Protein AF-0000000077534112 (afdb_homodimer)

Organism: Fusarium solani (NCBI:txid169388)

pLDDT: mean 95.99, std 5.52, range [38.19, 98.94]

Foldseek 3Di:
DPPFDKKKFKFQADQDQFFAAADDDRHRIDIDIDTDDDDDAQKFKWFFFKFFLDLVLLVLRDDDDDQVRDPDHHGDNGGFAKAKTWTATCGDNRPVDDGGWIKIAGIGFGLIRMGMDRNVRIHGQDQAAPRDDSCCCSFCLHQLVLLLQCLQCPVQVDAQAFEEEEEQCQERNNLNNLLCNCQVRNHPAYEYEHADPVSQCCSCPVSPHVGYAHCPDPCRLVVVCVRCVVFGQEYEYAAAAPVVQSNLVRHAQQHEYEYEHHSNPSRPPDDGDHPNVCSCVVRVYHYDYDGSVVVVVCSVVSSVVSSVCCSVVSGPPPFEAEAEDESVCVVVQSSCVSVVPGGHTYMYGYDD/DPPFDKKKFKFQADQDQFFAAADDDRHRIDIDIDTDDDADAQKFKWFFFKFFLDLVLLVLRDDDDDQVPDPDHHGDNGGFAKAKTWTATCGDNRPVDDGGWIKIAGIGFGLIRMGMDRNVRIHGQDQAAPRDDSCCCSFCLHQLVLLLQCLQCPVQVDAQAFEEEEEQCQERNNLNNLLCNCQVRNHPAYEYEHADPVSQCCSCPVSPHVGYAHCPDPCRLVVVCVRCVVFGQEYEYAAAAPVVQSNLVRHAQQHEYEYEHHSNPSRPPDDGDHPNVCSCVVRVYHYDYDGSVVVVVCSVVSSVVSSVCCSVVSGPPPFEAEAEDESVCVVVQSSCVSVVPGGHTYMYGYDD

Radius of gyration: 29.55 Å; Cα contacts (8 Å, |Δi|>4): 1770; chains: 2; bounding box: 49×94×71 Å

Sequence (704 aa):
MAETRTTKQWVLAAKPVGTPTITGPNPTFTIRTVELPPLEEDQILVKVLYFSNDAGIRTFIGCTVDEDRMYLPPVSIGAPMRSGIIGEVLESKSKKFTVGDLIMDFHLASWSEKAILNDALAQPVAPLPAGLSITHYLGAFGGSGLAGYVGLLHVAEAKPEHTVVVSAAAGATGSMVVQVAVKLLGAKRVVGIAGSDEKCAWVRDHLGAHACVNYKSPTFVEDLKAAAPDEVDVFFDNVGGAVFDGALTRMKKHGVIAICGAVSIYNSEEPTTIRNWFEIVSQRLTIKGFFMFDYVDKVPKAMEEIIGAAAEGRIKVDIEDVVEATIEEVPNVWINVYKGANKGKSVTKLIAMAETRTTKQWVLAAKPVGTPTITGPNPTFTIRTVELPPLEEDQILVKVLYFSNDAGIRTFIGCTVDEDRMYLPPVSIGAPMRSGIIGEVLESKSKKFTVGDLIMDFHLASWSEKAILNDALAQPVAPLPAGLSITHYLGAFGGSGLAGYVGLLHVAEAKPEHTVVVSAAAGATGSMVVQVAVKLLGAKRVVGIAGSDEKCAWVRDHLGAHACVNYKSPTFVEDLKAAAPDEVDVFFDNVGGAVFDGALTRMKKHGVIAICGAVSIYNSEEPTTIRNWFEIVSQRLTIKGFFMFDYVDKVPKAMEEIIGAAAEGRIKVDIEDVVEATIEEVPNVWINVYKGANKGKSVTKLIA

Secondary structure (DSSP, 8-state):
----EEEEEEEE-S--SSS--SSSSS-SEEEEEEEEPPPPTTEEEEEEEEEE--GGGGGGG--SS-GGG-SSPPPPTTSBPEEEEEEEEEEE--SS--TT-EEEEEEEEESBSEEEEEGGG-EE-PPPGGG--GGGGGTTTSHHHHHHHHIIIIIS---TT-EEEETTTTBHHHHHHHHIIIIII--SEEEEEESSHHHHHHHHHTT--SEEEETTSTTHHHHHHHH-TT-EEEEEESS-HHHHHHHHTTEEEEEEEEE---HHHHT--SPEEES-TTHHHHTT-EEEE--GGGGGGGHHHHHHHHHHHHHTTSS--TT-EEEEE-GGGHHHHHHGGGGT--SB-EEEEE--/----EEEEEEEE-S--SSS--SSSSS-SEEEEEEEEPPPPTTEEEEEEEEEE--GGGGGGG--SS-GGG-SSPPPPTTSBPEEEEEEEEEEE--SS--TT-EEEEEEEEESBSEEEEEGGG-EE-PPPGGG--GGGGGTTTSHHHHHHHHIIIIIS---TT-EEEETTTTBHHHHHHHHIIIIII--SEEEEEESSHHHHHHHHHTT--SEEEETTSTTHHHHHHHH-TT-EEEEEESS-HHHHHHHHTTEEEEEEEEE---HHHHT--SPEEES-TTHHHHTT-EEEE--GGGGGGGHHHHHHHHHHHHHTTSS--TT-EEEEE-GGGHHHHHHGGGGT--SB-EEEEE--

Solvent-accessible surface area (backbone atoms only — not comparable to full-atom values): 35761 Å² total; per-residue (Å²): 121,82,76,81,45,68,30,52,32,34,22,28,60,36,72,50,78,41,68,71,39,73,58,78,95,75,24,18,35,46,77,46,77,42,76,55,75,81,80,49,86,40,17,30,35,25,39,47,42,31,39,35,45,58,77,70,57,52,54,30,47,47,64,80,65,55,72,91,61,44,74,56,81,58,54,50,75,74,34,59,37,54,28,16,33,36,26,34,28,70,39,59,51,30,95,87,51,53,64,69,38,41,33,34,31,78,50,76,40,49,50,32,52,48,39,78,40,54,50,88,65,46,39,81,55,66,88,46,66,85,76,44,65,68,68,34,56,57,22,66,64,16,67,31,15,48,32,18,49,43,40,42,53,68,68,41,53,63,50,38,83,28,28,38,36,29,31,46,18,41,28,40,32,23,38,37,32,46,26,42,38,48,64,70,58,42,28,64,36,36,30,31,27,22,81,34,70,67,44,16,48,42,34,24,74,71,50,55,27,75,31,44,35,34,67,73,44,96,54,28,61,60,47,46,44,70,66,34,75,88,31,26,41,30,38,42,33,36,30,40,42,66,60,45,32,47,47,43,80,38,46,29,75,60,13,26,32,23,32,66,46,43,61,65,45,60,47,42,86,61,57,39,53,30,69,42,60,64,38,34,31,48,26,29,22,36,37,34,20,43,54,59,78,81,44,58,88,50,43,66,61,48,43,51,51,51,53,51,33,37,57,72,58,69,34,85,73,91,39,60,34,75,41,78,33,37,81,89,42,47,65,59,62,42,57,40,56,80,68,60,73,52,51,25,28,41,30,37,36,54,47,130,122,84,76,81,46,66,30,51,31,34,23,27,60,36,72,49,79,42,68,70,38,71,57,76,96,76,24,17,37,45,77,45,76,42,76,56,76,81,81,50,86,38,16,30,34,25,40,45,42,32,38,36,44,58,77,71,57,52,56,31,48,49,64,79,64,54,72,93,61,45,76,55,81,57,53,52,75,73,34,57,36,54,26,16,35,36,24,32,26,70,39,58,51,30,95,86,51,50,63,68,39,42,32,32,31,78,51,76,39,50,49,33,52,48,41,79,40,54,50,89,64,46,39,82,57,68,90,47,66,84,75,44,64,70,67,34,56,57,23,66,65,16,67,32,15,47,34,20,50,44,39,42,52,66,67,42,52,63,50,39,84,29,29,37,37,29,32,48,19,40,29,39,31,22,38,36,31,45,26,43,39,47,65,70,56,43,29,66,37,36,30,31,27,21,80,35,70,66,44,16,48,44,35,23,73,70,52,54,26,75,32,44,36,36,67,76,43,97,53,29,60,60,48,47,44,68,66,34,75,87,33,25,40,31,38,41,33,36,30,40,40,67,61,45,31,47,47,44,80,37,48,28,74,61,14,27,34,24,30,66,47,43,60,65,45,62,46,42,87,60,57,39,53,30,69,42,61,62,38,34,31,49,26,29,22,37,38,34,21,44,54,59,79,81,42,58,88,51,42,65,62,50,42,51,51,52,52,50,32,37,58,71,58,68,36,83,72,92,38,60,35,75,40,78,33,38,79,89,42,46,65,58,60,43,56,39,57,80,70,62,73,51,50,25,26,40,31,37,36,53,47,130

Structure (mmCIF, N/CA/C/O backbone):
data_AF-0000000077534112-model_v1
#
loop_
_entity.id
_entity.type
_entity.pdbx_description
1 polymer 'Dehydrogenase FUB6'
#
loop_
_atom_site.group_PDB
_atom_site.id
_atom_site.type_symbol
_atom_site.label_atom_id
_atom_site.label_alt_id
_atom_site.label_comp_id
_atom_site.label_asym_id
_atom_site.label_entity_id
_atom_site.label_seq_id
_atom_site.pdbx_PDB_ins_code
_atom_site.Cartn_x
_atom_site.Cartn_y
_atom_site.Cartn_z
_atom_site.occupancy
_atom_site.B_iso_or_equiv
_atom_site.auth_seq_id
_atom_site.auth_comp_id
_atom_site.auth_asym_id
_atom_site.auth_atom_id
_atom_site.pdbx_PDB_model_num
ATOM 1 N N . MET A 1 1 ? 22.453 -48.531 -28.188 1 38.56 1 MET A N 1
ATOM 2 C CA . MET A 1 1 ? 22.484 -47.094 -28.391 1 38.56 1 MET A CA 1
ATOM 3 C C . MET A 1 1 ? 21.469 -46.406 -27.516 1 38.56 1 MET A C 1
ATOM 5 O O . MET A 1 1 ? 20.344 -46.875 -27.359 1 38.56 1 MET A O 1
ATOM 9 N N . ALA A 1 2 ? 21.922 -45.812 -26.453 1 51.16 2 ALA A N 1
ATOM 10 C CA . ALA A 1 2 ? 20.938 -45.312 -25.484 1 51.16 2 ALA A CA 1
ATOM 11 C C . ALA A 1 2 ? 19.781 -44.625 -26.203 1 51.16 2 ALA A C 1
ATOM 13 O O . ALA A 1 2 ? 20 -43.812 -27.109 1 51.16 2 ALA A O 1
ATOM 14 N N . GLU A 1 3 ? 18.656 -45.25 -26.516 1 53.22 3 GLU A N 1
ATOM 15 C CA . GLU A 1 3 ? 17.5 -44.688 -27.203 1 53.22 3 GLU A CA 1
ATOM 16 C C . GLU A 1 3 ? 17.328 -43.219 -26.875 1 53.22 3 GLU A C 1
ATOM 18 O O . GLU A 1 3 ? 17.297 -42.844 -25.703 1 53.22 3 GLU A O 1
ATOM 23 N N . THR A 1 4 ? 17.75 -42.375 -27.859 1 69.31 4 THR A N 1
ATOM 24 C CA . THR A 1 4 ? 17.625 -40.906 -27.75 1 69.31 4 THR A CA 1
ATOM 25 C C . THR A 1 4 ? 16.203 -40.531 -27.344 1 69.31 4 THR A C 1
ATOM 27 O O . THR A 1 4 ? 15.234 -40.938 -28 1 69.31 4 THR A O 1
ATOM 30 N N . ARG A 1 5 ? 16 -40.031 -26.094 1 88.88 5 ARG A N 1
ATOM 31 C CA . ARG A 1 5 ? 14.695 -39.594 -25.625 1 88.88 5 ARG A CA 1
ATOM 32 C C . ARG A 1 5 ? 14.383 -38.188 -26.109 1 88.88 5 ARG A C 1
ATOM 34 O O . ARG A 1 5 ? 15.25 -37.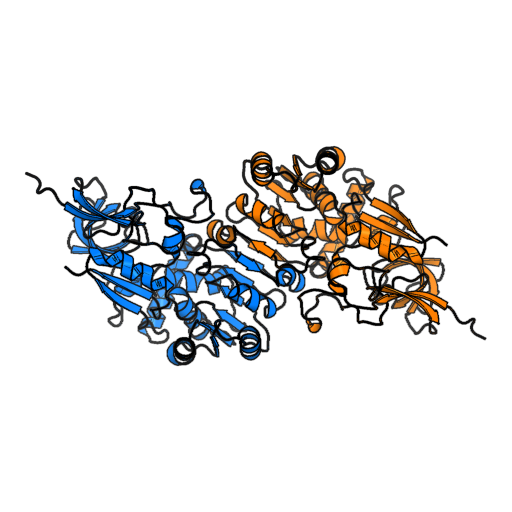312 -26.109 1 88.88 5 ARG A O 1
ATOM 41 N N . THR A 1 6 ? 13.312 -38.094 -26.875 1 95.31 6 THR A N 1
ATOM 42 C CA . THR A 1 6 ? 12.859 -36.781 -27.328 1 95.31 6 THR A CA 1
ATOM 43 C C . THR A 1 6 ? 11.57 -36.406 -26.609 1 95.31 6 THR A C 1
ATOM 45 O O . THR A 1 6 ? 10.922 -37.219 -25.984 1 95.31 6 THR A O 1
ATOM 48 N N . THR A 1 7 ? 11.352 -35.125 -26.562 1 97.25 7 THR A N 1
ATOM 49 C CA . THR A 1 7 ? 10.094 -34.594 -26.047 1 97.25 7 THR A CA 1
ATOM 50 C C . THR A 1 7 ? 9.656 -33.375 -26.812 1 97.25 7 THR A C 1
ATOM 52 O O . THR A 1 7 ? 10.5 -32.625 -27.328 1 97.25 7 THR A O 1
ATOM 55 N N . LYS A 1 8 ? 8.352 -33.219 -27 1 97.88 8 LYS A N 1
ATOM 56 C CA . LYS A 1 8 ? 7.812 -31.938 -27.469 1 97.88 8 LYS A CA 1
ATOM 57 C C . LYS A 1 8 ? 7.754 -30.938 -26.312 1 97.88 8 LYS A C 1
ATOM 59 O O . LYS A 1 8 ? 7.363 -31.281 -25.203 1 97.88 8 LYS A O 1
ATOM 64 N N . GLN A 1 9 ? 8.211 -29.719 -26.672 1 97.69 9 GLN A N 1
ATOM 65 C CA . GLN A 1 9 ? 8.344 -28.719 -25.625 1 97.69 9 GLN A CA 1
ATOM 66 C C . GLN A 1 9 ? 8.008 -27.328 -26.141 1 97.69 9 GLN A C 1
ATOM 68 O O . GLN A 1 9 ? 8.344 -26.984 -27.281 1 97.69 9 GLN A O 1
ATOM 73 N N . TRP A 1 10 ? 7.281 -26.531 -25.359 1 98.5 10 TRP A N 1
ATOM 74 C CA . TRP A 1 10 ? 7.043 -25.125 -25.672 1 98.5 10 TRP A CA 1
ATOM 75 C C . TRP A 1 10 ? 8.18 -24.25 -25.156 1 98.5 10 TRP A C 1
ATOM 77 O O . TRP A 1 10 ? 8.586 -24.359 -24 1 98.5 10 TRP A O 1
ATOM 87 N N . VAL A 1 11 ? 8.672 -23.422 -26 1 98.12 11 VAL A N 1
ATOM 88 C CA . VAL A 1 11 ? 9.766 -22.5 -25.688 1 98.12 11 VAL A CA 1
ATOM 89 C C . VAL A 1 11 ? 9.289 -21.062 -25.797 1 98.12 11 VAL A C 1
ATOM 91 O O . VAL A 1 11 ? 8.453 -20.734 -26.641 1 98.12 11 VAL A O 1
ATOM 94 N N . LEU A 1 12 ? 9.773 -20.219 -24.828 1 98.38 12 LEU A N 1
ATOM 95 C CA . LEU A 1 12 ? 9.508 -18.781 -24.969 1 98.38 12 LEU A CA 1
ATOM 96 C C . LEU A 1 12 ? 10.227 -18.203 -26.172 1 98.38 12 LEU A C 1
ATOM 98 O O . LEU A 1 12 ? 11.453 -18.172 -26.219 1 98.38 12 LEU A O 1
ATOM 102 N N . ALA A 1 13 ? 9.453 -17.75 -27.094 1 98.06 13 ALA A N 1
ATOM 103 C CA . ALA A 1 13 ? 10.023 -17.25 -28.344 1 98.06 13 ALA A CA 1
ATOM 104 C C . ALA A 1 13 ? 10.18 -15.742 -28.312 1 98.06 13 ALA A C 1
ATOM 106 O O . ALA A 1 13 ? 11.125 -15.195 -28.891 1 98.06 13 ALA A O 1
ATOM 107 N N . ALA A 1 14 ? 9.266 -15.086 -27.719 1 97.12 14 ALA A N 1
ATOM 108 C CA . ALA A 1 14 ? 9.273 -13.625 -27.609 1 97.12 14 ALA A CA 1
ATOM 109 C C . ALA A 1 14 ? 8.531 -13.164 -26.359 1 97.12 14 ALA A C 1
ATOM 111 O O . ALA A 1 14 ? 7.57 -13.805 -25.922 1 97.12 14 ALA A O 1
ATOM 112 N N . LYS A 1 15 ? 9.016 -12.086 -25.828 1 94.31 15 LYS A N 1
ATOM 113 C CA . LYS A 1 15 ? 8.266 -11.492 -24.734 1 94.31 15 LYS A CA 1
ATOM 114 C C . LYS A 1 15 ? 6.898 -10.992 -25.203 1 94.31 15 LYS A C 1
ATOM 116 O O . LYS A 1 15 ? 6.789 -10.367 -26.25 1 94.31 15 LYS A O 1
ATOM 121 N N . PRO A 1 16 ? 5.977 -11.32 -24.453 1 93.44 16 PRO A N 1
ATOM 122 C CA . PRO A 1 16 ? 4.641 -10.906 -24.891 1 93.44 16 PRO A CA 1
ATOM 123 C C . PRO A 1 16 ? 4.375 -9.422 -24.656 1 93.44 16 PRO A C 1
ATOM 125 O O . PRO A 1 16 ? 4.883 -8.844 -23.703 1 93.44 16 PRO A O 1
ATOM 128 N N . VAL A 1 17 ? 3.629 -8.797 -25.562 1 89.25 17 VAL A N 1
ATOM 129 C CA . VAL A 1 17 ? 2.973 -7.508 -25.391 1 89.25 17 VAL A CA 1
ATOM 130 C C . VAL A 1 17 ? 1.467 -7.711 -25.234 1 89.25 17 VAL A C 1
ATOM 132 O O . VAL A 1 17 ? 0.774 -8.055 -26.203 1 89.25 17 VAL A O 1
ATOM 135 N N . GLY A 1 18 ? 0.991 -7.492 -24.047 1 92.12 18 GLY A N 1
ATOM 136 C CA . GLY A 1 18 ? -0.385 -7.875 -23.766 1 92.12 18 GLY A CA 1
ATOM 137 C C . GLY A 1 18 ? -0.556 -9.367 -23.547 1 92.12 18 GLY A C 1
ATOM 138 O O . GLY A 1 18 ? 0.249 -9.992 -22.844 1 92.12 18 GLY A O 1
ATOM 139 N N . THR A 1 19 ? -1.593 -9.93 -24.062 1 94.31 19 THR A N 1
ATOM 140 C CA . THR A 1 19 ? -1.907 -11.336 -23.875 1 94.31 19 THR A CA 1
ATOM 141 C C . THR A 1 19 ? -0.984 -12.211 -24.719 1 94.31 19 THR A C 1
ATOM 143 O O . THR A 1 19 ? -0.834 -11.984 -25.922 1 94.31 19 THR A O 1
ATOM 146 N N . PRO A 1 20 ? -0.365 -13.203 -24.156 1 96.88 20 PRO A N 1
ATOM 147 C CA . PRO A 1 20 ? 0.51 -14.109 -24.906 1 96.88 20 PRO A CA 1
ATOM 148 C C . PRO A 1 20 ? -0.207 -14.797 -26.062 1 96.88 20 PRO A C 1
ATOM 150 O O . PRO A 1 20 ? -1.428 -14.969 -26.016 1 96.88 20 PRO A O 1
ATOM 153 N N . THR A 1 21 ? 0.57 -15.148 -27.078 1 95.56 21 THR A N 1
ATOM 154 C CA . THR A 1 21 ? 0.01 -15.812 -28.25 1 95.56 21 THR A CA 1
ATOM 155 C C . THR A 1 21 ? 0.91 -16.953 -28.703 1 95.56 21 THR A C 1
ATOM 157 O O . THR A 1 21 ? 2.1 -16.984 -28.391 1 95.56 21 THR A O 1
ATOM 160 N N . ILE A 1 22 ? 0.276 -17.906 -29.438 1 96.31 22 ILE A N 1
ATOM 161 C CA . ILE A 1 22 ? 1.046 -18.984 -30.047 1 96.31 22 ILE A CA 1
ATOM 162 C C . ILE A 1 22 ? 0.958 -18.875 -31.562 1 96.31 22 ILE A C 1
ATOM 164 O O . ILE A 1 22 ? 1.431 -19.766 -32.281 1 96.31 22 ILE A O 1
ATOM 168 N N . THR A 1 23 ? 0.295 -17.891 -32.031 1 94.69 23 THR A N 1
ATOM 169 C CA . THR A 1 23 ? 0.123 -17.656 -33.438 1 94.69 23 THR A CA 1
ATOM 170 C C . THR A 1 23 ? 0.56 -16.234 -33.812 1 94.69 23 THR A C 1
ATOM 172 O O . THR A 1 23 ? 0.878 -15.43 -32.938 1 94.69 23 THR A O 1
ATOM 175 N N . GLY A 1 24 ? 0.639 -15.961 -35.156 1 92.75 24 GLY A N 1
ATOM 176 C CA . GLY A 1 24 ? 0.992 -14.625 -35.625 1 92.75 24 GLY A CA 1
ATOM 177 C C . GLY A 1 24 ? 2.469 -14.469 -35.906 1 92.75 24 GLY A C 1
ATOM 178 O O . GLY A 1 24 ? 3.227 -15.445 -35.875 1 92.75 24 GLY A O 1
ATOM 179 N N . PRO A 1 25 ? 2.92 -13.32 -36.312 1 93.5 25 PRO A N 1
ATOM 180 C CA . PRO A 1 25 ? 4.289 -13.078 -36.781 1 93.5 25 PRO A CA 1
ATOM 181 C C . PRO A 1 25 ? 5.312 -13.148 -35.656 1 93.5 25 PRO A C 1
ATOM 183 O O . PRO A 1 25 ? 6.477 -13.484 -35.875 1 93.5 25 PRO A O 1
ATOM 186 N N . ASN A 1 26 ? 4.969 -12.781 -34.5 1 94.94 26 ASN A N 1
ATOM 187 C CA . ASN A 1 26 ? 5.836 -12.797 -33.312 1 94.94 26 ASN A CA 1
ATOM 188 C C . ASN A 1 26 ? 5.172 -13.508 -32.156 1 94.94 26 ASN A C 1
ATOM 190 O O . ASN A 1 26 ? 4.883 -12.883 -31.125 1 94.94 26 ASN A O 1
ATOM 194 N N . PRO A 1 27 ? 4.969 -14.82 -32.312 1 97.62 27 PRO A N 1
ATOM 195 C CA . PRO A 1 27 ? 4.281 -15.539 -31.234 1 97.62 27 PRO A CA 1
ATOM 196 C C . PRO A 1 27 ? 5.098 -15.586 -29.938 1 97.62 27 PRO A C 1
ATOM 198 O O . PRO A 1 27 ? 6.328 -15.656 -29.984 1 97.62 27 PRO A O 1
ATOM 201 N N . THR A 1 28 ? 4.461 -15.578 -28.797 1 98.5 28 THR A N 1
ATOM 202 C CA . THR A 1 28 ? 5.109 -15.656 -27.5 1 98.5 28 THR A CA 1
ATOM 203 C C . THR A 1 28 ? 5.793 -17.016 -27.312 1 98.5 28 THR A C 1
ATOM 205 O O . THR A 1 28 ? 6.906 -17.078 -26.797 1 98.5 28 THR A O 1
ATOM 208 N N . PHE A 1 29 ? 5.117 -18.062 -27.75 1 98.5 29 PHE A N 1
ATOM 209 C CA . PHE A 1 29 ? 5.637 -19.422 -27.578 1 98.5 29 PHE A CA 1
ATOM 210 C C . PHE A 1 29 ? 5.727 -20.141 -28.906 1 98.5 29 PHE A C 1
ATOM 212 O O . PHE A 1 29 ? 4.879 -19.938 -29.781 1 98.5 29 PHE A O 1
ATOM 219 N N . THR A 1 30 ? 6.668 -20.953 -29.047 1 98.25 30 THR A N 1
ATOM 220 C CA . THR A 1 30 ? 6.785 -21.891 -30.156 1 98.25 30 THR A CA 1
ATOM 221 C C . THR A 1 30 ? 7.078 -23.312 -29.641 1 98.25 30 THR A C 1
ATOM 223 O O . THR A 1 30 ? 7.66 -23.469 -28.562 1 98.25 30 THR A O 1
ATOM 226 N N . ILE A 1 31 ? 6.586 -24.312 -30.391 1 98 31 ILE A N 1
ATOM 227 C CA . ILE A 1 31 ? 6.754 -25.703 -29.984 1 98 31 ILE A CA 1
ATOM 228 C C . ILE A 1 31 ? 7.879 -26.359 -30.797 1 98 31 ILE A C 1
ATOM 230 O O . ILE A 1 31 ? 8.008 -26.109 -31.984 1 98 31 ILE A O 1
ATOM 234 N N . ARG A 1 32 ? 8.672 -27.156 -30.125 1 97.06 32 ARG A N 1
ATOM 235 C CA . ARG A 1 32 ? 9.727 -27.891 -30.812 1 97.06 32 ARG A CA 1
ATOM 236 C C . ARG A 1 32 ? 9.93 -29.266 -30.172 1 97.06 32 ARG A C 1
ATOM 238 O O . ARG A 1 32 ? 9.539 -29.484 -29.016 1 97.06 32 ARG A O 1
ATOM 245 N N . THR A 1 33 ? 10.5 -30.172 -30.953 1 97.62 33 THR A N 1
ATOM 246 C CA . THR A 1 33 ? 10.961 -31.469 -30.438 1 97.62 33 THR A CA 1
ATOM 247 C C . THR A 1 33 ? 12.445 -31.406 -30.094 1 97.62 33 THR A C 1
ATOM 249 O O . THR A 1 33 ? 13.273 -31.047 -30.938 1 97.62 33 THR A O 1
ATOM 252 N N . VAL A 1 34 ? 12.711 -31.734 -28.875 1 96.44 34 VAL A N 1
ATOM 253 C CA . VAL A 1 34 ? 14.109 -31.656 -28.469 1 96.44 34 VAL A CA 1
ATOM 254 C C . VAL A 1 34 ? 14.578 -33 -27.938 1 96.44 34 VAL A C 1
ATOM 256 O O . VAL A 1 34 ? 13.766 -33.844 -27.516 1 96.44 34 VAL A O 1
ATOM 259 N N . GLU A 1 35 ? 15.883 -33.219 -28.062 1 96.19 35 GLU A N 1
ATOM 260 C CA . GLU A 1 35 ? 16.5 -34.375 -27.438 1 96.19 35 GLU A CA 1
ATOM 261 C C . GLU A 1 35 ? 16.781 -34.125 -25.969 1 96.19 35 GLU A C 1
ATOM 263 O O . GLU A 1 35 ? 17.266 -33.062 -25.594 1 96.19 35 GLU A O 1
ATOM 268 N N . LEU A 1 36 ? 16.438 -35.062 -25.172 1 95.94 36 LEU A N 1
ATOM 269 C CA . LEU A 1 36 ? 16.719 -34.969 -23.734 1 95.94 36 LEU A CA 1
ATOM 270 C C . LEU A 1 36 ? 18.094 -35.562 -23.422 1 95.94 36 LEU A C 1
ATOM 272 O O . LEU A 1 36 ? 18.438 -36.625 -23.875 1 95.94 36 LEU A O 1
ATOM 276 N N . PRO A 1 37 ? 18.844 -34.812 -22.672 1 94.81 37 PRO A N 1
ATOM 277 C CA . PRO A 1 37 ? 20.141 -35.344 -22.266 1 94.81 37 PRO A CA 1
ATOM 278 C C . PRO A 1 37 ? 20.016 -36.531 -21.312 1 94.81 37 PRO A C 1
ATOM 280 O O . PRO A 1 37 ? 18.938 -36.781 -20.766 1 94.81 37 PRO A O 1
ATOM 283 N N . PRO A 1 38 ? 21.156 -37.25 -21.234 1 95.19 38 PRO A N 1
ATOM 284 C CA . PRO A 1 38 ? 21.141 -38.281 -20.188 1 95.19 38 PRO A CA 1
ATOM 285 C C . PRO A 1 38 ? 20.953 -37.719 -18.797 1 95.19 38 PRO A C 1
ATOM 287 O O . PRO A 1 38 ? 21.359 -36.562 -18.531 1 95.19 38 PRO A O 1
ATOM 290 N N . LEU A 1 39 ? 20.359 -38.531 -17.984 1 96.75 39 LEU A N 1
ATOM 291 C CA . LEU A 1 39 ? 20.156 -38.094 -16.609 1 96.75 39 LEU A CA 1
ATOM 292 C C . LEU A 1 39 ? 21.484 -37.938 -15.875 1 96.75 39 LEU A C 1
ATOM 294 O O . LEU A 1 39 ? 22.391 -38.75 -16.031 1 96.75 39 LEU A O 1
ATOM 298 N N . GLU A 1 40 ? 21.594 -36.844 -15.117 1 97.06 40 GLU A N 1
ATOM 299 C CA . GLU A 1 40 ? 22.688 -36.688 -14.172 1 97.06 40 GLU A CA 1
ATOM 300 C C . GLU A 1 40 ? 22.328 -37.219 -12.797 1 97.06 40 GLU A C 1
ATOM 302 O O . GLU A 1 40 ? 21.188 -37.656 -12.57 1 97.06 40 GLU A O 1
ATOM 307 N N . GLU A 1 41 ? 23.359 -37.219 -11.953 1 97.38 41 GLU A N 1
ATOM 308 C CA . GLU A 1 41 ? 23.109 -37.625 -10.578 1 97.38 41 GLU A CA 1
ATOM 309 C C . GLU A 1 41 ? 22 -36.781 -9.945 1 97.38 41 GLU A C 1
ATOM 311 O O . GLU A 1 41 ? 21.953 -35.562 -10.156 1 97.38 41 GLU A O 1
ATOM 316 N N . ASP A 1 42 ? 21.062 -37.406 -9.172 1 98 42 ASP A N 1
ATOM 317 C CA . ASP A 1 42 ? 19.984 -36.781 -8.414 1 98 42 ASP A CA 1
ATOM 318 C C . ASP A 1 42 ? 18.906 -36.25 -9.336 1 98 42 ASP A C 1
ATOM 320 O O . ASP A 1 42 ? 18.078 -35.438 -8.93 1 98 42 ASP A O 1
ATOM 324 N N . GLN A 1 43 ? 18.906 -36.719 -10.57 1 98 43 GLN A N 1
ATOM 325 C CA . GLN A 1 43 ? 17.875 -36.281 -11.5 1 98 43 GLN A CA 1
ATOM 326 C C . GLN A 1 43 ? 16.891 -37.406 -11.789 1 98 43 GLN A C 1
ATOM 328 O O . GLN A 1 43 ? 17.219 -38.594 -11.609 1 98 43 GLN A O 1
ATOM 333 N N . ILE A 1 44 ? 15.719 -37.062 -12.18 1 97.75 44 ILE A N 1
ATOM 334 C CA . ILE A 1 44 ? 14.68 -38 -12.609 1 97.75 44 ILE A CA 1
ATOM 335 C C . ILE A 1 44 ? 14.086 -37.531 -13.945 1 97.75 44 ILE A C 1
ATOM 337 O O . ILE A 1 44 ? 13.984 -36.312 -14.195 1 97.75 44 ILE A O 1
ATOM 341 N N . LEU A 1 45 ? 13.766 -38.5 -14.812 1 97.5 45 LEU A N 1
ATOM 342 C CA . LEU A 1 45 ? 12.938 -38.25 -15.992 1 97.5 45 LEU A CA 1
ATOM 343 C C . LEU A 1 45 ? 11.461 -38.5 -15.68 1 97.5 45 LEU A C 1
ATOM 345 O O . LEU A 1 45 ? 11.094 -39.562 -15.188 1 97.5 45 LEU A O 1
ATOM 349 N N . VAL A 1 46 ? 10.703 -37.5 -15.969 1 97.56 46 VAL A N 1
ATOM 350 C CA . VAL A 1 46 ? 9.305 -37.562 -15.562 1 97.56 46 VAL A CA 1
ATOM 351 C C . VAL A 1 46 ? 8.398 -37.438 -16.797 1 97.56 46 VAL A C 1
ATOM 353 O O . VAL A 1 46 ? 8.633 -36.594 -17.656 1 97.56 46 VAL A O 1
ATOM 356 N N . LYS A 1 47 ? 7.414 -38.375 -16.891 1 98 47 LYS A N 1
ATOM 357 C CA . LYS A 1 47 ? 6.289 -38.156 -17.797 1 98 47 LYS A CA 1
ATOM 358 C C . LYS A 1 47 ? 5.254 -37.219 -17.188 1 98 47 LYS A C 1
ATOM 360 O O . LYS A 1 47 ? 4.648 -37.531 -16.156 1 98 47 LYS A O 1
ATOM 365 N N . VAL A 1 48 ? 5.031 -36.125 -17.828 1 98.38 48 VAL A N 1
ATOM 366 C CA . VAL A 1 48 ? 4.102 -35.156 -17.281 1 98.38 48 VAL A CA 1
ATOM 367 C C . VAL A 1 48 ? 2.666 -35.625 -17.484 1 98.38 48 VAL A C 1
ATOM 369 O O . VAL A 1 48 ? 2.287 -36.062 -18.562 1 98.38 48 VAL A O 1
ATOM 372 N N . LEU A 1 49 ? 1.901 -35.562 -16.391 1 98.62 49 LEU A N 1
ATOM 373 C CA . LEU A 1 49 ? 0.501 -35.969 -16.453 1 98.62 49 LEU A CA 1
ATOM 374 C C . LEU A 1 49 ? -0.42 -34.75 -16.406 1 98.62 49 LEU A C 1
ATOM 376 O O . LEU A 1 49 ? -1.442 -34.719 -17.094 1 98.62 49 LEU A O 1
ATOM 380 N N . TYR A 1 50 ? -0.096 -33.781 -15.562 1 98.62 50 TYR A N 1
ATOM 381 C CA . TYR A 1 50 ? -0.896 -32.562 -15.375 1 98.62 50 TYR A CA 1
ATOM 382 C C . TYR A 1 50 ? -0.012 -31.328 -15.32 1 98.62 50 TYR A C 1
ATOM 384 O O . TYR A 1 50 ? 1.107 -31.391 -14.805 1 98.62 50 TYR A O 1
ATOM 392 N N . PHE A 1 51 ? -0.472 -30.25 -15.875 1 98.44 51 PHE A N 1
ATOM 393 C CA . PHE A 1 51 ? 0.141 -28.938 -15.711 1 98.44 51 PHE A CA 1
ATOM 394 C C . PHE A 1 51 ? -0.723 -28.047 -14.828 1 98.44 51 PHE A C 1
ATOM 396 O O . PHE A 1 51 ? -1.951 -28.047 -14.945 1 98.44 51 PHE A O 1
ATOM 403 N N . SER A 1 52 ? -0.091 -27.344 -13.93 1 97.75 52 SER A N 1
ATOM 404 C CA . SER A 1 52 ? -0.765 -26.266 -13.195 1 97.75 52 SER A CA 1
ATOM 405 C C . SER A 1 52 ? -0.908 -25.016 -14.055 1 97.75 52 SER A C 1
ATOM 407 O O . SER A 1 52 ? 0.087 -24.469 -14.523 1 97.75 52 SER A O 1
ATOM 409 N N . ASN A 1 53 ? -2.109 -24.562 -14.266 1 97.12 53 ASN A N 1
ATOM 410 C CA . ASN A 1 53 ? -2.324 -23.328 -15.016 1 97.12 53 ASN A CA 1
ATOM 411 C C . ASN A 1 53 ? -2.467 -22.125 -14.094 1 97.12 53 ASN A C 1
ATOM 413 O O . ASN A 1 53 ? -3.576 -21.641 -13.859 1 97.12 53 ASN A O 1
ATOM 417 N N . ASP A 1 54 ? -1.341 -21.609 -13.656 1 95.81 54 ASP A N 1
ATOM 418 C CA . ASP A 1 54 ? -1.312 -20.484 -12.734 1 95.81 54 ASP A CA 1
ATOM 419 C C . ASP A 1 54 ? -1.211 -19.156 -13.492 1 95.81 54 ASP A C 1
ATOM 421 O O . ASP A 1 54 ? -0.321 -18.984 -14.328 1 95.81 54 ASP A O 1
ATOM 425 N N . ALA A 1 55 ? -2.053 -18.234 -13.117 1 94.38 55 ALA A N 1
ATOM 426 C CA . ALA A 1 55 ? -2.006 -16.922 -13.75 1 94.38 55 ALA A CA 1
ATOM 427 C C . ALA A 1 55 ? -0.664 -16.234 -13.5 1 94.38 55 ALA A C 1
ATOM 429 O O . ALA A 1 55 ? -0.153 -15.516 -14.359 1 94.38 55 ALA A O 1
ATOM 430 N N . GLY A 1 56 ? -0.07 -16.516 -12.352 1 93.88 56 GLY A N 1
ATOM 431 C CA . GLY A 1 56 ? 1.125 -15.82 -11.898 1 93.88 56 GLY A CA 1
ATOM 432 C C . GLY A 1 56 ? 2.348 -16.125 -12.742 1 93.88 56 GLY A C 1
ATOM 433 O O . GLY A 1 56 ? 3.328 -15.383 -12.719 1 93.88 56 GLY A O 1
ATOM 434 N N . ILE A 1 57 ? 2.352 -17.234 -13.516 1 94.81 57 ILE A N 1
ATOM 435 C CA . ILE A 1 57 ? 3.545 -17.578 -14.289 1 94.81 57 ILE A CA 1
ATOM 436 C C . ILE A 1 57 ? 3.709 -16.594 -15.438 1 94.81 57 ILE A C 1
ATOM 438 O O . ILE A 1 57 ? 4.762 -16.547 -16.078 1 94.81 57 ILE A O 1
ATOM 442 N N . ARG A 1 58 ? 2.627 -15.781 -15.664 1 96.12 58 ARG A N 1
ATOM 443 C CA . ARG A 1 58 ? 2.73 -14.695 -16.641 1 96.12 58 ARG A CA 1
ATOM 444 C C . ARG A 1 58 ? 3.896 -13.773 -16.297 1 96.12 58 ARG A C 1
ATOM 446 O O . ARG A 1 58 ? 4.551 -13.242 -17.203 1 96.12 58 ARG A O 1
ATOM 453 N N . THR A 1 59 ? 4.145 -13.555 -15.062 1 94.81 59 THR A N 1
ATOM 454 C CA . THR A 1 59 ? 5.152 -12.594 -14.633 1 94.81 59 THR A CA 1
ATOM 455 C C . THR A 1 59 ? 6.559 -13.125 -14.898 1 94.81 59 THR A C 1
ATOM 457 O O . THR A 1 59 ? 7.527 -12.367 -14.906 1 94.81 59 THR A O 1
ATOM 460 N N . PHE A 1 60 ? 6.656 -14.414 -15.219 1 95.25 60 PHE A N 1
ATOM 461 C CA . PHE A 1 60 ? 7.961 -15.016 -15.484 1 95.25 60 PHE A CA 1
ATOM 462 C C . PHE A 1 60 ? 8.453 -14.641 -16.875 1 95.25 60 PHE A C 1
ATOM 464 O O . PHE A 1 60 ? 9.641 -14.797 -17.188 1 95.25 60 PHE A O 1
ATOM 471 N N . ILE A 1 61 ? 7.551 -14.234 -17.656 1 96.06 61 ILE A N 1
ATOM 472 C CA . ILE A 1 61 ? 7.941 -14.016 -19.047 1 96.06 61 ILE A CA 1
ATOM 473 C C . ILE A 1 61 ? 7.746 -12.547 -19.406 1 96.06 61 ILE A C 1
ATOM 475 O O . ILE A 1 61 ? 7.793 -12.18 -20.594 1 96.06 61 ILE A O 1
ATOM 479 N N . GLY A 1 62 ? 7.461 -11.766 -18.438 1 92.25 62 GLY A N 1
ATOM 480 C CA . GLY A 1 62 ? 7.328 -10.344 -18.703 1 92.25 62 GLY A CA 1
ATOM 481 C C . GLY A 1 62 ? 6.562 -9.602 -17.625 1 92.25 62 GLY A C 1
ATOM 482 O O . GLY A 1 62 ? 5.387 -9.875 -17.391 1 92.25 62 GLY A O 1
ATOM 483 N N . CYS A 1 63 ? 7.168 -8.719 -16.891 1 92.31 63 CYS A N 1
ATOM 484 C CA . CYS A 1 63 ? 6.59 -7.746 -15.969 1 92.31 63 CYS A CA 1
ATOM 485 C C . CYS A 1 63 ? 7.539 -6.578 -15.742 1 92.31 63 CYS A C 1
ATOM 487 O O . CYS A 1 63 ? 8.562 -6.461 -16.422 1 92.31 63 CYS A O 1
ATOM 489 N N . THR A 1 64 ? 7.168 -5.68 -14.859 1 92.31 64 THR A N 1
ATOM 490 C CA . THR A 1 64 ? 7.938 -4.453 -14.703 1 92.31 64 THR A CA 1
ATOM 491 C C . THR A 1 64 ? 9.117 -4.672 -13.758 1 92.31 64 THR A C 1
ATOM 493 O O . THR A 1 64 ? 10.023 -3.84 -13.688 1 92.31 64 THR A O 1
ATOM 496 N N . VAL A 1 65 ? 9.141 -5.77 -13.047 1 95.44 65 VAL A N 1
ATOM 497 C CA . VAL A 1 65 ? 10.188 -6.035 -12.07 1 95.44 65 VAL A CA 1
ATOM 498 C C . VAL A 1 65 ? 11.477 -6.449 -12.781 1 95.44 65 VAL A C 1
ATOM 500 O O . VAL A 1 65 ? 11.453 -7.285 -13.688 1 95.44 65 VAL A O 1
ATOM 503 N N . ASP A 1 66 ? 12.57 -5.816 -12.375 1 94.62 66 ASP A N 1
ATOM 504 C CA . ASP A 1 66 ? 13.875 -6.211 -12.898 1 94.62 66 ASP A CA 1
ATOM 505 C C . ASP A 1 66 ? 14.102 -7.711 -12.734 1 94.62 66 ASP A C 1
ATOM 507 O O . ASP A 1 66 ? 13.789 -8.281 -11.68 1 94.62 66 ASP A O 1
ATOM 511 N N . GLU A 1 67 ? 14.688 -8.344 -13.719 1 93.44 67 GLU A N 1
ATOM 512 C CA . GLU A 1 67 ? 14.875 -9.789 -13.734 1 93.44 67 GLU A CA 1
ATOM 513 C C . GLU A 1 67 ? 15.688 -10.25 -12.531 1 93.44 67 GLU A C 1
ATOM 515 O O . GLU A 1 67 ? 15.43 -11.32 -11.969 1 93.44 67 GLU A O 1
ATOM 520 N N . ASP A 1 68 ? 16.609 -9.398 -12.117 1 92.31 68 ASP A N 1
ATOM 521 C CA . ASP A 1 68 ? 17.5 -9.758 -11.016 1 92.31 68 ASP A CA 1
ATOM 522 C C . ASP A 1 68 ? 16.766 -9.656 -9.68 1 92.31 68 ASP A C 1
ATOM 524 O O . ASP A 1 68 ? 17.25 -10.164 -8.664 1 92.31 68 ASP A O 1
ATOM 528 N N . ARG A 1 69 ? 15.578 -9.062 -9.727 1 93.62 69 ARG A N 1
ATOM 529 C CA . ARG A 1 69 ? 14.844 -8.812 -8.484 1 93.62 69 ARG A CA 1
ATOM 530 C C . ARG A 1 69 ? 13.602 -9.688 -8.398 1 93.62 69 ARG A C 1
ATOM 532 O O . ARG A 1 69 ? 12.867 -9.641 -7.41 1 93.62 69 ARG A O 1
ATOM 539 N N . MET A 1 70 ? 13.445 -10.539 -9.406 1 93.81 70 MET A N 1
ATOM 540 C CA . MET A 1 70 ? 12.25 -11.383 -9.445 1 93.81 70 MET A CA 1
ATOM 541 C C . MET A 1 70 ? 12.25 -12.375 -8.289 1 93.81 70 MET A C 1
ATOM 543 O O . MET A 1 70 ? 13.305 -12.859 -7.879 1 93.81 70 MET A O 1
ATOM 547 N N . TYR A 1 71 ? 11.07 -12.68 -7.781 1 88.19 71 TYR A N 1
ATOM 548 C CA . TYR A 1 71 ? 10.906 -13.586 -6.652 1 88.19 71 TYR A CA 1
ATOM 549 C C . TYR A 1 71 ? 11.125 -15.031 -7.074 1 88.19 71 TYR A C 1
ATOM 551 O O . TYR A 1 71 ? 11.406 -15.891 -6.238 1 88.19 71 TYR A O 1
ATOM 559 N N . LEU A 1 72 ? 10.961 -15.344 -8.281 1 88.5 72 LEU A N 1
ATOM 560 C CA . LEU A 1 72 ? 11.328 -16.594 -8.938 1 88.5 72 LEU A CA 1
ATOM 561 C C . LEU A 1 72 ? 12.094 -16.328 -10.234 1 88.5 72 LEU A C 1
ATOM 563 O O . LEU A 1 72 ? 11.922 -15.273 -10.852 1 88.5 72 LEU A O 1
ATOM 567 N N . PRO A 1 73 ? 12.828 -17.25 -10.625 1 89.75 73 PRO A N 1
ATOM 568 C CA . PRO A 1 73 ? 13.602 -17 -11.844 1 89.75 73 PRO A CA 1
ATOM 569 C C . PRO A 1 73 ? 12.719 -16.766 -13.07 1 89.75 73 PRO A C 1
ATOM 571 O O . PRO A 1 73 ? 11.773 -17.516 -13.305 1 89.75 73 PRO A O 1
ATOM 574 N N . PRO A 1 74 ? 13.07 -15.727 -13.812 1 94.81 74 PRO A N 1
ATOM 575 C CA . PRO A 1 74 ? 12.336 -15.531 -15.07 1 94.81 74 PRO A CA 1
ATOM 576 C C . PRO A 1 74 ? 12.656 -16.594 -16.109 1 94.81 74 PRO A C 1
ATOM 578 O O . PRO A 1 74 ? 13.602 -17.359 -15.945 1 94.81 74 PRO A O 1
ATOM 581 N N . VAL A 1 75 ? 11.781 -16.719 -17.078 1 96.94 75 VAL A N 1
ATOM 582 C CA . VAL A 1 75 ? 12.031 -17.578 -18.234 1 96.94 75 VAL A CA 1
ATOM 583 C C . VAL A 1 75 ? 12.68 -16.766 -19.359 1 96.94 75 VAL A C 1
ATOM 585 O O . VAL A 1 75 ? 12.125 -15.758 -19.797 1 96.94 75 VAL A O 1
ATOM 588 N N . SER A 1 76 ? 13.859 -17.172 -19.797 1 96.56 76 SER A N 1
ATOM 589 C CA . SER A 1 76 ? 14.57 -16.453 -20.844 1 96.56 76 SER A CA 1
ATOM 590 C C . SER A 1 76 ? 14.062 -16.844 -22.234 1 96.56 76 SER A C 1
ATOM 592 O O . SER A 1 76 ? 13.609 -17.984 -22.438 1 96.56 76 SER A O 1
ATOM 594 N N . ILE A 1 77 ? 14.188 -15.852 -23.141 1 97.31 77 ILE A N 1
ATOM 595 C CA . ILE A 1 77 ? 13.875 -16.172 -24.531 1 97.31 77 ILE A CA 1
ATOM 596 C C . ILE A 1 77 ? 14.711 -17.359 -24.984 1 97.31 77 ILE A C 1
ATOM 598 O O . ILE A 1 77 ? 15.922 -17.406 -24.75 1 97.31 77 ILE A O 1
ATOM 602 N N . GLY A 1 78 ? 14.055 -18.281 -25.547 1 97.44 78 GLY A N 1
ATOM 603 C CA . GLY A 1 78 ? 14.734 -19.484 -26.016 1 97.44 78 GLY A CA 1
ATOM 604 C C . GLY A 1 78 ? 14.68 -20.625 -25.031 1 97.44 78 GLY A C 1
ATOM 605 O O . GLY A 1 78 ? 14.977 -21.781 -25.391 1 97.44 78 GLY A O 1
ATOM 606 N N . ALA A 1 79 ? 14.273 -20.391 -23.859 1 97.06 79 ALA A N 1
ATOM 607 C CA . ALA A 1 79 ? 14.164 -21.422 -22.828 1 97.06 79 ALA A CA 1
ATOM 608 C C . ALA A 1 79 ? 12.75 -21.984 -22.766 1 97.06 79 ALA A C 1
ATOM 610 O O . ALA A 1 79 ? 11.797 -21.328 -23.188 1 97.06 79 ALA A O 1
ATOM 611 N N . PRO A 1 80 ? 12.609 -23.219 -22.281 1 97.38 80 PRO A N 1
ATOM 612 C CA . PRO A 1 80 ? 11.266 -23.781 -22.141 1 97.38 80 PRO A CA 1
ATOM 613 C C . PRO A 1 80 ? 10.422 -23.047 -21.094 1 97.38 80 PRO A C 1
ATOM 615 O O . PRO A 1 80 ? 10.945 -22.609 -20.062 1 97.38 80 PRO A O 1
ATOM 618 N N . MET A 1 81 ? 9.156 -22.859 -21.469 1 97.69 81 MET A N 1
ATOM 619 C CA . MET A 1 81 ? 8.219 -22.344 -20.469 1 97.69 81 MET A CA 1
ATOM 620 C C . MET A 1 81 ? 8.07 -23.328 -19.312 1 97.69 81 MET A C 1
ATOM 622 O O . MET A 1 81 ? 8.266 -24.531 -19.484 1 97.69 81 MET A O 1
ATOM 626 N N . ARG A 1 82 ? 7.77 -22.719 -18.125 1 96 82 ARG A N 1
ATOM 627 C CA . ARG A 1 82 ? 7.734 -23.562 -16.938 1 96 82 ARG A CA 1
ATOM 628 C C . ARG A 1 82 ? 6.406 -23.422 -16.203 1 96 82 ARG A C 1
ATOM 630 O O . ARG A 1 82 ? 5.773 -22.359 -16.25 1 96 82 ARG A O 1
ATOM 637 N N . SER A 1 83 ? 5.984 -24.391 -15.523 1 96.69 83 SER A N 1
ATOM 638 C CA . SER A 1 83 ? 4.848 -24.406 -14.602 1 96.69 83 SER A CA 1
ATOM 639 C C . SER A 1 83 ? 4.973 -25.547 -13.594 1 96.69 83 SER A C 1
ATOM 641 O O . SER A 1 83 ? 5.973 -26.266 -13.578 1 96.69 83 SER A O 1
ATOM 643 N N . GLY A 1 84 ? 4.02 -25.641 -12.68 1 96.62 84 GLY A N 1
ATOM 644 C CA . GLY A 1 84 ? 3.895 -26.812 -11.836 1 96.62 84 GLY A CA 1
ATOM 645 C C . GLY A 1 84 ? 3.361 -28.016 -12.57 1 96.62 84 GLY A C 1
ATOM 646 O O . GLY A 1 84 ? 2.59 -27.891 -13.523 1 96.62 84 GLY A O 1
ATOM 647 N N . ILE A 1 85 ? 3.801 -29.188 -12.086 1 98.06 85 ILE A N 1
ATOM 648 C CA . ILE A 1 85 ? 3.316 -30.406 -12.75 1 98.06 85 ILE A CA 1
ATOM 649 C C . ILE A 1 85 ? 3.088 -31.5 -11.719 1 98.06 85 ILE A C 1
ATOM 651 O O . ILE A 1 85 ? 3.582 -31.406 -10.586 1 98.06 85 ILE A O 1
ATOM 655 N N . ILE A 1 86 ? 2.242 -32.375 -12.062 1 98.31 86 ILE A N 1
ATOM 656 C CA . ILE A 1 86 ? 2.27 -33.75 -11.539 1 98.31 86 ILE A CA 1
ATOM 657 C C . ILE A 1 86 ? 2.717 -34.719 -12.641 1 98.31 86 ILE A C 1
ATOM 659 O O . ILE A 1 86 ? 2.258 -34.625 -13.781 1 98.31 86 ILE A O 1
ATOM 663 N N . GLY A 1 87 ? 3.648 -35.531 -12.305 1 98.12 87 GLY A N 1
ATOM 664 C CA . GLY A 1 87 ? 4.156 -36.469 -13.297 1 98.12 87 GLY A CA 1
ATOM 665 C C . GLY A 1 87 ? 4.547 -37.812 -12.695 1 98.12 87 GLY A C 1
ATOM 666 O O . GLY A 1 87 ? 4.477 -38 -11.477 1 98.12 87 GLY A O 1
ATOM 667 N N . GLU A 1 88 ? 4.836 -38.719 -13.586 1 98.44 88 GLU A N 1
ATOM 668 C CA . GLU A 1 88 ? 5.293 -40.062 -13.227 1 98.44 88 GLU A CA 1
ATOM 669 C C . GLU A 1 88 ? 6.762 -40.25 -13.586 1 98.44 88 GLU A C 1
ATOM 671 O O . GLU A 1 88 ? 7.176 -39.969 -14.711 1 98.44 88 GLU A O 1
ATOM 676 N N . VAL A 1 89 ? 7.48 -40.812 -12.625 1 98.31 89 VAL A N 1
ATOM 677 C CA . VAL A 1 89 ? 8.898 -41.031 -12.859 1 98.31 89 VAL A CA 1
ATOM 678 C C . VAL A 1 89 ? 9.078 -42.188 -13.859 1 98.31 89 VAL A C 1
ATOM 680 O O . VAL A 1 89 ? 8.594 -43.281 -13.633 1 98.31 89 VAL A O 1
ATOM 683 N N . LEU A 1 90 ? 9.773 -41.906 -14.93 1 97.62 90 LEU A N 1
ATOM 684 C CA . LEU A 1 90 ? 10.047 -42.875 -15.977 1 97.62 90 LEU A CA 1
ATOM 685 C C . LEU A 1 90 ? 11.43 -43.5 -15.789 1 97.62 90 LEU A C 1
ATOM 687 O O . LEU A 1 90 ? 11.648 -44.656 -16.141 1 97.62 90 LEU A O 1
ATOM 691 N N . GLU A 1 91 ? 12.359 -42.688 -15.438 1 97.62 91 GLU A N 1
ATOM 692 C CA . GLU A 1 91 ? 13.75 -43.031 -15.133 1 97.62 91 GLU A CA 1
ATOM 693 C C . GLU A 1 91 ? 14.266 -42.25 -13.922 1 97.62 91 GLU A C 1
ATOM 695 O O . GLU A 1 91 ? 13.82 -41.125 -13.656 1 97.62 91 GLU A O 1
ATOM 700 N N . SER A 1 92 ? 15.242 -42.906 -13.172 1 98 92 SER A N 1
ATOM 701 C CA . SER A 1 92 ? 15.68 -42.25 -11.953 1 98 92 SER A CA 1
ATOM 702 C C . SER A 1 92 ? 17.156 -42.5 -11.695 1 98 92 SER A C 1
ATOM 704 O O . SER A 1 92 ? 17.641 -43.625 -11.844 1 98 92 SER A O 1
ATOM 706 N N . LYS A 1 93 ? 17.828 -41.469 -11.461 1 98.06 93 LYS A N 1
ATOM 707 C CA . LYS A 1 93 ? 19.156 -41.531 -10.844 1 98.06 93 LYS A CA 1
ATOM 708 C C . LYS A 1 93 ? 19.141 -40.906 -9.453 1 98.06 93 LYS A C 1
ATOM 710 O O . LYS A 1 93 ? 20.172 -40.438 -8.969 1 98.06 93 LYS A O 1
ATOM 715 N N . SER A 1 94 ? 18.016 -40.812 -8.898 1 97.75 94 SER A N 1
ATOM 716 C CA . SER A 1 94 ? 17.781 -40.25 -7.574 1 97.75 94 SER A CA 1
ATOM 717 C C . SER A 1 94 ? 17.672 -41.344 -6.52 1 97.75 94 SER A C 1
ATOM 719 O O . SER A 1 94 ? 17.203 -42.438 -6.809 1 97.75 94 SER A O 1
ATOM 721 N N . LYS A 1 95 ? 18.078 -41.062 -5.328 1 96.94 95 LYS A N 1
ATOM 722 C CA . LYS A 1 95 ? 17.859 -41.969 -4.195 1 96.94 95 LYS A CA 1
ATOM 723 C C . LYS A 1 95 ? 16.484 -41.75 -3.572 1 96.94 95 LYS A C 1
ATOM 725 O O . LYS A 1 95 ? 16.016 -42.594 -2.791 1 96.94 95 LYS A O 1
ATOM 730 N N . LYS A 1 96 ? 15.836 -40.688 -3.967 1 97.25 96 LYS A N 1
ATOM 731 C CA . LYS A 1 96 ? 14.578 -40.281 -3.352 1 97.25 96 LYS A CA 1
ATOM 732 C C . LYS A 1 96 ? 13.383 -40.875 -4.102 1 97.25 96 LYS A C 1
ATOM 734 O O . LYS A 1 96 ? 12.328 -41.125 -3.51 1 97.25 96 LYS A O 1
ATOM 739 N N . PHE A 1 97 ? 13.539 -41.062 -5.375 1 98.25 97 PHE A N 1
ATOM 740 C CA . PHE A 1 97 ? 12.414 -41.469 -6.207 1 98.25 97 PHE A CA 1
ATOM 741 C C . PHE A 1 97 ? 12.781 -42.688 -7.062 1 98.25 97 PHE A C 1
ATOM 743 O O . PHE A 1 97 ? 13.922 -42.812 -7.512 1 98.25 97 PHE A O 1
ATOM 750 N N . THR A 1 98 ? 11.82 -43.531 -7.32 1 97.94 98 THR A N 1
ATOM 751 C CA . THR A 1 98 ? 11.984 -44.688 -8.203 1 97.94 98 THR A CA 1
ATOM 752 C C . THR A 1 98 ? 10.969 -44.625 -9.344 1 97.94 98 THR A C 1
ATOM 754 O O . THR A 1 98 ? 10.008 -43.875 -9.289 1 97.94 98 THR A O 1
ATOM 757 N N . VAL A 1 99 ? 11.25 -45.406 -10.328 1 98.06 99 VAL A N 1
ATOM 758 C CA . VAL A 1 99 ? 10.383 -45.5 -11.492 1 98.06 99 VAL A CA 1
ATOM 759 C C . VAL A 1 99 ? 8.953 -45.844 -11.055 1 98.06 99 VAL A C 1
ATOM 761 O O . VAL A 1 99 ? 8.75 -46.719 -10.227 1 98.06 99 VAL A O 1
ATOM 764 N N . GLY A 1 100 ? 8.016 -45.125 -11.539 1 98.19 100 GLY A N 1
ATOM 765 C CA . GLY A 1 100 ? 6.617 -45.344 -11.203 1 98.19 100 GLY A CA 1
ATOM 766 C C . GLY A 1 100 ? 6.094 -44.406 -10.148 1 98.19 100 GLY A C 1
ATOM 767 O O . GLY A 1 100 ? 4.879 -44.219 -10.008 1 98.19 100 GLY A O 1
ATOM 768 N N . ASP A 1 101 ? 6.996 -43.781 -9.43 1 98.25 101 ASP A N 1
ATOM 769 C CA . ASP A 1 101 ? 6.578 -42.812 -8.422 1 98.25 101 ASP A CA 1
ATOM 770 C C . ASP A 1 101 ? 5.879 -41.625 -9.062 1 98.25 101 ASP A C 1
ATOM 772 O O . ASP A 1 101 ? 6.277 -41.156 -10.141 1 98.25 101 ASP A O 1
ATOM 776 N N . LEU A 1 102 ? 4.797 -41.125 -8.375 1 98.38 102 LEU A N 1
ATOM 777 C CA . LEU A 1 102 ? 4.211 -39.844 -8.742 1 98.38 102 LEU A CA 1
ATOM 778 C C . LEU A 1 102 ? 4.891 -38.719 -7.996 1 98.38 102 LEU A C 1
ATOM 780 O O . LEU A 1 102 ? 5.188 -38.844 -6.805 1 98.38 102 LEU A O 1
ATOM 784 N N . ILE A 1 103 ? 5.223 -37.656 -8.703 1 98 103 ILE A N 1
ATOM 785 C CA . ILE A 1 103 ? 5.883 -36.5 -8.102 1 98 103 ILE A CA 1
ATOM 786 C C . ILE A 1 103 ? 5.16 -35.219 -8.5 1 98 103 ILE A C 1
ATOM 788 O O . ILE A 1 103 ? 4.391 -35.219 -9.469 1 98 103 ILE A O 1
ATOM 792 N N . MET A 1 104 ? 5.348 -34.25 -7.727 1 96.94 104 MET A N 1
ATOM 793 C CA . MET A 1 104 ? 4.879 -32.906 -8.055 1 96.94 104 MET A CA 1
ATOM 794 C C . MET A 1 104 ? 6.023 -31.891 -7.984 1 96.94 104 MET A C 1
ATOM 796 O O . MET A 1 104 ? 6.934 -32.031 -7.164 1 96.94 104 MET A O 1
ATOM 800 N N . ASP A 1 105 ? 6.051 -30.953 -8.844 1 94.56 105 ASP A N 1
ATOM 801 C CA . ASP A 1 105 ? 6.902 -29.766 -8.852 1 94.56 105 ASP A CA 1
ATOM 802 C C . ASP A 1 105 ? 6.062 -28.5 -8.922 1 94.56 105 ASP A C 1
ATOM 804 O O . ASP A 1 105 ? 5.082 -28.438 -9.672 1 94.56 105 ASP A O 1
ATOM 808 N N . PHE A 1 106 ? 6.441 -27.453 -8.203 1 88.31 106 PHE A N 1
ATOM 809 C CA . PHE A 1 106 ? 5.59 -26.281 -8.047 1 88.31 106 PHE A CA 1
ATOM 810 C C . PHE A 1 106 ? 5.664 -25.391 -9.281 1 88.31 106 PHE A C 1
ATOM 812 O O . PHE A 1 106 ? 4.664 -24.781 -9.68 1 88.31 106 PHE A O 1
ATOM 819 N N . HIS A 1 107 ? 6.852 -25.234 -9.812 1 86.75 107 HIS A N 1
ATOM 820 C CA . HIS A 1 107 ? 6.848 -24.203 -10.836 1 86.75 107 HIS A CA 1
ATOM 821 C C . HIS A 1 107 ? 8.031 -24.359 -11.781 1 86.75 107 HIS A C 1
ATOM 823 O O . HIS A 1 107 ? 8.242 -23.516 -12.664 1 86.75 107 HIS A O 1
ATOM 829 N N . LEU A 1 108 ? 8.789 -25.375 -11.742 1 89.19 108 LEU A N 1
ATOM 830 C CA . LEU A 1 108 ? 10.07 -25.359 -12.453 1 89.19 108 LEU A CA 1
ATOM 831 C C . LEU A 1 108 ? 10.039 -26.344 -13.617 1 89.19 108 LEU A C 1
ATOM 833 O O . LEU A 1 108 ? 10.977 -26.391 -14.414 1 89.19 108 LEU A O 1
ATOM 837 N N . ALA A 1 109 ? 8.984 -27.047 -13.727 1 93.06 109 ALA A N 1
ATOM 838 C CA . ALA A 1 109 ? 8.945 -28.031 -14.805 1 93.06 109 ALA A CA 1
ATOM 839 C C . ALA A 1 109 ? 8.531 -27.375 -16.125 1 93.06 109 ALA A C 1
ATOM 841 O O . ALA A 1 109 ? 7.676 -26.484 -16.141 1 93.06 109 ALA A O 1
ATOM 842 N N . SER A 1 110 ? 9.102 -27.875 -17.172 1 95.94 110 SER A N 1
ATOM 843 C CA . SER A 1 110 ? 8.852 -27.312 -18.5 1 95.94 110 SER A CA 1
ATOM 844 C C . SER A 1 110 ? 7.484 -27.734 -19.031 1 95.94 110 SER A C 1
ATOM 846 O O . SER A 1 110 ? 6.977 -28.812 -18.656 1 95.94 110 SER A O 1
ATOM 848 N N . TRP A 1 111 ? 6.91 -26.875 -19.875 1 98.12 111 TRP A N 1
ATOM 849 C CA . TRP A 1 111 ? 5.785 -27.266 -20.719 1 98.12 111 TRP A CA 1
ATOM 850 C C . TRP A 1 111 ? 6.215 -28.297 -21.75 1 98.12 111 TRP A C 1
ATOM 852 O O . TRP A 1 111 ? 6.344 -27.969 -22.938 1 98.12 111 TRP A O 1
ATOM 862 N N . SER A 1 112 ? 6.336 -29.516 -21.328 1 98.06 112 SER A N 1
ATOM 863 C CA . SER A 1 112 ? 6.801 -30.609 -22.172 1 98.06 112 SER A CA 1
ATOM 864 C C . SER A 1 112 ? 6.105 -31.922 -21.797 1 98.06 112 SER A C 1
ATOM 866 O O . SER A 1 112 ? 5.512 -32.031 -20.734 1 98.06 112 SER A O 1
ATOM 868 N N . GLU A 1 113 ? 6.156 -32.875 -22.703 1 98.19 113 GLU A N 1
ATOM 869 C CA . GLU A 1 113 ? 5.605 -34.188 -22.422 1 98.19 113 GLU A CA 1
ATOM 870 C C . GLU A 1 113 ? 6.418 -34.906 -21.344 1 98.19 113 GLU A C 1
ATOM 872 O O . GLU A 1 113 ? 5.852 -35.594 -20.5 1 98.19 113 GLU A O 1
ATOM 877 N N . LYS A 1 114 ? 7.703 -34.781 -21.484 1 97.56 114 LYS A N 1
ATOM 878 C CA . LYS A 1 114 ? 8.672 -35.281 -20.531 1 97.56 114 LYS A CA 1
ATOM 879 C C . LYS A 1 114 ? 9.586 -34.188 -20.016 1 97.56 114 LYS A C 1
ATOM 881 O O . LYS A 1 114 ? 9.945 -33.25 -20.766 1 97.56 114 LYS A O 1
ATOM 886 N N . ALA A 1 115 ? 9.961 -34.312 -18.781 1 95.88 115 ALA A N 1
ATOM 887 C CA . ALA A 1 115 ? 10.852 -33.312 -18.188 1 95.88 115 ALA A CA 1
ATOM 888 C C . ALA A 1 115 ? 11.898 -33.969 -17.297 1 95.88 115 ALA A C 1
ATOM 890 O O . ALA A 1 115 ? 11.617 -34.969 -16.625 1 95.88 115 ALA A O 1
ATOM 891 N N . ILE A 1 116 ? 13.094 -33.469 -17.297 1 96.75 116 ILE A N 1
ATOM 892 C CA . ILE A 1 116 ? 14.133 -33.844 -16.344 1 96.75 116 ILE A CA 1
ATOM 893 C C . ILE A 1 116 ? 14.133 -32.875 -15.156 1 96.75 116 ILE A C 1
ATOM 895 O O . ILE A 1 116 ? 14.172 -31.672 -15.344 1 96.75 116 ILE A O 1
ATOM 899 N N . LEU A 1 117 ? 14.008 -33.438 -13.969 1 97.06 117 LEU A N 1
ATOM 900 C CA . LEU A 1 117 ? 13.969 -32.625 -12.758 1 97.06 117 LEU A CA 1
ATOM 901 C C . LEU A 1 117 ? 15.055 -33.062 -11.773 1 97.06 117 LEU A C 1
ATOM 903 O O . LEU A 1 117 ? 15.406 -34.25 -11.711 1 97.06 117 LEU A O 1
ATOM 907 N N . ASN A 1 118 ? 15.641 -32.031 -11.102 1 96.56 118 ASN A N 1
ATOM 908 C CA . ASN A 1 118 ? 16.391 -32.375 -9.906 1 96.56 118 ASN A CA 1
ATOM 909 C C . ASN A 1 118 ? 15.484 -32.875 -8.789 1 96.56 118 ASN A C 1
ATOM 911 O O . ASN A 1 118 ? 14.453 -32.281 -8.508 1 96.56 118 ASN A O 1
ATOM 915 N N . ASP A 1 119 ? 15.859 -33.969 -8.156 1 95.75 119 ASP A N 1
ATOM 916 C CA . ASP A 1 119 ? 14.984 -34.594 -7.172 1 95.75 119 ASP A CA 1
ATOM 917 C C . ASP A 1 119 ? 14.75 -33.688 -5.973 1 95.75 119 ASP A C 1
ATOM 919 O O . ASP A 1 119 ? 13.766 -33.844 -5.25 1 95.75 119 ASP A O 1
ATOM 923 N N . ALA A 1 120 ? 15.648 -32.656 -5.793 1 93.94 120 ALA A N 1
ATOM 924 C CA . ALA A 1 120 ? 15.516 -31.734 -4.68 1 93.94 120 ALA A CA 1
ATOM 925 C C . ALA A 1 120 ? 14.305 -30.828 -4.875 1 93.94 120 ALA A C 1
ATOM 927 O O . ALA A 1 120 ? 13.758 -30.297 -3.902 1 93.94 120 ALA A O 1
ATOM 928 N N . LEU A 1 121 ? 13.844 -30.703 -6.055 1 90.25 121 LEU A N 1
ATOM 929 C CA . LEU A 1 121 ? 12.773 -29.75 -6.371 1 90.25 121 LEU A CA 1
ATOM 930 C C . LEU A 1 121 ? 11.445 -30.484 -6.543 1 90.25 121 LEU A C 1
ATOM 932 O O . LEU A 1 121 ? 10.406 -29.844 -6.746 1 90.25 121 LEU A O 1
ATOM 936 N N . ALA A 1 122 ? 11.484 -31.781 -6.461 1 95.12 122 ALA A N 1
ATOM 937 C CA . ALA A 1 122 ? 10.281 -32.594 -6.605 1 95.12 122 ALA A CA 1
ATOM 938 C C . ALA A 1 122 ? 9.781 -33.094 -5.25 1 95.12 122 ALA A C 1
ATOM 940 O O . ALA A 1 122 ? 10.578 -33.344 -4.352 1 95.12 122 ALA A O 1
ATOM 941 N N . GLN A 1 123 ? 8.508 -33.125 -5.152 1 94.38 123 GLN A N 1
ATOM 942 C CA . GLN A 1 123 ? 7.863 -33.688 -3.969 1 94.38 123 GLN A CA 1
ATOM 943 C C . GLN A 1 123 ? 7.062 -34.938 -4.32 1 94.38 123 GLN A C 1
ATOM 945 O O . GLN A 1 123 ? 6.469 -35.031 -5.398 1 94.38 123 GLN A O 1
ATOM 950 N N . PRO A 1 124 ? 7.062 -35.906 -3.367 1 95.69 124 PRO A N 1
ATOM 951 C CA . PRO A 1 124 ? 6.238 -37.094 -3.631 1 95.69 124 PRO A CA 1
ATOM 952 C C . PRO A 1 124 ? 4.742 -36.781 -3.6 1 95.69 124 PRO A C 1
ATOM 954 O O . PRO A 1 124 ? 4.293 -35.969 -2.791 1 95.69 124 PRO A O 1
ATOM 957 N N . VAL A 1 125 ? 4.004 -37.375 -4.414 1 96 125 VAL A N 1
ATOM 958 C CA . VAL A 1 125 ? 2.545 -37.312 -4.449 1 96 125 VAL A CA 1
ATOM 959 C C . VAL A 1 125 ? 1.945 -38.594 -3.902 1 96 125 VAL A C 1
ATOM 961 O O . VAL A 1 125 ? 2.145 -39.656 -4.473 1 96 125 VAL A O 1
ATOM 964 N N . ALA A 1 126 ? 1.325 -38.5 -2.775 1 94 126 ALA A N 1
ATOM 965 C CA . ALA A 1 126 ? 0.644 -39.656 -2.164 1 94 126 ALA A CA 1
ATOM 966 C C . ALA A 1 126 ? -0.862 -39.562 -2.4 1 94 126 ALA A C 1
ATOM 968 O O . ALA A 1 126 ? -1.398 -38.5 -2.705 1 94 126 ALA A O 1
ATOM 969 N N . PRO A 1 127 ? -1.484 -40.781 -2.352 1 95.25 127 PRO A N 1
ATOM 970 C CA . PRO A 1 127 ? -2.947 -40.75 -2.428 1 95.25 127 PRO A CA 1
ATOM 971 C C . PRO A 1 127 ? -3.561 -39.812 -1.382 1 95.25 127 PRO A C 1
ATOM 973 O O . PRO A 1 127 ? -3.059 -39.719 -0.259 1 95.25 127 PRO A O 1
ATOM 976 N N . LEU A 1 128 ? -4.605 -39.156 -1.765 1 95.62 128 LEU A N 1
ATOM 977 C CA . LEU A 1 128 ? -5.312 -38.25 -0.871 1 95.62 128 LEU A CA 1
ATOM 978 C C . LEU A 1 128 ? -6.48 -38.969 -0.192 1 95.62 128 LEU A C 1
ATOM 980 O O . LEU A 1 128 ? -7.016 -39.938 -0.723 1 95.62 128 LEU A O 1
ATOM 984 N N . PRO A 1 129 ? -6.801 -38.5 0.973 1 95.31 129 PRO A N 1
ATOM 985 C CA . PRO A 1 129 ? -7.938 -39.125 1.656 1 95.31 129 PRO A CA 1
ATOM 986 C C . PRO A 1 129 ? -9.266 -38.906 0.934 1 95.31 129 PRO A C 1
ATOM 988 O O . PRO A 1 129 ? -9.352 -38.031 0.067 1 95.31 129 PRO A O 1
ATOM 991 N N . ALA A 1 130 ? -10.25 -39.781 1.249 1 94.5 130 ALA A N 1
ATOM 992 C CA . ALA A 1 130 ? -11.641 -39.656 0.806 1 94.5 130 ALA A CA 1
ATOM 993 C C . ALA A 1 130 ? -11.734 -39.719 -0.715 1 94.5 130 ALA A C 1
ATOM 995 O O . ALA A 1 130 ? -12.648 -39.125 -1.311 1 94.5 130 ALA A O 1
ATOM 996 N N . GLY A 1 131 ? -10.719 -40.281 -1.335 1 93.75 131 GLY A N 1
ATOM 997 C CA . GLY A 1 131 ? -10.742 -40.438 -2.779 1 93.75 131 GLY A CA 1
ATOM 998 C C . GLY A 1 131 ? -10.531 -39.156 -3.541 1 93.75 131 GLY A C 1
ATOM 999 O O . GLY A 1 131 ? -10.867 -39.062 -4.723 1 93.75 131 GLY A O 1
ATOM 1000 N N . LEU A 1 132 ? -10.047 -38.125 -2.924 1 95.75 132 LEU A N 1
ATOM 1001 C CA . LEU A 1 132 ? -9.797 -36.844 -3.572 1 95.75 132 LEU A CA 1
ATOM 1002 C C . LEU A 1 132 ? -8.75 -36.969 -4.68 1 95.75 132 LEU A C 1
ATOM 1004 O O . LEU A 1 132 ? -7.812 -37.75 -4.551 1 95.75 132 LEU A O 1
ATOM 1008 N N . SER A 1 133 ? -8.969 -36.25 -5.68 1 96.12 133 SER A N 1
ATOM 1009 C CA . SER A 1 133 ? -8.062 -36.281 -6.824 1 96.12 133 SER A CA 1
ATOM 1010 C C . SER A 1 133 ? -6.684 -35.75 -6.461 1 96.12 133 SER A C 1
ATOM 1012 O O . SER A 1 133 ? -6.562 -34.781 -5.727 1 96.12 133 SER A O 1
ATOM 1014 N N . ILE A 1 134 ? -5.613 -36.312 -7.047 1 96.44 134 ILE A N 1
ATOM 1015 C CA . ILE A 1 134 ? -4.242 -35.875 -6.785 1 96.44 134 ILE A CA 1
ATOM 1016 C C . ILE A 1 134 ? -3.998 -34.531 -7.441 1 96.44 134 ILE A C 1
ATOM 1018 O O . ILE A 1 134 ? -3 -33.844 -7.152 1 96.44 134 ILE A O 1
ATOM 1022 N N . THR A 1 135 ? -4.93 -34.094 -8.367 1 96.88 135 THR A N 1
ATOM 1023 C CA . THR A 1 135 ? -4.777 -32.812 -9.023 1 96.88 135 THR A CA 1
ATOM 1024 C C . THR A 1 135 ? -4.883 -31.672 -8.016 1 96.88 135 THR A C 1
ATOM 1026 O O . THR A 1 135 ? -4.434 -30.547 -8.281 1 96.88 135 THR A O 1
ATOM 1029 N N . HIS A 1 136 ? -5.434 -31.953 -6.84 1 96.75 136 HIS A N 1
ATOM 1030 C CA . HIS A 1 136 ? -5.57 -30.922 -5.812 1 96.75 136 HIS A CA 1
ATOM 1031 C C . HIS A 1 136 ? -4.203 -30.484 -5.285 1 96.75 136 HIS A C 1
ATOM 1033 O O . HIS A 1 136 ? -4.07 -29.406 -4.711 1 96.75 136 HIS A O 1
ATOM 1039 N N . TYR A 1 137 ? -3.129 -31.312 -5.52 1 96 137 TYR A N 1
ATOM 1040 C CA . TYR A 1 137 ? -1.768 -30.922 -5.18 1 96 137 TYR A CA 1
ATOM 1041 C C . TYR A 1 137 ? -1.323 -29.719 -6.016 1 96 137 TYR A C 1
ATOM 1043 O O . TYR A 1 137 ? -0.366 -29.031 -5.66 1 96 137 TYR A O 1
ATOM 1051 N N . LEU A 1 138 ? -2.047 -29.453 -7.141 1 96.31 138 LEU A N 1
ATOM 1052 C CA . LEU A 1 138 ? -1.723 -28.312 -7.996 1 96.31 138 LEU A CA 1
ATOM 1053 C C . LEU A 1 138 ? -2.646 -27.141 -7.707 1 96.31 138 LEU A C 1
ATOM 1055 O O . LEU A 1 138 ? -2.453 -26.047 -8.242 1 96.31 138 LEU A O 1
ATOM 1059 N N . GLY A 1 139 ? -3.654 -27.391 -6.891 1 95 139 GLY A N 1
ATOM 1060 C CA . GLY A 1 139 ? -4.668 -26.375 -6.645 1 95 139 GLY A CA 1
ATOM 1061 C C . GLY A 1 139 ? -4.934 -26.141 -5.172 1 95 139 GLY A C 1
ATOM 1062 O O . GLY A 1 139 ? -4.113 -25.531 -4.477 1 95 139 GLY A O 1
ATOM 1063 N N . ALA A 1 140 ? -5.988 -26.75 -4.645 1 96.25 140 ALA A N 1
ATOM 1064 C CA . ALA A 1 140 ? -6.508 -26.5 -3.299 1 96.25 140 ALA A CA 1
ATOM 1065 C C . ALA A 1 140 ? -5.469 -26.875 -2.238 1 96.25 140 ALA A C 1
ATOM 1067 O O . ALA A 1 140 ? -5.402 -26.234 -1.185 1 96.25 140 ALA A O 1
ATOM 1068 N N . PHE A 1 141 ? -4.645 -27.906 -2.547 1 95.62 141 PHE A N 1
ATOM 1069 C CA . PHE A 1 141 ? -3.652 -28.344 -1.569 1 95.62 141 PHE A CA 1
ATOM 1070 C C . PHE A 1 141 ? -2.252 -27.922 -1.989 1 95.62 141 PHE A C 1
ATOM 1072 O O . PHE A 1 141 ? -1.266 -28.297 -1.354 1 95.62 141 PHE A O 1
ATOM 1079 N N . GLY A 1 142 ? -2.162 -27.219 -3.062 1 93.94 142 GLY A N 1
ATOM 1080 C CA . GLY A 1 142 ? -0.899 -26.719 -3.594 1 93.94 142 GLY A CA 1
ATOM 1081 C C . GLY A 1 142 ? -0.733 -25.219 -3.447 1 93.94 142 GLY A C 1
ATOM 1082 O O . GLY A 1 142 ? -1.155 -24.641 -2.447 1 93.94 142 GLY A O 1
ATOM 1083 N N . GLY A 1 143 ? -0.023 -24.641 -4.355 1 93.75 143 GLY A N 1
ATOM 1084 C CA . GLY A 1 143 ? 0.362 -23.25 -4.281 1 93.75 143 GLY A CA 1
ATOM 1085 C C . GLY A 1 143 ? -0.814 -22.312 -4.062 1 93.75 143 GLY A C 1
ATOM 1086 O O . GLY A 1 143 ? -0.761 -21.422 -3.207 1 93.75 143 GLY A O 1
ATOM 1087 N N . SER A 1 144 ? -1.943 -22.469 -4.785 1 94.88 144 SER A N 1
ATOM 1088 C CA . SER A 1 144 ? -3.096 -21.578 -4.715 1 94.88 144 SER A CA 1
ATOM 1089 C C . SER A 1 144 ? -3.773 -21.656 -3.35 1 94.88 144 SER A C 1
ATOM 1091 O O . SER A 1 144 ? -4.051 -20.625 -2.729 1 94.88 144 SER A O 1
ATOM 1093 N N . GLY A 1 145 ? -4.031 -22.922 -2.914 1 96.75 145 GLY A N 1
ATOM 1094 C CA . GLY A 1 145 ? -4.676 -23.094 -1.624 1 96.75 145 GLY A CA 1
ATOM 1095 C C . GLY A 1 145 ? -3.822 -22.625 -0.461 1 96.75 145 GLY A C 1
ATOM 1096 O O . GLY A 1 145 ? -4.32 -21.969 0.459 1 96.75 145 GLY A O 1
ATOM 1097 N N . LEU A 1 146 ? -2.557 -22.906 -0.534 1 97.06 146 LEU A N 1
ATOM 1098 C CA . LEU A 1 146 ? -1.632 -22.531 0.532 1 97.06 146 LEU A CA 1
ATOM 1099 C C . LEU A 1 146 ? -1.438 -21.031 0.583 1 97.06 146 LEU A C 1
ATOM 1101 O O . LEU A 1 146 ? -1.371 -20.438 1.667 1 97.06 146 LEU A O 1
ATOM 1105 N N . ALA A 1 147 ? -1.369 -20.422 -0.561 1 97.5 147 ALA A N 1
ATOM 1106 C CA . ALA A 1 147 ? -1.305 -18.969 -0.612 1 97.5 147 ALA A CA 1
ATOM 1107 C C . ALA A 1 147 ? -2.541 -18.344 0.024 1 97.5 147 ALA A C 1
ATOM 1109 O O . ALA A 1 147 ? -2.436 -17.375 0.779 1 97.5 147 ALA A O 1
ATOM 1110 N N . GLY A 1 148 ? -3.682 -18.891 -0.291 1 98.5 148 GLY A N 1
ATOM 1111 C CA . GLY A 1 148 ? -4.91 -18.391 0.308 1 98.5 148 GLY A CA 1
ATOM 1112 C C . GLY A 1 148 ? -4.934 -18.516 1.818 1 98.5 148 GLY A C 1
ATOM 1113 O O . GLY A 1 148 ? -5.285 -17.578 2.523 1 98.5 148 GLY A O 1
ATOM 1114 N N . TYR A 1 149 ? -4.539 -19.688 2.291 1 98.69 149 TYR A N 1
ATOM 1115 C CA . TYR A 1 149 ? -4.551 -19.984 3.719 1 98.69 149 TYR A CA 1
ATOM 1116 C C . TYR A 1 149 ? -3.566 -19.094 4.469 1 98.69 149 TYR A C 1
ATOM 1118 O O . TYR A 1 149 ? -3.945 -18.391 5.414 1 98.69 149 TYR A O 1
ATOM 1126 N N . VAL A 1 150 ? -2.365 -19.078 4.02 1 98.31 150 VAL A N 1
ATOM 1127 C CA . VAL A 1 150 ? -1.314 -18.359 4.719 1 98.31 150 VAL A CA 1
ATOM 1128 C C . VAL A 1 150 ? -1.553 -16.859 4.586 1 98.31 150 VAL A C 1
ATOM 1130 O O . VAL A 1 150 ? -1.346 -16.094 5.539 1 98.31 150 VAL A O 1
ATOM 1133 N N . GLY A 1 151 ? -1.934 -16.406 3.389 1 98.69 151 GLY A N 1
ATOM 1134 C CA . GLY A 1 151 ? -2.209 -15 3.172 1 98.69 151 GLY A CA 1
ATOM 1135 C C . GLY A 1 151 ? -3.291 -14.453 4.086 1 98.69 151 GLY A C 1
ATOM 1136 O O . GLY A 1 151 ? -3.162 -13.352 4.625 1 98.69 151 GLY A O 1
ATOM 1137 N N . LEU A 1 152 ? -4.336 -15.234 4.277 1 98.88 152 LEU A N 1
ATOM 1138 C CA . LEU A 1 152 ? -5.469 -14.789 5.082 1 98.88 152 LEU A CA 1
ATOM 1139 C C . LEU A 1 152 ? -5.117 -14.805 6.566 1 98.88 152 LEU A C 1
ATOM 1141 O O . LEU A 1 152 ? -5.367 -13.828 7.277 1 98.88 152 LEU A O 1
ATOM 1145 N N . LEU A 1 153 ? -4.477 -15.859 7.016 1 98.75 153 LEU A N 1
ATOM 1146 C CA . LEU A 1 153 ? -4.383 -16.094 8.453 1 98.75 153 LEU A CA 1
ATOM 1147 C C . LEU A 1 153 ? -3.061 -15.562 9 1 98.75 153 LEU A C 1
ATOM 1149 O O . LEU A 1 153 ? -2.977 -15.188 10.172 1 98.75 153 LEU A O 1
ATOM 1153 N N . HIS A 1 154 ? -2.031 -15.555 8.156 1 98.5 154 HIS A N 1
ATOM 1154 C CA . HIS A 1 154 ? -0.72 -15.211 8.695 1 98.5 154 HIS A CA 1
ATOM 1155 C C . HIS A 1 154 ? -0.232 -13.875 8.148 1 98.5 154 HIS A C 1
ATOM 1157 O O . HIS A 1 154 ? 0.514 -13.156 8.812 1 98.5 154 HIS A O 1
ATOM 1163 N N . VAL A 1 155 ? -0.635 -13.477 6.965 1 98.69 155 VAL A N 1
ATOM 1164 C CA . VAL A 1 155 ? -0.255 -12.188 6.402 1 98.69 155 VAL A CA 1
ATOM 1165 C C . VAL A 1 155 ? -1.262 -11.117 6.828 1 98.69 155 VAL A C 1
ATOM 1167 O O . VAL A 1 155 ? -0.902 -10.156 7.504 1 98.69 155 VAL A O 1
ATOM 1170 N N . ALA A 1 156 ? -2.533 -11.359 6.531 1 98.75 156 ALA A N 1
ATOM 1171 C CA . ALA A 1 156 ? -3.584 -10.398 6.871 1 98.75 156 ALA A CA 1
ATOM 1172 C C . ALA A 1 156 ? -4 -10.547 8.336 1 98.75 156 ALA A C 1
ATOM 1174 O O . ALA A 1 156 ? -4.637 -9.648 8.891 1 98.75 156 ALA A O 1
ATOM 1175 N N . GLU A 1 157 ? -3.756 -11.742 8.945 1 98.75 157 GLU A N 1
ATOM 1176 C CA . GLU A 1 157 ? -4.078 -12.031 10.344 1 98.75 157 GLU A CA 1
ATOM 1177 C C . GLU A 1 157 ? -5.562 -11.836 10.617 1 98.75 157 GLU A C 1
ATOM 1179 O O . GLU A 1 157 ? -5.938 -11.156 11.578 1 98.75 157 GLU A O 1
ATOM 1184 N N . ALA A 1 158 ? -6.359 -12.352 9.734 1 98.88 158 ALA A N 1
ATOM 1185 C CA . ALA A 1 158 ? -7.812 -12.258 9.859 1 98.88 158 ALA A CA 1
ATOM 1186 C C . ALA A 1 158 ? -8.289 -12.953 11.133 1 98.88 158 ALA A C 1
ATOM 1188 O O . ALA A 1 158 ? -7.695 -13.945 11.57 1 98.88 158 ALA A O 1
ATOM 1189 N N . LYS A 1 159 ? -9.367 -12.453 11.719 1 98.88 159 LYS A N 1
ATOM 1190 C CA . LYS A 1 159 ? -9.977 -12.969 12.938 1 98.88 159 LYS A CA 1
ATOM 1191 C C . LYS A 1 159 ? -11.469 -13.242 12.734 1 98.88 159 LYS A C 1
ATOM 1193 O O . LYS A 1 159 ? -12.062 -12.758 11.773 1 98.88 159 LYS A O 1
ATOM 1198 N N . PRO A 1 160 ? -12.023 -14.07 13.602 1 98.88 160 PRO A N 1
ATOM 1199 C CA . PRO A 1 160 ? -13.43 -14.438 13.453 1 98.88 160 PRO A CA 1
ATOM 1200 C C . PRO A 1 160 ? -14.359 -13.227 13.445 1 98.88 160 PRO A C 1
ATOM 1202 O O . PRO A 1 160 ? -15.406 -13.242 12.789 1 98.88 160 PRO A O 1
ATOM 1205 N N . GLU A 1 161 ? -14 -12.133 14.07 1 98.75 161 GLU A N 1
ATOM 1206 C CA . GLU A 1 161 ? -14.867 -10.969 14.18 1 98.75 161 GLU A CA 1
ATOM 1207 C C . GLU A 1 161 ? -14.758 -10.078 12.945 1 98.75 161 GLU A C 1
ATOM 1209 O O .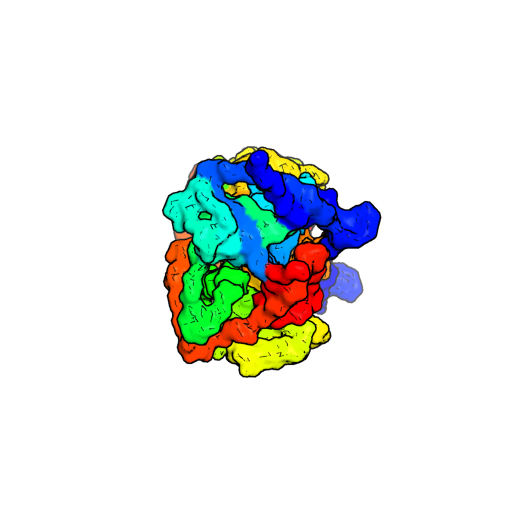 GLU A 1 161 ? -15.477 -9.086 12.828 1 98.75 161 GLU A O 1
ATOM 1214 N N . HIS A 1 162 ? -13.898 -10.414 12.031 1 98.88 162 HIS A N 1
ATOM 1215 C CA . HIS A 1 162 ? -13.578 -9.539 10.914 1 98.88 162 HIS A CA 1
ATOM 1216 C C . HIS A 1 162 ? -14.578 -9.703 9.773 1 98.88 162 HIS A C 1
ATOM 1218 O O . HIS A 1 162 ? -15.125 -10.789 9.578 1 98.88 162 HIS A O 1
ATOM 1224 N N . THR A 1 163 ? -14.82 -8.578 9.094 1 98.94 163 THR A N 1
ATOM 1225 C CA . THR A 1 163 ? -15.336 -8.602 7.73 1 98.94 163 THR A CA 1
ATOM 1226 C C . THR A 1 163 ? -14.195 -8.75 6.723 1 98.94 163 THR A C 1
ATOM 1228 O O . THR A 1 163 ? -13.281 -7.926 6.688 1 98.94 163 THR A O 1
ATOM 1231 N N . VAL A 1 164 ? -14.266 -9.836 5.906 1 98.94 164 VAL A N 1
ATOM 1232 C CA . VAL A 1 164 ? -13.227 -10.156 4.934 1 98.94 164 VAL A CA 1
ATOM 1233 C C . VAL A 1 164 ? -13.781 -10.016 3.518 1 98.94 164 VAL A C 1
ATOM 1235 O O . VAL A 1 164 ? -14.852 -10.547 3.203 1 98.94 164 VAL A O 1
ATOM 1238 N N . VAL A 1 165 ? -13.078 -9.234 2.658 1 98.94 165 VAL A N 1
ATOM 1239 C CA . VAL A 1 165 ? -13.398 -9.141 1.238 1 98.94 165 VAL A CA 1
ATOM 1240 C C . VAL A 1 165 ? -12.305 -9.805 0.414 1 98.94 165 VAL A C 1
ATOM 1242 O O . VAL A 1 165 ? -11.109 -9.648 0.706 1 98.94 165 VAL A O 1
ATOM 1245 N N . VAL A 1 166 ? -12.695 -10.594 -0.579 1 98.94 166 VAL A N 1
ATOM 1246 C CA . VAL A 1 166 ? -11.758 -11.359 -1.391 1 98.94 166 VAL A CA 1
ATOM 1247 C C . VAL A 1 166 ? -11.977 -11.047 -2.869 1 98.94 166 VAL A C 1
ATOM 1249 O O . VAL A 1 166 ? -13.062 -11.258 -3.404 1 98.94 166 VAL A O 1
ATOM 1252 N N . SER A 1 167 ? -10.953 -10.5 -3.527 1 98.81 167 SER A N 1
ATOM 1253 C CA . SER A 1 167 ? -11.055 -10.305 -4.969 1 98.81 167 SER A CA 1
ATOM 1254 C C . SER A 1 167 ? -10.719 -11.586 -5.73 1 98.81 167 SER A C 1
ATOM 1256 O O . SER A 1 167 ? -10.055 -12.477 -5.191 1 98.81 167 SER A O 1
ATOM 1258 N N . ALA A 1 168 ? -11.211 -11.648 -7.012 1 98.12 168 ALA A N 1
ATOM 1259 C CA . ALA A 1 168 ? -11.102 -12.883 -7.789 1 98.12 168 ALA A CA 1
ATOM 1260 C C . ALA A 1 168 ? -11.547 -14.094 -6.965 1 98.12 168 ALA A C 1
ATOM 1262 O O . ALA A 1 168 ? -10.844 -15.102 -6.914 1 98.12 168 ALA A O 1
ATOM 1263 N N . ALA A 1 169 ? -12.703 -13.953 -6.367 1 98.38 169 ALA A N 1
ATOM 1264 C CA . ALA A 1 169 ? -13.18 -14.922 -5.379 1 98.38 169 ALA A CA 1
ATOM 1265 C C . ALA A 1 169 ? -13.508 -16.266 -6.035 1 98.38 169 ALA A C 1
ATOM 1267 O O . ALA A 1 169 ? -13.578 -17.297 -5.359 1 98.38 169 ALA A O 1
ATOM 1268 N N . ALA A 1 170 ? -13.727 -16.234 -7.32 1 97.38 170 ALA A N 1
ATOM 1269 C CA . ALA A 1 170 ? -14.078 -17.469 -8.023 1 97.38 170 ALA A CA 1
ATOM 1270 C C . ALA A 1 170 ? -12.836 -18.156 -8.578 1 97.38 170 ALA A C 1
ATOM 1272 O O . ALA A 1 170 ? -12.938 -19.219 -9.211 1 97.38 170 ALA A O 1
ATOM 1273 N N . GLY A 1 171 ? -11.703 -17.578 -8.375 1 96.56 171 GLY A N 1
ATOM 1274 C CA . GLY A 1 171 ? -10.469 -18.141 -8.914 1 96.56 171 GLY A CA 1
ATOM 1275 C C . GLY A 1 171 ? -9.852 -19.188 -8.016 1 96.56 171 GLY A C 1
ATOM 1276 O O . GLY A 1 171 ? -10.445 -19.594 -7.016 1 96.56 171 GLY A O 1
ATOM 1277 N N . ALA A 1 172 ? -8.664 -19.641 -8.406 1 96.5 172 ALA A N 1
ATOM 1278 C CA . ALA A 1 172 ? -7.973 -20.734 -7.711 1 96.5 172 ALA A CA 1
ATOM 1279 C C . ALA A 1 172 ? -7.668 -20.344 -6.266 1 96.5 172 ALA A C 1
ATOM 1281 O O . ALA A 1 172 ? -8.078 -21.031 -5.332 1 96.5 172 ALA A O 1
ATOM 1282 N N . THR A 1 173 ? -7.008 -19.234 -6.062 1 97.69 173 THR A N 1
ATOM 1283 C CA . THR A 1 173 ? -6.641 -18.781 -4.723 1 97.69 173 THR A CA 1
ATOM 1284 C C . THR A 1 173 ? -7.848 -18.188 -4.004 1 97.69 173 THR A C 1
ATOM 1286 O O . THR A 1 173 ? -8.117 -18.516 -2.85 1 97.69 173 THR A O 1
ATOM 1289 N N . GLY A 1 174 ? -8.625 -17.391 -4.715 1 98.31 174 GLY A N 1
ATOM 1290 C CA . GLY A 1 174 ? -9.766 -16.703 -4.121 1 98.31 174 GLY A CA 1
ATOM 1291 C C . GLY A 1 174 ? -10.805 -17.656 -3.555 1 98.31 174 GLY A C 1
ATOM 1292 O O . GLY A 1 174 ? -11.352 -17.422 -2.475 1 98.31 174 GLY A O 1
ATOM 1293 N N . SER A 1 175 ? -11.094 -18.719 -4.254 1 98.31 175 SER A N 1
ATOM 1294 C CA . SER A 1 175 ? -12.094 -19.672 -3.789 1 98.31 175 SER A CA 1
ATOM 1295 C C . SER A 1 175 ? -11.656 -20.344 -2.486 1 98.31 175 SER A C 1
ATOM 1297 O O . SER A 1 175 ? -12.492 -20.625 -1.619 1 98.31 175 SER A O 1
ATOM 1299 N N . MET A 1 176 ? -10.359 -20.547 -2.361 1 98.12 176 MET A N 1
ATOM 1300 C CA . MET A 1 176 ? -9.836 -21.125 -1.128 1 98.12 176 MET A CA 1
ATOM 1301 C C . MET A 1 176 ? -9.867 -20.094 0.006 1 98.12 176 MET A C 1
ATOM 1303 O O . MET A 1 176 ? -10.188 -20.438 1.146 1 98.12 176 MET A O 1
ATOM 1307 N N . VAL A 1 177 ? -9.539 -18.844 -0.263 1 98.88 177 VAL A N 1
ATOM 1308 C CA . VAL A 1 177 ? -9.586 -17.797 0.751 1 98.88 177 VAL A CA 1
ATOM 1309 C C . VAL A 1 177 ? -11 -17.688 1.314 1 98.88 177 VAL A C 1
ATOM 1311 O O . VAL A 1 177 ? -11.188 -17.625 2.531 1 98.88 177 VAL A O 1
ATOM 1314 N N . VAL A 1 178 ? -12.008 -17.672 0.421 1 98.88 178 VAL A N 1
ATOM 1315 C CA . VAL A 1 178 ? -13.398 -17.578 0.84 1 98.88 178 VAL A CA 1
ATOM 1316 C C . VAL A 1 178 ? -13.727 -18.719 1.8 1 98.88 178 VAL A C 1
ATOM 1318 O O . VAL A 1 178 ? -14.258 -18.484 2.893 1 98.88 178 VAL A O 1
ATOM 1321 N N . GLN A 1 179 ? -13.359 -19.891 1.447 1 98.75 179 GLN A N 1
ATOM 1322 C CA . GLN A 1 179 ? -13.734 -21.047 2.25 1 98.75 179 GLN A CA 1
ATOM 1323 C C . GLN A 1 179 ? -12.961 -21.078 3.562 1 98.75 179 GLN A C 1
ATOM 1325 O O . GLN A 1 179 ? -13.516 -21.422 4.609 1 98.75 179 GLN A O 1
ATOM 1330 N N . VAL A 1 180 ? -11.664 -20.781 3.512 1 98.81 180 VAL A N 1
ATOM 1331 C CA . VAL A 1 180 ? -10.883 -20.719 4.746 1 98.81 180 VAL A CA 1
ATOM 1332 C C . VAL A 1 180 ? -11.492 -19.672 5.68 1 98.81 180 VAL A C 1
ATOM 1334 O O . VAL A 1 180 ? -11.617 -19.906 6.887 1 98.81 180 VAL A O 1
ATOM 1337 N N . ALA A 1 181 ? -11.883 -18.531 5.164 1 98.94 181 ALA A N 1
ATOM 1338 C CA . ALA A 1 181 ? -12.453 -17.453 5.957 1 98.94 181 ALA A CA 1
ATOM 1339 C C . ALA A 1 181 ? -13.773 -17.875 6.598 1 98.94 181 ALA A C 1
ATOM 1341 O O . ALA A 1 181 ? -13.992 -17.641 7.789 1 98.94 181 ALA A O 1
ATOM 1342 N N . VAL A 1 182 ? -14.641 -18.516 5.785 1 98.69 182 VAL A N 1
ATOM 1343 C CA . VAL A 1 182 ? -15.984 -18.828 6.27 1 98.69 182 VAL A CA 1
ATOM 1344 C C . VAL A 1 182 ? -15.945 -20.094 7.102 1 98.69 182 VAL A C 1
ATOM 1346 O O . VAL A 1 182 ? -16.5 -20.141 8.203 1 98.69 182 VAL A O 1
ATOM 1349 N N . LYS A 1 183 ? -15.227 -21.141 6.637 1 98.31 183 LYS A N 1
ATOM 1350 C CA . LYS A 1 183 ? -15.422 -22.484 7.184 1 98.31 183 LYS A CA 1
ATOM 1351 C C . LYS A 1 183 ? -14.367 -22.797 8.234 1 98.31 183 LYS A C 1
ATOM 1353 O O . LYS A 1 183 ? -14.609 -23.594 9.148 1 98.31 183 LYS A O 1
ATOM 1358 N N . LEU A 1 184 ? -13.195 -22.328 8.062 1 98.25 184 LEU A N 1
ATOM 1359 C CA . LEU A 1 184 ? -12.125 -22.656 9 1 98.25 184 LEU A CA 1
ATOM 1360 C C . LEU A 1 184 ? -11.969 -21.562 10.055 1 98.25 184 LEU A C 1
ATOM 1362 O O . LEU A 1 184 ? -11.898 -21.859 11.25 1 98.25 184 LEU A O 1
ATOM 1366 N N . LEU A 1 185 ? -11.953 -20.312 9.625 1 98.5 185 LEU A N 1
ATOM 1367 C CA . LEU A 1 185 ? -11.781 -19.188 10.539 1 98.5 185 LEU A CA 1
ATOM 1368 C C . LEU A 1 185 ? -13.102 -18.828 11.211 1 98.5 185 LEU A C 1
ATOM 1370 O O . LEU A 1 185 ? -13.125 -18.5 12.398 1 98.5 185 LEU A O 1
ATOM 1374 N N . GLY A 1 186 ? -14.156 -18.938 10.438 1 98.69 186 GLY A N 1
ATOM 1375 C CA . GLY A 1 186 ? -15.438 -18.484 10.953 1 98.69 186 GLY A CA 1
ATOM 1376 C C . GLY A 1 186 ? -15.562 -16.969 11.023 1 98.69 186 GLY A C 1
ATOM 1377 O O . GLY A 1 186 ? -16.109 -16.438 11.984 1 98.69 186 GLY A O 1
ATOM 1378 N N . ALA A 1 187 ? -15.07 -16.297 10.039 1 98.81 187 ALA A N 1
ATOM 1379 C CA . ALA A 1 187 ? -15.148 -14.844 10 1 98.81 187 ALA A CA 1
ATOM 1380 C C . ALA A 1 187 ? -16.594 -14.367 10.055 1 98.81 187 ALA A C 1
ATOM 1382 O O . ALA A 1 187 ? -17.484 -14.992 9.484 1 98.81 187 ALA A O 1
ATOM 1383 N N . LYS A 1 188 ? -16.781 -13.219 10.656 1 98.62 188 LYS A N 1
ATOM 1384 C CA . LYS A 1 188 ? -18.109 -12.641 10.859 1 98.62 188 LYS A CA 1
ATOM 1385 C C . LYS A 1 188 ? -18.828 -12.414 9.531 1 98.62 188 LYS A C 1
ATOM 1387 O O . LYS A 1 188 ? -20.031 -12.672 9.406 1 98.62 188 LYS A O 1
ATOM 1392 N N . ARG A 1 189 ? -18.125 -11.938 8.602 1 98.81 189 ARG A N 1
ATOM 1393 C CA . ARG A 1 189 ? -18.688 -11.664 7.277 1 98.81 189 ARG A CA 1
ATOM 1394 C C . ARG A 1 189 ? -17.625 -11.836 6.195 1 98.81 189 ARG A C 1
ATOM 1396 O O . ARG A 1 189 ? -16.5 -11.336 6.328 1 98.81 189 ARG A O 1
ATOM 1403 N N . VAL A 1 190 ? -17.938 -12.578 5.168 1 98.94 190 VAL A N 1
ATOM 1404 C CA . VAL A 1 190 ? -17.062 -12.805 4.027 1 98.94 190 VAL A CA 1
ATOM 1405 C C . VAL A 1 190 ? -17.766 -12.406 2.736 1 98.94 190 VAL A C 1
ATOM 1407 O O . VAL A 1 190 ? -18.875 -12.883 2.447 1 98.94 190 VAL A O 1
ATOM 1410 N N . VAL A 1 191 ? -17.172 -11.453 1.991 1 98.94 191 VAL A N 1
ATOM 1411 C CA . VAL A 1 191 ? -17.719 -10.953 0.734 1 98.94 191 VAL A CA 1
ATOM 1412 C C . VAL A 1 191 ? -16.75 -11.25 -0.405 1 98.94 191 VAL A C 1
ATOM 1414 O O . VAL A 1 191 ? -15.586 -10.852 -0.353 1 98.94 191 VAL A O 1
ATOM 1417 N N . GLY A 1 192 ? -17.203 -11.977 -1.438 1 98.94 192 GLY A N 1
ATOM 1418 C CA . GLY A 1 192 ? -16.422 -12.195 -2.635 1 98.94 192 GLY A CA 1
ATOM 1419 C C . GLY A 1 192 ? -16.625 -11.133 -3.697 1 98.94 192 GLY A C 1
ATOM 1420 O O . GLY A 1 192 ? -17.656 -10.461 -3.707 1 98.94 192 GLY A O 1
ATOM 1421 N N . ILE A 1 193 ? -15.664 -10.898 -4.5 1 98.81 193 ILE A N 1
ATOM 1422 C CA . ILE A 1 193 ? -15.758 -10.117 -5.727 1 98.81 193 ILE A CA 1
ATOM 1423 C C . ILE A 1 193 ? -15.445 -11.008 -6.93 1 98.81 193 ILE A C 1
ATOM 1425 O O . ILE A 1 193 ? -14.414 -11.68 -6.953 1 98.81 193 ILE A O 1
ATOM 1429 N N . ALA A 1 194 ? -16.312 -11.078 -7.879 1 98.06 194 ALA A N 1
ATOM 1430 C CA . ALA A 1 194 ? -16.125 -11.891 -9.078 1 98.06 194 ALA A CA 1
ATOM 1431 C C . ALA A 1 194 ? -16.594 -11.148 -10.32 1 98.06 194 ALA A C 1
ATOM 1433 O O . ALA A 1 194 ? -17.047 -10 -10.234 1 98.06 194 ALA A O 1
ATOM 1434 N N . GLY A 1 195 ? -16.438 -11.766 -11.5 1 96.38 195 GLY A N 1
ATOM 1435 C CA . GLY A 1 195 ? -16.578 -11.031 -12.742 1 96.38 195 GLY A CA 1
ATOM 1436 C C . GLY A 1 195 ? -17.891 -11.305 -13.453 1 96.38 195 GLY A C 1
ATOM 1437 O O . GLY A 1 195 ? -18.078 -10.875 -14.594 1 96.38 195 GLY A O 1
ATOM 1438 N N . SER A 1 196 ? -18.797 -12.086 -12.883 1 96.88 196 SER A N 1
ATOM 1439 C CA . SER A 1 196 ? -20.141 -12.336 -13.422 1 96.88 196 SER A CA 1
ATOM 1440 C C . SER A 1 196 ? -21.125 -12.672 -12.305 1 96.88 196 SER A C 1
ATOM 1442 O O . SER A 1 196 ? -20.719 -13.086 -11.219 1 96.88 196 SER A O 1
ATOM 1444 N N . ASP A 1 197 ? -22.391 -12.453 -12.633 1 97.5 197 ASP A N 1
ATOM 1445 C CA . ASP A 1 197 ? -23.422 -12.781 -11.656 1 97.5 197 ASP A CA 1
ATOM 1446 C C . ASP A 1 197 ? -23.438 -14.273 -11.359 1 97.5 197 ASP A C 1
ATOM 1448 O O . ASP A 1 197 ? -23.703 -14.688 -10.227 1 97.5 197 ASP A O 1
ATOM 1452 N N . GLU A 1 198 ? -23.172 -15.031 -12.352 1 97.06 198 GLU A N 1
ATOM 1453 C CA . GLU A 1 198 ? -23.125 -16.484 -12.18 1 97.06 198 GLU A CA 1
ATOM 1454 C C . GLU A 1 198 ? -22 -16.891 -11.227 1 97.06 198 GLU A C 1
ATOM 1456 O O . GLU A 1 198 ? -22.203 -17.719 -10.336 1 97.06 198 GLU A O 1
ATOM 1461 N N . LYS A 1 199 ? -20.891 -16.297 -11.383 1 97.06 199 LYS A N 1
ATOM 1462 C CA . LYS A 1 199 ? -19.766 -16.594 -10.5 1 97.06 199 LYS A CA 1
ATOM 1463 C C . LYS A 1 199 ? -20.031 -16.094 -9.086 1 97.06 199 LYS A C 1
ATOM 1465 O O . LYS A 1 199 ? -19.672 -16.75 -8.109 1 97.06 199 LYS A O 1
ATOM 1470 N N . CYS A 1 200 ? -20.656 -14.961 -9.008 1 98.44 200 CYS A N 1
ATOM 1471 C CA . CYS A 1 200 ? -21.016 -14.453 -7.688 1 98.44 200 CYS A CA 1
ATOM 1472 C C . CYS A 1 200 ? -21.969 -15.406 -6.977 1 98.44 200 CYS A C 1
ATOM 1474 O O . CYS A 1 200 ? -21.812 -15.672 -5.785 1 98.44 200 CYS A O 1
ATOM 1476 N N . ALA A 1 201 ? -22.938 -15.891 -7.703 1 98.38 201 ALA A N 1
ATOM 1477 C CA . ALA A 1 201 ? -23.859 -16.859 -7.125 1 98.38 201 ALA A CA 1
ATOM 1478 C C . ALA A 1 201 ? -23.125 -18.125 -6.672 1 98.38 201 ALA A C 1
ATOM 1480 O O . ALA A 1 201 ? -23.391 -18.656 -5.594 1 98.38 201 ALA A O 1
ATOM 1481 N N . TRP A 1 202 ? -22.203 -18.562 -7.488 1 97.5 202 TRP A N 1
ATOM 1482 C CA . TRP A 1 202 ? -21.406 -19.734 -7.164 1 97.5 202 TRP A CA 1
ATOM 1483 C C . TRP A 1 202 ? -20.578 -19.5 -5.906 1 97.5 202 TRP A C 1
ATOM 1485 O O . TRP A 1 202 ? -20.5 -20.375 -5.031 1 97.5 202 TRP A O 1
ATOM 1495 N N . VAL A 1 203 ? -19.984 -18.312 -5.75 1 98.5 203 VAL A N 1
ATOM 1496 C CA . VAL A 1 203 ? -19.156 -17.953 -4.602 1 98.5 203 VAL A CA 1
ATOM 1497 C C . VAL A 1 203 ? -20.016 -17.938 -3.338 1 98.5 203 VAL A C 1
ATOM 1499 O O . VAL A 1 203 ? -19.609 -18.422 -2.289 1 98.5 203 VAL A O 1
ATOM 1502 N N . ARG A 1 204 ? -21.188 -17.438 -3.449 1 98.56 204 ARG A N 1
ATOM 1503 C CA . ARG A 1 204 ? -22.094 -17.359 -2.309 1 98.56 204 ARG A CA 1
ATOM 1504 C C . ARG A 1 204 ? -22.656 -18.734 -1.959 1 98.56 204 ARG A C 1
ATOM 1506 O O . ARG A 1 204 ? -22.531 -19.188 -0.818 1 98.56 204 ARG A O 1
ATOM 1513 N N . ASP A 1 205 ? -23.203 -19.391 -2.947 1 98.19 205 ASP A N 1
ATOM 1514 C CA . ASP A 1 205 ? -24.062 -20.547 -2.705 1 98.19 205 ASP A CA 1
ATOM 1515 C C . ASP A 1 205 ? -23.25 -21.828 -2.578 1 98.19 205 ASP A C 1
ATOM 1517 O O . ASP A 1 205 ? -23.625 -22.75 -1.855 1 98.19 205 ASP A O 1
ATOM 1521 N N . HIS A 1 206 ? -22.141 -21.891 -3.305 1 97.56 206 HIS A N 1
ATOM 1522 C CA . HIS A 1 206 ? -21.344 -23.109 -3.303 1 97.56 206 HIS A CA 1
ATOM 1523 C C . HIS A 1 206 ? -20.156 -22.984 -2.357 1 97.56 206 HIS A C 1
ATOM 1525 O O . HIS A 1 206 ? -19.859 -23.906 -1.596 1 97.56 206 HIS A O 1
ATOM 1531 N N . LEU A 1 207 ? -19.484 -21.844 -2.352 1 98 207 LEU A N 1
ATOM 1532 C CA . LEU A 1 207 ? -18.297 -21.688 -1.53 1 98 207 LEU A CA 1
ATOM 1533 C C . LEU A 1 207 ? -18.656 -21.203 -0.128 1 98 207 LEU A C 1
ATOM 1535 O O . LEU A 1 207 ? -17.859 -21.344 0.803 1 98 207 LEU A O 1
ATOM 1539 N N . GLY A 1 208 ? -19.812 -20.531 0.022 1 98.38 208 GLY A N 1
ATOM 1540 C CA . GLY A 1 208 ? -20.312 -20.219 1.354 1 98.38 208 GLY A CA 1
ATOM 1541 C C . GLY A 1 208 ? -20.109 -18.766 1.735 1 98.38 208 GLY A C 1
ATOM 1542 O O . GLY A 1 208 ? -20.391 -18.375 2.869 1 98.38 208 GLY A O 1
ATOM 1543 N N . ALA A 1 209 ? -19.641 -17.922 0.857 1 98.88 209 ALA A N 1
ATOM 1544 C CA . ALA A 1 209 ? -19.531 -16.5 1.17 1 98.88 209 ALA A CA 1
ATOM 1545 C C . ALA A 1 209 ? -20.875 -15.922 1.589 1 98.88 209 ALA A C 1
ATOM 1547 O O . ALA A 1 209 ? -21.922 -16.375 1.126 1 98.88 209 ALA A O 1
ATOM 1548 N N . HIS A 1 210 ? -20.812 -14.922 2.43 1 98.88 210 HIS A N 1
ATOM 1549 C CA . HIS A 1 210 ? -22.047 -14.281 2.879 1 98.88 210 HIS A CA 1
ATOM 1550 C C . HIS A 1 210 ? -22.641 -13.406 1.784 1 98.88 210 HIS A C 1
ATOM 1552 O O . HIS A 1 210 ? -23.859 -13.203 1.74 1 98.88 210 HIS A O 1
ATOM 1558 N N . ALA A 1 211 ? -21.828 -12.844 0.943 1 98.88 211 ALA A N 1
ATOM 1559 C CA . ALA A 1 211 ? -22.203 -12.055 -0.229 1 98.88 211 ALA A CA 1
ATOM 1560 C C . ALA A 1 211 ? -21.125 -12.125 -1.308 1 98.88 211 ALA A C 1
ATOM 1562 O O . ALA A 1 211 ? -20 -12.562 -1.046 1 98.88 211 ALA A O 1
ATOM 1563 N N . CYS A 1 212 ? -21.469 -11.781 -2.48 1 98.88 212 CYS A N 1
ATOM 1564 C CA . CYS A 1 212 ? -20.531 -11.633 -3.584 1 98.88 212 CYS A CA 1
ATOM 1565 C C . CYS A 1 212 ? -21 -10.57 -4.566 1 98.88 212 CYS A C 1
ATOM 1567 O O . CYS A 1 212 ? -22.188 -10.5 -4.895 1 98.88 212 CYS A O 1
ATOM 1569 N N . VAL A 1 213 ? -20.078 -9.719 -4.961 1 98.81 213 VAL A N 1
ATOM 1570 C CA . VAL A 1 213 ? -20.469 -8.617 -5.84 1 98.81 213 VAL A CA 1
ATOM 1571 C C . VAL A 1 213 ? -19.703 -8.719 -7.156 1 98.81 213 VAL A C 1
ATOM 1573 O O . VAL A 1 213 ? -18.578 -9.219 -7.188 1 98.81 213 VAL A O 1
ATOM 1576 N N . ASN A 1 214 ? -20.328 -8.273 -8.25 1 98.62 214 ASN A N 1
ATOM 1577 C CA . ASN A 1 214 ? -19.781 -8.281 -9.602 1 98.62 214 ASN A CA 1
ATOM 1578 C C . ASN A 1 214 ? -19.016 -6.996 -9.906 1 98.62 214 ASN A C 1
ATOM 1580 O O . ASN A 1 214 ? -19.625 -5.934 -10.07 1 98.62 214 ASN A O 1
ATOM 1584 N N . TYR A 1 215 ? -17.703 -7.082 -10.07 1 97.56 215 TYR A N 1
ATOM 1585 C CA . TYR A 1 215 ? -16.891 -5.883 -10.219 1 97.56 215 TYR A CA 1
ATOM 1586 C C . TYR A 1 215 ? -17.141 -5.215 -11.562 1 97.56 215 TYR A C 1
ATOM 1588 O O . TYR A 1 215 ? -16.734 -4.07 -11.781 1 97.56 215 TYR A O 1
ATOM 1596 N N . LYS A 1 216 ? -17.75 -5.941 -12.5 1 96.88 216 LYS A N 1
ATOM 1597 C CA . LYS A 1 216 ? -18.047 -5.387 -13.82 1 96.88 216 LYS A CA 1
ATOM 1598 C C . LYS A 1 216 ? -19.344 -4.578 -13.797 1 96.88 216 LYS A C 1
ATOM 1600 O O . LYS A 1 216 ? -19.656 -3.875 -14.758 1 96.88 216 LYS A O 1
ATOM 1605 N N . SER A 1 217 ? -20.094 -4.719 -12.711 1 97.5 217 SER A N 1
ATOM 1606 C CA . SER A 1 217 ? -21.312 -3.939 -12.562 1 97.5 217 SER A CA 1
ATOM 1607 C C . SER A 1 217 ? -21.016 -2.445 -12.484 1 97.5 217 SER A C 1
ATOM 1609 O O . SER A 1 217 ? -20.047 -2.035 -11.828 1 97.5 217 SER A O 1
ATOM 1611 N N . PRO A 1 218 ? -21.859 -1.556 -13.148 1 96.75 218 PRO A N 1
ATOM 1612 C CA . PRO A 1 218 ? -21.688 -0.107 -13.023 1 96.75 218 PRO A CA 1
ATOM 1613 C C . PRO A 1 218 ? -21.891 0.39 -11.594 1 96.75 218 PRO A C 1
ATOM 1615 O O . PRO A 1 218 ? -21.484 1.509 -11.266 1 96.75 218 PRO A O 1
ATOM 1618 N N . THR A 1 219 ? -22.5 -0.41 -10.797 1 97.62 219 THR A N 1
ATOM 1619 C CA . THR A 1 219 ? -22.75 -0.02 -9.414 1 97.62 219 THR A CA 1
ATOM 1620 C C . THR A 1 219 ? -21.844 -0.794 -8.469 1 97.62 219 THR A C 1
ATOM 1622 O O . THR A 1 219 ? -22.188 -1.023 -7.309 1 97.62 219 THR A O 1
ATOM 1625 N N . PHE A 1 220 ? -20.734 -1.275 -8.914 1 97.94 220 PHE A N 1
ATOM 1626 C CA . PHE A 1 220 ? -19.812 -2.129 -8.172 1 97.94 220 PHE A CA 1
ATOM 1627 C C . PHE A 1 220 ? -19.516 -1.54 -6.801 1 97.94 220 PHE A C 1
ATOM 1629 O O . PHE A 1 220 ? -19.672 -2.215 -5.781 1 97.94 220 PHE A O 1
ATOM 1636 N N . VAL A 1 221 ? -19.125 -0.26 -6.707 1 96.94 221 VAL A N 1
ATOM 1637 C CA . VAL A 1 221 ? -18.703 0.366 -5.457 1 96.94 221 VAL A CA 1
ATOM 1638 C C . VAL A 1 221 ? -19.891 0.441 -4.496 1 96.94 221 VAL A C 1
ATOM 1640 O O . VAL A 1 221 ? -19.75 0.155 -3.307 1 96.94 221 VAL A O 1
ATOM 1643 N N . GLU A 1 222 ? -21.031 0.782 -4.996 1 97.81 222 GLU A N 1
ATOM 1644 C CA . GLU A 1 222 ? -22.25 0.808 -4.184 1 97.81 222 GLU A CA 1
ATOM 1645 C C . GLU A 1 222 ? -22.625 -0.592 -3.703 1 97.81 222 GLU A C 1
ATOM 1647 O O . GLU A 1 222 ? -23.047 -0.77 -2.561 1 97.81 222 GLU A O 1
ATOM 1652 N N . ASP A 1 223 ? -22.5 -1.562 -4.609 1 98.62 223 ASP A N 1
ATOM 1653 C CA . ASP A 1 223 ? -22.797 -2.947 -4.262 1 98.62 223 ASP A CA 1
ATOM 1654 C C . ASP A 1 223 ? -21.859 -3.451 -3.164 1 98.62 223 ASP A C 1
ATOM 1656 O O . ASP A 1 223 ? -22.281 -4.16 -2.254 1 98.62 223 ASP A O 1
ATOM 1660 N N . LEU A 1 224 ? -20.609 -3.088 -3.268 1 98.56 224 LEU A N 1
ATOM 1661 C CA . LEU A 1 224 ? -19.625 -3.486 -2.26 1 98.56 224 LEU A CA 1
ATOM 1662 C C . LEU A 1 224 ? -19.969 -2.869 -0.905 1 98.56 224 LEU A C 1
ATOM 1664 O O . LEU A 1 224 ? -19.875 -3.539 0.126 1 98.56 224 LEU A O 1
ATOM 1668 N N . LYS A 1 225 ? -20.328 -1.631 -0.901 1 97.94 225 LYS A N 1
ATOM 1669 C CA . LYS A 1 225 ? -20.734 -0.96 0.326 1 97.94 225 LYS A CA 1
ATOM 1670 C C . LYS A 1 225 ? -21.938 -1.663 0.955 1 97.94 225 LYS A C 1
ATOM 1672 O O . LYS A 1 225 ? -21.969 -1.879 2.168 1 97.94 225 LYS A O 1
ATOM 1677 N N . ALA A 1 226 ? -22.906 -2.053 0.125 1 98.5 226 ALA A N 1
ATOM 1678 C CA . ALA A 1 226 ? -24.094 -2.752 0.61 1 98.5 226 ALA A CA 1
ATOM 1679 C C . ALA A 1 226 ? -23.734 -4.129 1.164 1 98.5 226 ALA A C 1
ATOM 1681 O O . ALA A 1 226 ? -24.344 -4.594 2.131 1 98.5 226 ALA A O 1
ATOM 1682 N N . ALA A 1 227 ? -22.75 -4.746 0.576 1 98.62 227 ALA A N 1
ATOM 1683 C CA . ALA A 1 227 ? -22.344 -6.094 0.97 1 98.62 227 ALA A CA 1
ATOM 1684 C C . ALA A 1 227 ? -21.516 -6.066 2.244 1 98.62 227 ALA A C 1
ATOM 1686 O O . ALA A 1 227 ? -21.375 -7.082 2.93 1 98.62 227 ALA A O 1
ATOM 1687 N N . ALA A 1 228 ? -20.891 -4.941 2.521 1 97.69 228 ALA A N 1
ATOM 1688 C CA . ALA A 1 228 ? -20.062 -4.766 3.713 1 97.69 228 ALA A CA 1
ATOM 1689 C C . ALA A 1 228 ? -20.438 -3.496 4.465 1 97.69 228 ALA A C 1
ATOM 1691 O O . ALA A 1 228 ? -19.641 -2.57 4.59 1 97.69 228 ALA A O 1
ATOM 1692 N N . PRO A 1 229 ? -21.562 -3.479 5.051 1 95.81 229 PRO A N 1
ATOM 1693 C CA . PRO A 1 229 ? -22.078 -2.246 5.652 1 95.81 229 PRO A CA 1
ATOM 1694 C C . PRO A 1 229 ? -21.234 -1.763 6.828 1 95.81 229 PRO A C 1
ATOM 1696 O O . PRO A 1 229 ? -21.219 -0.566 7.129 1 95.81 229 PRO A O 1
ATOM 1699 N N . ASP A 1 230 ? -20.531 -2.695 7.523 1 95.5 230 ASP A N 1
ATOM 1700 C CA . ASP A 1 230 ? -19.703 -2.318 8.656 1 95.5 230 ASP A CA 1
ATOM 1701 C C . ASP A 1 230 ? -18.25 -2.064 8.211 1 95.5 230 ASP A C 1
ATOM 1703 O O . ASP A 1 230 ? -17.328 -2.102 9.031 1 95.5 230 ASP A O 1
ATOM 1707 N N . GLU A 1 231 ? -18 -1.867 6.977 1 97.75 231 GLU A N 1
ATOM 1708 C CA . GLU A 1 231 ? -16.688 -1.675 6.367 1 97.75 231 GLU A CA 1
ATOM 1709 C C . GLU A 1 231 ? -15.867 -2.953 6.43 1 97.75 231 GLU A C 1
ATOM 1711 O O . GLU A 1 231 ? -16.391 -4.031 6.699 1 97.75 231 GLU A O 1
ATOM 1716 N N . VAL A 1 232 ? -14.672 -2.887 5.988 1 98.81 232 VAL A N 1
ATOM 1717 C CA . VAL A 1 232 ? -13.883 -4.082 5.707 1 98.81 232 VAL A CA 1
ATOM 1718 C C . VAL A 1 232 ? -12.625 -4.086 6.582 1 98.81 232 VAL A C 1
ATOM 1720 O O . VAL A 1 232 ? -11.852 -3.131 6.57 1 98.81 232 VAL A O 1
ATOM 1723 N N . ASP A 1 233 ? -12.414 -5.152 7.387 1 98.94 233 ASP A N 1
ATOM 1724 C CA . ASP A 1 233 ? -11.219 -5.305 8.211 1 98.94 233 ASP A CA 1
ATOM 1725 C C . ASP A 1 233 ? -10.047 -5.824 7.391 1 98.94 233 ASP A C 1
ATOM 1727 O O . ASP A 1 233 ? -8.914 -5.371 7.559 1 98.94 233 ASP A O 1
ATOM 1731 N N . VAL A 1 234 ? -10.336 -6.797 6.543 1 98.94 234 VAL A N 1
ATOM 1732 C CA . VAL A 1 234 ? -9.312 -7.461 5.75 1 98.94 234 VAL A CA 1
ATOM 1733 C C . VAL A 1 234 ? -9.742 -7.52 4.285 1 98.94 234 VAL A C 1
ATOM 1735 O O . VAL A 1 234 ? -10.852 -7.953 3.977 1 98.94 234 VAL A O 1
ATOM 1738 N N . PHE A 1 235 ? -8.977 -7.023 3.428 1 98.94 235 PHE A N 1
ATOM 1739 C CA . PHE A 1 235 ? -9.141 -7.219 1.992 1 98.94 235 PHE A CA 1
ATOM 1740 C C . PHE A 1 235 ? -8.023 -8.094 1.432 1 98.94 235 PHE A C 1
ATOM 1742 O O . PHE A 1 235 ? -6.848 -7.738 1.524 1 98.94 235 PHE A O 1
ATOM 1749 N N . PHE A 1 236 ? -8.336 -9.281 0.963 1 98.94 236 PHE A N 1
ATOM 1750 C CA . PHE A 1 236 ? -7.422 -10.18 0.263 1 98.94 236 PHE A CA 1
ATOM 1751 C C . PHE A 1 236 ? -7.484 -9.945 -1.242 1 98.94 236 PHE A C 1
ATOM 1753 O O . PHE A 1 236 ? -8.453 -10.336 -1.895 1 98.94 236 PHE A O 1
ATOM 1760 N N . ASP A 1 237 ? -6.441 -9.391 -1.776 1 98.94 237 ASP A N 1
ATOM 1761 C CA . ASP A 1 237 ? -6.535 -8.875 -3.139 1 98.94 237 ASP A CA 1
ATOM 1762 C C . ASP A 1 237 ? -5.695 -9.711 -4.102 1 98.94 237 ASP A C 1
ATOM 1764 O O . ASP A 1 237 ? -4.48 -9.836 -3.932 1 98.94 237 ASP A O 1
ATOM 1768 N N . ASN A 1 238 ? -6.332 -10.242 -5.094 1 98.38 238 ASN A N 1
ATOM 1769 C CA . ASN A 1 238 ? -5.691 -10.992 -6.172 1 98.38 238 ASN A CA 1
ATOM 1770 C C . ASN A 1 238 ? -5.688 -10.203 -7.477 1 98.38 238 ASN A C 1
ATOM 1772 O O . ASN A 1 238 ? -5.129 -10.656 -8.477 1 98.38 238 ASN A O 1
ATOM 1776 N N . VAL A 1 239 ? -6.281 -9.016 -7.516 1 97.69 239 VAL A N 1
ATOM 1777 C CA . VAL A 1 239 ? -6.645 -8.414 -8.797 1 97.69 239 VAL A CA 1
ATOM 1778 C C . VAL A 1 239 ? -5.926 -7.074 -8.961 1 97.69 239 VAL A C 1
ATOM 1780 O O . VAL A 1 239 ? -5.207 -6.863 -9.938 1 97.69 239 VAL A O 1
ATOM 1783 N N . GLY A 1 240 ? -6.039 -6.195 -8.047 1 97.62 240 GLY A N 1
ATOM 1784 C CA . GLY A 1 240 ? -5.539 -4.836 -8.18 1 97.62 240 GLY A CA 1
ATOM 1785 C C . GLY A 1 240 ? -6.449 -3.939 -8.992 1 97.62 240 GLY A C 1
ATOM 1786 O O . GLY A 1 240 ? -7.664 -4.148 -9.031 1 97.62 240 GLY A O 1
ATOM 1787 N N . GLY A 1 241 ? -5.902 -2.797 -9.477 1 96.69 241 GLY A N 1
ATOM 1788 C CA . GLY A 1 241 ? -6.602 -1.896 -10.383 1 96.69 241 GLY A CA 1
ATOM 1789 C C . GLY A 1 241 ? -7.867 -1.312 -9.781 1 96.69 241 GLY A C 1
ATOM 1790 O O . GLY A 1 241 ? -7.875 -0.895 -8.625 1 96.69 241 GLY A O 1
ATOM 1791 N N . ALA A 1 242 ? -8.922 -1.332 -10.594 1 96.56 242 ALA A N 1
ATOM 1792 C CA . ALA A 1 242 ? -10.195 -0.715 -10.227 1 96.56 242 ALA A CA 1
ATOM 1793 C C . ALA A 1 242 ? -10.812 -1.42 -9.023 1 96.56 242 ALA A C 1
ATOM 1795 O O . ALA A 1 242 ? -11.461 -0.784 -8.188 1 96.56 242 ALA A O 1
ATOM 1796 N N . VAL A 1 243 ? -10.617 -2.711 -8.922 1 98.38 243 VAL A N 1
ATOM 1797 C CA . VAL A 1 243 ? -11.156 -3.484 -7.812 1 98.38 243 VAL A CA 1
ATOM 1798 C C . VAL A 1 243 ? -10.484 -3.059 -6.512 1 98.38 243 VAL A C 1
ATOM 1800 O O . VAL A 1 243 ? -11.164 -2.783 -5.516 1 98.38 243 VAL A O 1
ATOM 1803 N N . PHE A 1 244 ? -9.195 -2.969 -6.484 1 98.69 244 PHE A N 1
ATOM 1804 C CA . PHE A 1 244 ? -8.438 -2.465 -5.348 1 98.69 244 PHE A CA 1
ATOM 1805 C C . PHE A 1 244 ? -8.891 -1.058 -4.977 1 98.69 244 PHE A C 1
ATOM 1807 O O . PHE A 1 244 ? -9.125 -0.767 -3.803 1 98.69 244 PHE A O 1
ATOM 1814 N N . ASP A 1 245 ? -8.992 -0.228 -5.996 1 98.31 245 ASP A N 1
ATOM 1815 C CA . ASP A 1 245 ? -9.391 1.163 -5.801 1 98.31 245 ASP A CA 1
ATOM 1816 C C . ASP A 1 245 ? -10.75 1.254 -5.121 1 98.31 245 ASP A C 1
ATOM 1818 O O . ASP A 1 245 ? -10.93 2.021 -4.176 1 98.31 245 ASP A O 1
ATOM 1822 N N . GLY A 1 246 ? -11.703 0.482 -5.633 1 97.88 246 GLY A N 1
ATOM 1823 C CA . GLY A 1 246 ? -13.016 0.455 -5.012 1 97.88 246 GLY A CA 1
ATOM 1824 C C . GLY A 1 246 ? -13 -0.05 -3.584 1 97.88 246 GLY A C 1
ATOM 1825 O O . GLY A 1 246 ? -13.688 0.488 -2.719 1 97.88 246 GLY A O 1
ATOM 1826 N N . ALA A 1 247 ? -12.172 -1.07 -3.287 1 98.62 247 ALA A N 1
ATOM 1827 C CA . ALA A 1 247 ? -12.078 -1.651 -1.949 1 98.62 247 ALA A CA 1
ATOM 1828 C C . ALA A 1 247 ? -11.531 -0.638 -0.949 1 98.62 247 ALA A C 1
ATOM 1830 O O . ALA A 1 247 ? -11.922 -0.638 0.221 1 98.62 247 ALA A O 1
ATOM 1831 N N . LEU A 1 248 ? -10.617 0.222 -1.369 1 98.56 248 LEU A N 1
ATOM 1832 C CA . LEU A 1 248 ? -10.047 1.239 -0.496 1 98.56 248 LEU A CA 1
ATOM 1833 C C . LEU A 1 248 ? -11.141 2.08 0.153 1 98.56 248 LEU A C 1
ATOM 1835 O O . LEU A 1 248 ? -11.039 2.438 1.328 1 98.56 248 LEU A O 1
ATOM 1839 N N . THR A 1 249 ? -12.195 2.332 -0.578 1 97.75 249 THR A N 1
ATOM 1840 C CA . THR A 1 249 ? -13.25 3.213 -0.091 1 97.75 249 THR A CA 1
ATOM 1841 C C . THR A 1 249 ? -14.07 2.525 0.998 1 97.75 249 THR A C 1
ATOM 1843 O O . THR A 1 249 ? -14.891 3.162 1.657 1 97.75 249 THR A O 1
ATOM 1846 N N . ARG A 1 250 ? -13.766 1.235 1.244 1 98 250 ARG A N 1
ATOM 1847 C CA . ARG A 1 250 ? -14.57 0.475 2.193 1 98 250 ARG A CA 1
ATOM 1848 C C . ARG A 1 250 ? -13.727 -0.008 3.367 1 98 250 ARG A C 1
ATOM 1850 O O . ARG A 1 250 ? -14.25 -0.593 4.316 1 98 250 ARG A O 1
ATOM 1857 N N . MET A 1 251 ? -12.477 0.208 3.301 1 98.81 251 MET A N 1
ATOM 1858 C CA . MET A 1 251 ? -11.594 -0.323 4.336 1 98.81 251 MET A CA 1
ATOM 1859 C C . MET A 1 251 ? -11.836 0.378 5.668 1 98.81 251 MET A C 1
ATOM 1861 O O . MET A 1 251 ? -11.984 1.601 5.715 1 98.81 251 MET A O 1
ATOM 1865 N N . LYS A 1 252 ? -11.883 -0.381 6.664 1 98.12 252 LYS A N 1
ATOM 1866 C CA . LYS A 1 252 ? -11.984 0.139 8.023 1 98.12 252 LYS A CA 1
ATOM 1867 C C . LYS A 1 252 ? -10.664 0.746 8.484 1 98.12 252 LYS A C 1
ATOM 1869 O O . LYS A 1 252 ? -9.602 0.385 7.973 1 98.12 252 LYS A O 1
ATOM 1874 N N . LYS A 1 253 ? -10.828 1.724 9.438 1 97.62 253 LYS A N 1
ATOM 1875 C CA . LYS A 1 253 ? -9.617 2.24 10.07 1 97.62 253 LYS A CA 1
ATOM 1876 C C . LYS A 1 253 ? -8.719 1.103 10.547 1 97.62 253 LYS A C 1
ATOM 1878 O O . LYS A 1 253 ? -9.188 0.154 11.18 1 97.62 253 LYS A O 1
ATOM 1883 N N . HIS A 1 254 ? -7.441 1.143 10.148 1 98.19 254 HIS A N 1
ATOM 1884 C CA . HIS A 1 254 ? -6.414 0.172 10.5 1 98.19 254 HIS A CA 1
ATOM 1885 C C . HIS A 1 254 ? -6.648 -1.163 9.805 1 98.19 254 HIS A C 1
ATOM 1887 O O . HIS A 1 254 ? -6.156 -2.199 10.25 1 98.19 254 HIS A O 1
ATOM 1893 N N . GLY A 1 255 ? -7.512 -1.209 8.766 1 98.75 255 GLY A N 1
ATOM 1894 C CA . GLY A 1 255 ? -7.691 -2.412 7.969 1 98.75 255 GLY A CA 1
ATOM 1895 C C . GLY A 1 255 ? -6.406 -2.902 7.328 1 98.75 255 GLY A C 1
ATOM 1896 O O . GLY A 1 255 ? -5.441 -2.143 7.195 1 98.75 255 GLY A O 1
ATOM 1897 N N . VAL A 1 256 ? -6.418 -4.164 6.984 1 98.94 256 VAL A N 1
ATOM 1898 C CA . VAL A 1 256 ? -5.242 -4.789 6.395 1 98.94 256 VAL A CA 1
ATOM 1899 C C . VAL A 1 256 ? -5.582 -5.328 5.004 1 98.94 256 VAL A C 1
ATOM 1901 O O . VAL A 1 256 ? -6.637 -5.938 4.809 1 98.94 256 VAL A O 1
ATOM 1904 N N . ILE A 1 257 ? -4.73 -5.035 4.074 1 98.94 257 ILE A N 1
ATOM 1905 C CA . ILE A 1 257 ? -4.875 -5.551 2.717 1 98.94 257 ILE A CA 1
ATOM 1906 C C . ILE A 1 257 ? -3.705 -6.48 2.395 1 98.94 257 ILE A C 1
ATOM 1908 O O . ILE A 1 257 ? -2.545 -6.07 2.441 1 98.94 257 ILE A O 1
ATOM 1912 N N . ALA A 1 258 ? -3.953 -7.719 2.146 1 98.94 258 ALA A N 1
ATOM 1913 C CA . ALA A 1 258 ? -2.955 -8.672 1.672 1 98.94 258 ALA A CA 1
ATOM 1914 C C . ALA A 1 258 ? -2.961 -8.758 0.148 1 98.94 258 ALA A C 1
ATOM 1916 O O . ALA A 1 258 ? -3.959 -9.172 -0.452 1 98.94 258 ALA A O 1
ATOM 1917 N N . ILE A 1 259 ? -1.886 -8.359 -0.462 1 98.81 259 ILE A N 1
ATOM 1918 C CA . ILE A 1 259 ? -1.753 -8.406 -1.914 1 98.81 259 ILE A CA 1
ATOM 1919 C C . ILE A 1 259 ? -1.085 -9.711 -2.332 1 98.81 259 ILE A C 1
ATOM 1921 O O . ILE A 1 259 ? 0.125 -9.883 -2.16 1 98.81 259 ILE A O 1
ATOM 1925 N N . CYS A 1 260 ? -1.854 -10.531 -2.953 1 98.12 260 CYS A N 1
ATOM 1926 C CA . CYS A 1 260 ? -1.39 -11.852 -3.365 1 98.12 260 CYS A CA 1
ATOM 1927 C C . CYS A 1 260 ? -0.977 -11.844 -4.832 1 98.12 260 CYS A C 1
ATOM 1929 O O . CYS A 1 260 ? -0.081 -12.594 -5.23 1 98.12 260 CYS A O 1
ATOM 1931 N N . GLY A 1 261 ? -1.649 -11.078 -5.562 1 95.44 261 GLY A N 1
ATOM 1932 C CA . GLY A 1 261 ? -1.41 -10.945 -6.988 1 95.44 261 GLY A CA 1
ATOM 1933 C C . GLY A 1 261 ? -1.979 -9.664 -7.574 1 95.44 261 GLY A C 1
ATOM 1934 O O . GLY A 1 261 ? -2.432 -8.781 -6.832 1 95.44 261 GLY A O 1
ATOM 1935 N N . ALA A 1 262 ? -1.89 -9.547 -8.867 1 94.94 262 ALA A N 1
ATOM 1936 C CA . ALA A 1 262 ? -2.357 -8.391 -9.625 1 94.94 262 ALA A CA 1
ATOM 1937 C C . ALA A 1 262 ? -2.783 -8.789 -11.039 1 94.94 262 ALA A C 1
ATOM 1939 O O . ALA A 1 262 ? -2.316 -8.211 -12.016 1 94.94 262 ALA A O 1
ATOM 1940 N N . VAL A 1 263 ? -3.725 -9.648 -11.062 1 93.31 263 VAL A N 1
ATOM 1941 C CA . VAL A 1 263 ? -4.07 -10.273 -12.336 1 93.31 263 VAL A CA 1
ATOM 1942 C C . VAL A 1 263 ? -4.551 -9.211 -13.32 1 93.31 263 VAL A C 1
ATOM 1944 O O . VAL A 1 263 ? -4.43 -9.391 -14.539 1 93.31 263 VAL A O 1
ATOM 1947 N N . SER A 1 264 ? -5.012 -8.07 -12.844 1 91.06 264 SER A N 1
ATOM 1948 C CA . SER A 1 264 ? -5.527 -7.02 -13.719 1 91.06 264 SER A CA 1
ATOM 1949 C C . SER A 1 264 ? -4.426 -6.438 -14.594 1 91.06 264 SER A C 1
ATOM 1951 O O . SER A 1 264 ? -4.699 -5.879 -15.656 1 91.06 264 SER A O 1
ATOM 1953 N N . ILE A 1 265 ? -3.201 -6.574 -14.117 1 92.31 265 ILE A N 1
ATOM 1954 C CA . ILE A 1 265 ? -2.166 -5.871 -14.867 1 92.31 265 ILE A CA 1
ATOM 1955 C C . ILE A 1 265 ? -1.248 -6.883 -15.547 1 92.31 265 ILE A C 1
ATOM 1957 O O . ILE A 1 265 ? -0.32 -6.5 -16.266 1 92.31 265 ILE A O 1
ATOM 1961 N N . TYR A 1 266 ? -1.466 -8.18 -15.414 1 94.06 266 TYR A N 1
ATOM 1962 C CA . TYR A 1 266 ? -0.57 -9.18 -15.977 1 94.06 266 TYR A CA 1
ATOM 1963 C C . TYR A 1 266 ? -0.483 -9.047 -17.5 1 94.06 266 TYR A C 1
ATOM 1965 O O . TYR A 1 266 ? 0.605 -9.117 -18.062 1 94.06 266 TYR A O 1
ATOM 1973 N N . ASN A 1 267 ? -1.627 -8.867 -18.109 1 95.31 267 ASN A N 1
ATOM 1974 C CA . ASN A 1 267 ? -1.648 -8.797 -19.562 1 95.31 267 ASN A CA 1
ATOM 1975 C C . ASN A 1 267 ? -1.896 -7.367 -20.047 1 95.31 267 ASN A C 1
ATOM 1977 O O . ASN A 1 267 ? -2.311 -7.16 -21.188 1 95.31 267 ASN A O 1
ATOM 1981 N N . SER A 1 268 ? -1.735 -6.422 -19.172 1 92.56 268 SER A N 1
ATOM 1982 C CA . SER A 1 268 ? -1.96 -5.023 -19.531 1 92.56 268 SER A CA 1
ATOM 1983 C C . SER A 1 268 ? -0.643 -4.262 -19.625 1 92.56 268 SER A C 1
ATOM 1985 O O . SER A 1 268 ? 0.274 -4.492 -18.828 1 92.56 268 SER A O 1
ATOM 1987 N N . GLU A 1 269 ? -0.584 -3.371 -20.562 1 89.25 269 GLU A N 1
ATOM 1988 C CA . GLU A 1 269 ? 0.569 -2.48 -20.656 1 89.25 269 GLU A CA 1
ATOM 1989 C C . GLU A 1 269 ? 0.318 -1.174 -19.906 1 89.25 269 GLU A C 1
ATOM 1991 O O . GLU A 1 269 ? 1.22 -0.344 -19.766 1 89.25 269 GLU A O 1
ATOM 1996 N N . GLU A 1 270 ? -0.884 -1.041 -19.484 1 93 270 GLU A N 1
ATOM 1997 C CA . GLU A 1 270 ? -1.267 0.19 -18.797 1 93 270 GLU A CA 1
ATOM 1998 C C . GLU A 1 270 ? -0.923 0.125 -17.312 1 93 270 GLU A C 1
ATOM 2000 O O . GLU A 1 270 ? -1.063 -0.925 -16.688 1 93 270 GLU A O 1
ATOM 2005 N N . PRO A 1 271 ? -0.462 1.243 -16.75 1 94.75 271 PRO A N 1
ATOM 2006 C CA . PRO A 1 271 ? -0.196 1.263 -15.312 1 94.75 271 PRO A CA 1
ATOM 2007 C C . PRO A 1 271 ? -1.472 1.182 -14.477 1 94.75 271 PRO A C 1
ATOM 2009 O O . PRO A 1 271 ? -2.57 1.391 -15 1 94.75 271 PRO A O 1
ATOM 2012 N N . THR A 1 272 ? -1.281 0.789 -13.227 1 96.25 272 THR A N 1
ATOM 2013 C CA . THR A 1 272 ? -2.381 0.796 -12.266 1 96.25 272 THR A CA 1
ATOM 2014 C C . THR A 1 272 ? -2.803 2.227 -11.938 1 96.25 272 THR A C 1
ATOM 2016 O O . THR A 1 272 ? -1.957 3.086 -11.688 1 96.25 272 THR A O 1
ATOM 2019 N N . THR A 1 273 ? -4.078 2.469 -12.008 1 96.06 273 THR A N 1
ATOM 2020 C CA . THR A 1 273 ? -4.633 3.775 -11.672 1 96.06 273 THR A CA 1
ATOM 2021 C C . THR A 1 273 ? -5.449 3.701 -10.383 1 96.06 273 THR A C 1
ATOM 2023 O O . THR A 1 273 ? -6.344 2.865 -10.258 1 96.06 273 THR A O 1
ATOM 2026 N N . ILE A 1 274 ? -5.129 4.535 -9.414 1 97.56 274 ILE A N 1
ATOM 2027 C CA . ILE A 1 274 ? -5.793 4.547 -8.117 1 97.56 274 ILE A CA 1
ATOM 2028 C C . ILE A 1 274 ? -6.277 5.961 -7.797 1 97.56 274 ILE A C 1
ATOM 2030 O O . ILE A 1 274 ? -5.469 6.871 -7.598 1 97.56 274 ILE A O 1
ATOM 2034 N N . ARG A 1 275 ? -7.531 6.191 -7.699 1 96.69 275 ARG A N 1
ATOM 2035 C CA . ARG A 1 275 ? -8.141 7.477 -7.355 1 96.69 275 ARG A CA 1
ATOM 2036 C C . ARG A 1 275 ? -8.172 7.68 -5.844 1 96.69 275 ARG A C 1
ATOM 2038 O O . ARG A 1 275 ? -8.055 8.805 -5.363 1 96.69 275 ARG A O 1
ATOM 2045 N N . ASN A 1 276 ? -8.273 6.621 -5.113 1 97.44 276 ASN A N 1
ATOM 2046 C CA . ASN A 1 276 ? -8.562 6.699 -3.682 1 97.44 276 ASN A CA 1
ATOM 2047 C C . ASN A 1 276 ? -7.312 6.422 -2.848 1 97.44 276 ASN A C 1
ATOM 2049 O O . ASN A 1 276 ? -7.406 5.879 -1.745 1 97.44 276 ASN A O 1
ATOM 2053 N N . TRP A 1 277 ? -6.137 6.836 -3.375 1 97.56 277 TRP A N 1
ATOM 2054 C CA . TRP A 1 277 ? -4.848 6.586 -2.742 1 97.56 277 TRP A CA 1
ATOM 2055 C C . TRP A 1 277 ? -4.816 7.148 -1.324 1 97.56 277 TRP A C 1
ATOM 2057 O O . TRP A 1 277 ? -4.254 6.527 -0.417 1 97.56 277 TRP A O 1
ATOM 2067 N N . PHE A 1 278 ? -5.48 8.25 -1.089 1 97.12 278 PHE A N 1
ATOM 2068 C CA . PHE A 1 278 ? -5.379 8.953 0.184 1 97.12 278 PHE A CA 1
ATOM 2069 C C . PHE A 1 278 ? -6.074 8.172 1.291 1 97.12 278 PHE A C 1
ATOM 2071 O O . PHE A 1 278 ? -5.855 8.438 2.477 1 97.12 278 PHE A O 1
ATOM 2078 N N . GLU A 1 279 ? -6.934 7.141 0.952 1 98 279 GLU A N 1
ATOM 2079 C CA . GLU A 1 279 ? -7.551 6.258 1.938 1 98 279 GLU A CA 1
ATOM 2080 C C . GLU A 1 279 ? -6.496 5.57 2.799 1 98 279 GLU A C 1
ATOM 2082 O O . GLU A 1 279 ? -6.742 5.266 3.969 1 98 279 GLU A O 1
ATOM 2087 N N . ILE A 1 280 ? -5.312 5.359 2.238 1 98.44 280 ILE A N 1
ATOM 2088 C CA . ILE A 1 280 ? -4.25 4.645 2.938 1 98.44 280 ILE A CA 1
ATOM 2089 C C . ILE A 1 280 ? -3.814 5.438 4.168 1 98.44 280 ILE A C 1
ATOM 2091 O O . ILE A 1 280 ? -3.66 4.875 5.254 1 98.44 280 ILE A O 1
ATOM 2095 N N . VAL A 1 281 ? -3.674 6.73 4.012 1 97.25 281 VAL A N 1
ATOM 2096 C CA . VAL A 1 281 ? -3.312 7.59 5.133 1 97.25 281 VAL A CA 1
ATOM 2097 C C . VAL A 1 281 ? -4.531 7.816 6.027 1 97.25 281 VAL A C 1
ATOM 2099 O O . VAL A 1 281 ? -4.461 7.617 7.242 1 97.25 281 VAL A O 1
ATOM 2102 N N . SER A 1 282 ? -5.668 8.188 5.375 1 97 282 SER A N 1
ATOM 2103 C CA . SER A 1 282 ? -6.863 8.594 6.109 1 97 282 SER A CA 1
ATOM 2104 C C . SER A 1 282 ? -7.348 7.477 7.027 1 97 282 SER A C 1
ATOM 2106 O O . SER A 1 282 ? -7.762 7.734 8.156 1 97 282 SER A O 1
ATOM 2108 N N . GLN A 1 283 ? -7.238 6.242 6.551 1 98.06 283 GLN A N 1
ATOM 2109 C CA . GLN A 1 283 ? -7.746 5.121 7.336 1 98.06 283 GLN A CA 1
ATOM 2110 C C . GLN A 1 283 ? -6.605 4.344 7.984 1 98.06 283 GLN A C 1
ATOM 2112 O O . GLN A 1 283 ? -6.832 3.305 8.609 1 98.06 283 GLN A O 1
ATOM 2117 N N . ARG A 1 284 ? -5.363 4.828 7.891 1 98.25 284 ARG A N 1
ATOM 2118 C CA . ARG A 1 284 ? -4.207 4.188 8.5 1 98.25 284 ARG A CA 1
ATOM 2119 C C . ARG A 1 284 ? -4.121 2.715 8.109 1 98.25 284 ARG A C 1
ATOM 2121 O O . ARG A 1 284 ? -3.949 1.847 8.969 1 98.25 284 ARG A O 1
ATOM 2128 N N . LEU A 1 285 ? -4.188 2.451 6.793 1 98.81 285 LEU A N 1
ATOM 2129 C CA . LEU A 1 285 ? -4.215 1.08 6.297 1 98.81 285 LEU A CA 1
ATOM 2130 C C . LEU A 1 285 ? -2.814 0.473 6.301 1 98.81 285 LEU A C 1
ATOM 2132 O O . LEU A 1 285 ? -1.817 1.197 6.262 1 98.81 285 LEU A O 1
ATOM 2136 N N . THR A 1 286 ? -2.789 -0.841 6.41 1 98.94 286 THR A N 1
ATOM 2137 C CA . THR A 1 286 ? -1.576 -1.615 6.168 1 98.94 286 THR A CA 1
ATOM 2138 C C . THR A 1 286 ? -1.737 -2.506 4.941 1 98.94 286 THR A C 1
ATOM 2140 O O . THR A 1 286 ? -2.695 -3.277 4.848 1 98.94 286 THR A O 1
ATOM 2143 N N . ILE A 1 287 ? -0.883 -2.34 3.994 1 98.94 287 ILE A N 1
ATOM 2144 C CA . ILE A 1 287 ? -0.847 -3.16 2.787 1 98.94 287 ILE A CA 1
ATOM 2145 C C . ILE A 1 287 ? 0.391 -4.055 2.807 1 98.94 287 ILE A C 1
ATOM 2147 O O . ILE A 1 287 ? 1.508 -3.574 3.014 1 98.94 287 ILE A O 1
ATOM 2151 N N . LYS A 1 288 ? 0.197 -5.336 2.619 1 98.88 288 LYS A N 1
ATOM 2152 C CA . LYS A 1 288 ? 1.296 -6.297 2.633 1 98.88 288 LYS A CA 1
ATOM 2153 C C . LYS A 1 288 ? 1.296 -7.148 1.367 1 98.88 288 LYS A C 1
ATOM 2155 O O . LYS A 1 288 ? 0.331 -7.867 1.095 1 98.88 288 LYS A O 1
ATOM 2160 N N . GLY A 1 289 ? 2.361 -7.004 0.616 1 98.75 289 GLY A N 1
ATOM 2161 C CA . GLY A 1 289 ? 2.609 -8.031 -0.38 1 98.75 289 GLY A CA 1
ATOM 2162 C C . GLY A 1 289 ? 3.268 -9.273 0.196 1 98.75 289 GLY A C 1
ATOM 2163 O O . GLY A 1 289 ? 4.023 -9.188 1.165 1 98.75 289 GLY A O 1
ATOM 2164 N N . PHE A 1 290 ? 2.969 -10.438 -0.436 1 98.19 290 PHE A N 1
ATOM 2165 C CA . PHE A 1 290 ? 3.578 -11.633 0.122 1 98.19 290 PHE A CA 1
ATOM 2166 C C . PHE A 1 290 ? 3.744 -12.711 -0.949 1 98.19 290 PHE A C 1
ATOM 2168 O O . PHE A 1 290 ? 3.127 -12.633 -2.014 1 98.19 290 PHE A O 1
ATOM 2175 N N . PHE A 1 291 ? 4.598 -13.57 -0.668 1 94.75 291 PHE A N 1
ATOM 2176 C CA . PHE A 1 291 ? 4.828 -14.789 -1.435 1 94.75 291 PHE A CA 1
ATOM 2177 C C . PHE A 1 291 ? 4.777 -16.016 -0.531 1 94.75 291 PHE A C 1
ATOM 2179 O O . PHE A 1 291 ? 5.43 -16.047 0.514 1 94.75 291 PHE A O 1
ATOM 2186 N N . MET A 1 292 ? 4.008 -16.953 -0.961 1 93.06 292 MET A N 1
ATOM 2187 C CA . MET A 1 292 ? 3.688 -18.094 -0.112 1 93.06 292 MET A CA 1
ATOM 2188 C C . MET A 1 292 ? 4.953 -18.812 0.353 1 93.06 292 MET A C 1
ATOM 2190 O O . MET A 1 292 ? 5.02 -19.297 1.481 1 93.06 292 MET A O 1
ATOM 2194 N N . PHE A 1 293 ? 6.012 -18.766 -0.417 1 90.81 293 PHE A N 1
ATOM 2195 C CA . PHE A 1 293 ? 7.215 -19.516 -0.104 1 90.81 293 PHE A CA 1
ATOM 2196 C C . PHE A 1 293 ? 7.984 -18.875 1.043 1 90.81 293 PHE A C 1
ATOM 2198 O O . PHE A 1 293 ? 8.891 -19.484 1.613 1 90.81 293 PHE A O 1
ATOM 2205 N N . ASP A 1 294 ? 7.613 -17.688 1.4 1 94.44 294 ASP A N 1
ATOM 2206 C CA . ASP A 1 294 ? 8.203 -17.062 2.58 1 94.44 294 ASP A CA 1
ATOM 2207 C C . ASP A 1 294 ? 7.594 -17.625 3.861 1 94.44 294 ASP A C 1
ATOM 2209 O O . ASP A 1 294 ? 8.055 -17.312 4.961 1 94.44 294 ASP A O 1
ATOM 2213 N N . TYR A 1 295 ? 6.605 -18.469 3.707 1 96.06 295 TYR A N 1
ATOM 2214 C CA . TYR A 1 295 ? 5.887 -19.016 4.852 1 96.06 295 TYR A CA 1
ATOM 2215 C C . TYR A 1 295 ? 5.93 -20.547 4.844 1 96.06 295 TYR A C 1
ATOM 2217 O O . TYR A 1 295 ? 4.957 -21.203 5.23 1 96.06 295 TYR A O 1
ATOM 2225 N N . VAL A 1 296 ? 6.945 -21.141 4.43 1 92.06 296 VAL A N 1
ATOM 2226 C CA . VAL A 1 296 ? 7.102 -22.578 4.281 1 92.06 296 VAL A CA 1
ATOM 2227 C C . VAL A 1 296 ? 6.934 -23.266 5.637 1 92.06 296 VAL A C 1
ATOM 2229 O O . VAL A 1 296 ? 6.473 -24.406 5.715 1 92.06 296 VAL A O 1
ATOM 2232 N N . ASP A 1 297 ? 7.281 -22.516 6.676 1 96.19 297 ASP A N 1
ATOM 2233 C CA . ASP A 1 297 ? 7.168 -23.078 8.023 1 96.19 297 ASP A CA 1
ATOM 2234 C C . ASP A 1 297 ? 5.707 -23.297 8.398 1 96.19 297 ASP A C 1
ATOM 2236 O O . ASP A 1 297 ? 5.406 -24.078 9.305 1 96.19 297 ASP A O 1
ATOM 2240 N N . LYS A 1 298 ? 4.777 -22.641 7.695 1 96.62 298 LYS A N 1
ATOM 2241 C CA . LYS A 1 298 ? 3.354 -22.75 8 1 96.62 298 LYS A CA 1
ATOM 2242 C C . LYS A 1 298 ? 2.676 -23.797 7.125 1 96.62 298 LYS A C 1
ATOM 2244 O O . LYS A 1 298 ? 1.542 -24.203 7.395 1 96.62 298 LYS A O 1
ATOM 2249 N N . VAL A 1 299 ? 3.381 -24.312 6.137 1 92.94 299 VAL A N 1
ATOM 2250 C CA . VAL A 1 299 ? 2.801 -25.109 5.066 1 92.94 299 VAL A CA 1
ATOM 2251 C C . VAL A 1 299 ? 2.314 -26.438 5.625 1 92.94 299 VAL A C 1
ATOM 2253 O O . VAL A 1 299 ? 1.204 -26.891 5.32 1 92.94 299 VAL A O 1
ATOM 2256 N N . PRO A 1 300 ? 3.068 -27.141 6.52 1 93.88 300 PRO A N 1
ATOM 2257 C CA . PRO A 1 300 ? 2.584 -28.422 7.012 1 93.88 300 PRO A CA 1
ATOM 2258 C C . PRO A 1 300 ? 1.25 -28.312 7.746 1 93.88 300 PRO A C 1
ATOM 2260 O O . PRO A 1 300 ? 0.324 -29.094 7.473 1 93.88 300 PRO A O 1
ATOM 2263 N N . LYS A 1 301 ? 1.171 -27.359 8.57 1 96.12 301 LYS A N 1
ATOM 2264 C CA . LYS A 1 301 ? -0.083 -27.172 9.297 1 96.12 301 LYS A CA 1
ATOM 2265 C C . LYS A 1 301 ? -1.208 -26.766 8.344 1 96.12 301 LYS A C 1
ATOM 2267 O O . LYS A 1 301 ? -2.334 -27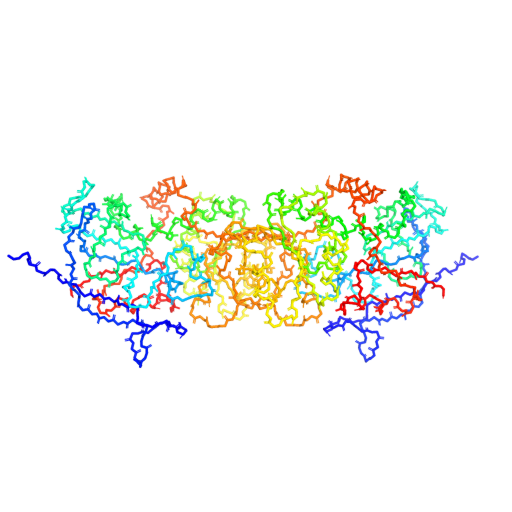.266 8.469 1 96.12 301 LYS A O 1
ATOM 2272 N N . ALA A 1 302 ? -0.913 -25.906 7.43 1 96.75 302 ALA A N 1
ATOM 2273 C CA . ALA A 1 302 ? -1.903 -25.469 6.449 1 96.75 302 ALA A CA 1
ATOM 2274 C C . ALA A 1 302 ? -2.441 -26.641 5.641 1 96.75 302 ALA A C 1
ATOM 2276 O O . ALA A 1 302 ? -3.654 -26.797 5.484 1 96.75 302 ALA A O 1
ATOM 2277 N N . MET A 1 303 ? -1.559 -27.469 5.203 1 94.81 303 MET A N 1
ATOM 2278 C CA . MET A 1 303 ? -1.948 -28.625 4.398 1 94.81 303 MET A CA 1
ATOM 2279 C C . MET A 1 303 ? -2.809 -29.594 5.211 1 94.81 303 MET A C 1
ATOM 2281 O O . MET A 1 303 ? -3.82 -30.094 4.719 1 94.81 303 MET A O 1
ATOM 2285 N N . GLU A 1 304 ? -2.385 -29.812 6.406 1 96.25 304 GLU A N 1
ATOM 2286 C CA . GLU A 1 304 ? -3.145 -30.688 7.285 1 96.25 304 GLU A CA 1
ATOM 2287 C C . GLU A 1 304 ? -4.574 -30.188 7.469 1 96.25 304 GLU A C 1
ATOM 2289 O O . GLU A 1 304 ? -5.527 -30.969 7.324 1 96.25 304 GLU A O 1
ATOM 2294 N N . GLU A 1 305 ? -4.707 -28.953 7.703 1 97.56 305 GLU A N 1
ATOM 2295 C CA . GLU A 1 305 ? -6.02 -28.375 7.965 1 97.56 305 GLU A CA 1
ATOM 2296 C C . GLU A 1 305 ? -6.887 -28.375 6.711 1 97.56 305 GLU A C 1
ATOM 2298 O O . GLU A 1 305 ? -8.062 -28.75 6.762 1 97.56 305 GLU A O 1
ATOM 2303 N N . ILE A 1 306 ? -6.305 -28.016 5.605 1 97.69 306 ILE A N 1
ATOM 2304 C CA . ILE A 1 306 ? -7.074 -27.906 4.375 1 97.69 306 ILE A CA 1
ATOM 2305 C C . ILE A 1 306 ? -7.477 -29.297 3.893 1 97.69 306 ILE A C 1
ATOM 2307 O O . ILE A 1 306 ? -8.633 -29.531 3.539 1 97.69 306 ILE A O 1
ATOM 2311 N N . ILE A 1 307 ? -6.57 -30.25 3.918 1 97.12 307 ILE A N 1
ATOM 2312 C CA . ILE A 1 307 ? -6.863 -31.609 3.477 1 97.12 307 ILE A CA 1
ATOM 2313 C C . ILE A 1 307 ? -7.898 -32.25 4.406 1 97.12 307 ILE A C 1
ATOM 2315 O O . ILE A 1 307 ? -8.852 -32.875 3.945 1 97.12 307 ILE A O 1
ATOM 2319 N N . GLY A 1 308 ? -7.66 -32.062 5.742 1 97.5 308 GLY A N 1
ATOM 2320 C CA . GLY A 1 308 ? -8.633 -32.562 6.699 1 97.5 308 GLY A CA 1
ATOM 2321 C C . GLY A 1 308 ? -10.023 -32 6.492 1 97.5 308 GLY A C 1
ATOM 2322 O O . GLY A 1 308 ? -11 -32.75 6.465 1 97.5 308 GLY A O 1
ATOM 2323 N N . ALA A 1 309 ? -10.086 -30.719 6.293 1 98 309 ALA A N 1
ATOM 2324 C CA . ALA A 1 309 ? -11.375 -30.062 6.094 1 98 309 ALA A CA 1
ATOM 2325 C C . ALA A 1 309 ? -12.039 -30.531 4.801 1 98 309 ALA A C 1
ATOM 2327 O O . ALA A 1 309 ? -13.266 -30.688 4.742 1 98 309 ALA A O 1
ATOM 2328 N N . ALA A 1 310 ? -11.242 -30.703 3.799 1 97.38 310 ALA A N 1
ATOM 2329 C CA . ALA A 1 310 ? -11.773 -31.188 2.525 1 97.38 310 ALA A CA 1
ATOM 2330 C C . ALA A 1 310 ? -12.289 -32.625 2.652 1 97.38 310 ALA A C 1
ATOM 2332 O O . ALA A 1 310 ? -13.359 -32.938 2.139 1 97.38 310 ALA A O 1
ATOM 2333 N N . ALA A 1 311 ? -11.539 -33.438 3.322 1 96.62 311 ALA A N 1
ATOM 2334 C CA . ALA A 1 311 ? -11.914 -34.844 3.51 1 96.62 311 ALA A CA 1
ATOM 2335 C C . ALA A 1 311 ? -13.227 -34.969 4.289 1 96.62 311 ALA A C 1
ATOM 2337 O O . ALA A 1 311 ? -14.016 -35.875 4.059 1 96.62 311 ALA A O 1
ATOM 2338 N N . GLU A 1 312 ? -13.445 -34 5.18 1 96.56 312 GLU A N 1
ATOM 2339 C CA . GLU A 1 312 ? -14.648 -33.969 6.008 1 96.56 312 GLU A CA 1
ATOM 2340 C C . GLU A 1 312 ? -15.805 -33.281 5.277 1 96.56 312 GLU A C 1
ATOM 2342 O O . GLU A 1 312 ? -16.938 -33.281 5.762 1 96.56 312 GLU A O 1
ATOM 2347 N N . GLY A 1 313 ? -15.461 -32.656 4.23 1 95.12 313 GLY A N 1
ATOM 2348 C CA . GLY A 1 313 ? -16.484 -31.984 3.447 1 95.12 313 GLY A CA 1
ATOM 2349 C C . GLY A 1 313 ? -16.766 -30.578 3.924 1 95.12 313 GLY A C 1
ATOM 2350 O O . GLY A 1 313 ? -17.688 -29.922 3.441 1 95.12 313 GLY A O 1
ATOM 2351 N N . ARG A 1 314 ? -16 -30.078 4.824 1 95.81 314 ARG A N 1
ATOM 2352 C CA . ARG A 1 314 ? -16.172 -28.719 5.316 1 95.81 314 ARG A CA 1
ATOM 2353 C C . ARG A 1 314 ? -15.758 -27.688 4.262 1 95.81 314 ARG A C 1
ATOM 2355 O O . ARG A 1 314 ? -16.375 -26.625 4.148 1 95.81 314 ARG A O 1
ATOM 2362 N N . ILE A 1 315 ? -14.695 -28.031 3.523 1 96.06 315 ILE A N 1
ATOM 2363 C CA . ILE A 1 315 ? -14.312 -27.234 2.359 1 96.06 315 ILE A CA 1
ATOM 2364 C C . ILE A 1 315 ? -14.555 -28.047 1.085 1 96.06 315 ILE A C 1
ATOM 2366 O O . ILE A 1 315 ? -14.32 -29.25 1.056 1 96.06 315 ILE A O 1
ATOM 2370 N N . LYS A 1 316 ? -15.086 -27.312 0.197 1 95.75 316 LYS A N 1
ATOM 2371 C CA . LYS A 1 316 ? -15.359 -27.922 -1.104 1 95.75 316 LYS A CA 1
ATOM 2372 C C . LYS A 1 316 ? -14.148 -27.797 -2.027 1 95.75 316 LYS A C 1
ATOM 2374 O O . LYS A 1 316 ? -13.617 -26.703 -2.223 1 95.75 316 LYS A O 1
ATOM 2379 N N . VAL A 1 317 ? -13.734 -28.906 -2.623 1 93.44 317 VAL A N 1
ATOM 2380 C CA . VAL A 1 317 ? -12.57 -28.859 -3.5 1 93.44 317 VAL A CA 1
ATOM 2381 C C . VAL A 1 317 ? -12.945 -29.359 -4.891 1 93.44 317 VAL A C 1
ATOM 2383 O O . VAL A 1 317 ? -12.078 -29.562 -5.746 1 93.44 317 VAL A O 1
ATOM 2386 N N . ASP A 1 318 ? -14.234 -29.656 -5.047 1 88.88 318 ASP A N 1
ATOM 2387 C CA . ASP A 1 318 ? -14.75 -29.938 -6.383 1 88.88 318 ASP A CA 1
ATOM 2388 C C . ASP A 1 318 ? -14.859 -28.656 -7.215 1 88.88 318 ASP A C 1
ATOM 2390 O O . ASP A 1 318 ? -15.898 -28.391 -7.824 1 88.88 318 ASP A O 1
ATOM 2394 N N . ILE A 1 319 ? -13.867 -27.859 -7.277 1 83.94 319 ILE A N 1
ATOM 2395 C CA . ILE A 1 319 ? -13.898 -26.531 -7.879 1 83.94 319 ILE A CA 1
ATOM 2396 C C . ILE A 1 319 ? -12.781 -26.406 -8.914 1 83.94 319 ILE A C 1
ATOM 2398 O O . ILE A 1 319 ? -12.531 -25.328 -9.438 1 83.94 319 ILE A O 1
ATOM 2402 N N . GLU A 1 320 ? -12.188 -27.516 -9.289 1 91.44 320 GLU A N 1
ATOM 2403 C CA . GLU A 1 320 ? -11.141 -27.484 -10.305 1 91.44 320 GLU A CA 1
ATOM 2404 C C . GLU A 1 320 ? -11.727 -27.578 -11.711 1 91.44 320 GLU A C 1
ATOM 2406 O O . GLU A 1 320 ? -12.781 -28.203 -11.906 1 91.44 320 GLU A O 1
ATOM 2411 N N . ASP A 1 321 ? -11.109 -26.906 -12.562 1 94 321 ASP A N 1
ATOM 2412 C CA . ASP A 1 321 ? -11.352 -27.016 -13.992 1 94 321 ASP A CA 1
ATOM 2413 C C . ASP A 1 321 ? -10.227 -27.797 -14.68 1 94 321 ASP A C 1
ATOM 2415 O O . ASP A 1 321 ? -9.258 -27.203 -15.164 1 94 321 ASP A O 1
ATOM 2419 N N . VAL A 1 322 ? -10.422 -29.172 -14.766 1 96.81 322 VAL A N 1
ATOM 2420 C CA . VAL A 1 322 ? -9.414 -30.031 -15.391 1 96.81 322 VAL A CA 1
ATOM 2421 C C . VAL A 1 322 ? -9.688 -30.141 -16.891 1 96.81 322 VAL A C 1
ATOM 2423 O O . VAL A 1 322 ? -10.695 -30.703 -17.297 1 96.81 322 VAL A O 1
ATOM 2426 N N . VAL A 1 323 ? -8.82 -29.641 -17.719 1 97.38 323 VAL A N 1
ATOM 2427 C CA . VAL A 1 323 ? -8.992 -29.594 -19.156 1 97.38 323 VAL A CA 1
ATOM 2428 C C . VAL A 1 323 ? -8.047 -30.594 -19.828 1 97.38 323 VAL A C 1
ATOM 2430 O O . VAL A 1 323 ? -6.832 -30.547 -19.625 1 97.38 323 VAL A O 1
ATOM 2433 N N . GLU A 1 324 ? -8.594 -31.531 -20.547 1 98.38 324 GLU A N 1
ATOM 2434 C CA . GLU A 1 324 ? -7.754 -32.406 -21.344 1 98.38 324 GLU A CA 1
ATOM 2435 C C . GLU A 1 324 ? -7.172 -31.688 -22.547 1 98.38 324 GLU A C 1
ATOM 2437 O O . GLU A 1 324 ? -7.891 -30.984 -23.25 1 98.38 324 GLU A O 1
ATOM 2442 N N . ALA A 1 325 ? -5.922 -31.828 -22.734 1 98.56 325 ALA A N 1
ATOM 2443 C CA . ALA A 1 325 ? -5.27 -31.156 -23.859 1 98.56 325 ALA A CA 1
ATOM 2444 C C . ALA A 1 325 ? -4.004 -31.891 -24.281 1 98.56 325 ALA A C 1
ATOM 2446 O O . ALA A 1 325 ? -3.344 -32.531 -23.453 1 98.56 325 ALA A O 1
ATOM 2447 N N . THR A 1 326 ? -3.734 -31.844 -25.609 1 98.56 326 THR A N 1
ATOM 2448 C CA . THR A 1 326 ? -2.439 -32.281 -26.109 1 98.56 326 THR A CA 1
ATOM 2449 C C . THR A 1 326 ? -1.353 -31.266 -25.781 1 98.56 326 THR A C 1
ATOM 2451 O O . THR A 1 326 ? -1.65 -30.141 -25.359 1 98.56 326 THR A O 1
ATOM 2454 N N . ILE A 1 327 ? -0.108 -31.703 -25.953 1 98.5 327 ILE A N 1
ATOM 2455 C CA . ILE A 1 327 ? 1.015 -30.812 -25.672 1 98.5 327 ILE A CA 1
ATOM 2456 C C . ILE A 1 327 ? 0.899 -29.547 -26.516 1 98.5 327 ILE A C 1
ATOM 2458 O O . ILE A 1 327 ? 1.26 -28.453 -26.078 1 98.5 327 ILE A O 1
ATOM 2462 N N . GLU A 1 328 ? 0.319 -29.609 -27.75 1 98.19 328 GLU A N 1
ATOM 2463 C CA . GLU A 1 328 ? 0.167 -28.484 -28.672 1 98.19 328 GLU A CA 1
ATOM 2464 C C . GLU A 1 328 ? -0.84 -27.469 -28.125 1 98.19 328 GLU A C 1
ATOM 2466 O O . GLU A 1 328 ? -0.768 -26.281 -28.453 1 98.19 328 GLU A O 1
ATOM 2471 N N . GLU A 1 329 ? -1.676 -27.859 -27.25 1 97.94 329 GLU A N 1
ATOM 2472 C CA . GLU A 1 329 ? -2.793 -27.031 -26.797 1 97.94 329 GLU A CA 1
ATOM 2473 C C . GLU A 1 329 ? -2.516 -26.422 -25.438 1 97.94 329 GLU A C 1
ATOM 2475 O O . GLU A 1 329 ? -3.256 -25.547 -24.984 1 97.94 329 GLU A O 1
ATOM 2480 N N . VAL A 1 330 ? -1.422 -26.797 -24.812 1 98.25 330 VAL A N 1
ATOM 2481 C CA . VAL A 1 330 ? -1.139 -26.469 -23.422 1 98.25 330 VAL A CA 1
ATOM 2482 C C . VAL A 1 330 ? -1.142 -24.953 -23.25 1 98.25 330 VAL A C 1
ATOM 2484 O O . VAL A 1 330 ? -1.808 -24.438 -22.344 1 98.25 330 VAL A O 1
ATOM 2487 N N . PRO A 1 331 ? -0.467 -24.156 -24.125 1 98.19 331 PRO A N 1
ATOM 2488 C CA . PRO A 1 331 ? -0.469 -22.703 -23.891 1 98.19 331 PRO A CA 1
ATOM 2489 C C . PRO A 1 331 ? -1.87 -22.094 -23.953 1 98.19 331 PRO A C 1
ATOM 2491 O O . PRO A 1 331 ? -2.186 -21.188 -23.172 1 98.19 331 PRO A O 1
ATOM 2494 N N . ASN A 1 332 ? -2.715 -22.594 -24.797 1 96.94 332 ASN A N 1
ATOM 2495 C CA . ASN A 1 332 ? -4.055 -22.047 -24.953 1 96.94 332 ASN A CA 1
ATOM 2496 C C . ASN A 1 332 ? -4.906 -22.297 -23.703 1 96.94 332 ASN A C 1
ATOM 2498 O O . ASN A 1 332 ? -5.711 -21.438 -23.328 1 96.94 332 ASN A O 1
ATOM 2502 N N . VAL A 1 333 ? -4.723 -23.484 -23.141 1 97.31 333 VAL A N 1
ATOM 2503 C CA . VAL A 1 333 ? -5.457 -23.766 -21.906 1 97.31 333 VAL A CA 1
ATOM 2504 C C . VAL A 1 333 ? -5.051 -22.766 -20.828 1 97.31 333 VAL A C 1
ATOM 2506 O O . VAL A 1 333 ? -5.906 -22.219 -20.125 1 97.31 333 VAL A O 1
ATOM 2509 N N . TRP A 1 334 ? -3.764 -22.484 -20.734 1 97.25 334 TRP A N 1
ATOM 2510 C CA . TRP A 1 334 ? -3.266 -21.531 -19.75 1 97.25 334 TRP A CA 1
ATOM 2511 C C . TRP A 1 334 ? -3.768 -20.125 -20.062 1 97.25 334 TRP A C 1
ATOM 2513 O O . TRP A 1 334 ? -4.23 -19.406 -19.172 1 97.25 334 TRP A O 1
ATOM 2523 N N . ILE A 1 335 ? -3.734 -19.703 -21.281 1 96.44 335 ILE A N 1
ATOM 2524 C CA . ILE A 1 335 ? -4.137 -18.359 -21.703 1 96.44 335 ILE A CA 1
ATOM 2525 C C . ILE A 1 335 ? -5.613 -18.141 -21.375 1 96.44 335 ILE A C 1
ATOM 2527 O O . ILE A 1 335 ? -6.012 -17.031 -21.016 1 96.44 335 ILE A O 1
ATOM 2531 N N . ASN A 1 336 ? -6.402 -19.172 -21.406 1 94.81 336 ASN A N 1
ATOM 2532 C CA . ASN A 1 336 ? -7.832 -19.094 -21.141 1 94.81 336 ASN A CA 1
ATOM 2533 C C . ASN A 1 336 ? -8.117 -18.719 -19.688 1 94.81 336 ASN A C 1
ATOM 2535 O O . ASN A 1 336 ? -9.219 -18.266 -19.359 1 94.81 336 ASN A O 1
ATOM 2539 N N . VAL A 1 337 ? -7.148 -18.922 -18.797 1 95.06 337 VAL A N 1
ATOM 2540 C CA . VAL A 1 337 ? -7.281 -18.531 -17.406 1 95.06 337 VAL A CA 1
ATOM 2541 C C . VAL A 1 337 ? -7.574 -17.031 -17.312 1 95.06 337 VAL A C 1
ATOM 2543 O O . VAL A 1 337 ? -8.391 -16.594 -16.5 1 95.06 337 VAL A O 1
ATOM 2546 N N . TYR A 1 338 ? -7.031 -16.219 -18.203 1 93.69 338 TYR A N 1
ATOM 2547 C CA . TYR A 1 338 ? -7.148 -14.766 -18.156 1 93.69 338 TYR A CA 1
ATOM 2548 C C . TYR A 1 338 ? -8.484 -14.305 -18.734 1 93.69 338 TYR A C 1
ATOM 2550 O O . TYR A 1 338 ? -8.883 -13.148 -18.547 1 93.69 338 TYR A O 1
ATOM 2558 N N . LYS A 1 339 ? -9.148 -15.211 -19.328 1 89.25 339 LYS A N 1
ATOM 2559 C CA . LYS A 1 339 ? -10.469 -14.898 -19.875 1 89.25 339 LYS A CA 1
ATOM 2560 C C . LYS A 1 339 ? -11.562 -15.18 -18.844 1 89.25 339 LYS A C 1
ATOM 2562 O O . LYS A 1 339 ? -12.734 -14.891 -19.094 1 89.25 339 LYS A O 1
ATOM 2567 N N . GLY A 1 340 ? -11.164 -15.664 -17.734 1 85.31 340 GLY A N 1
ATOM 2568 C CA . GLY A 1 340 ? -12.125 -15.961 -16.688 1 85.31 340 GLY A CA 1
ATOM 2569 C C . GLY A 1 340 ? -13.008 -17.156 -17.016 1 85.31 340 GLY A C 1
ATOM 2570 O O . GLY A 1 340 ? -14.148 -17.234 -16.547 1 85.31 340 GLY A O 1
ATOM 2571 N N . ALA A 1 341 ? -12.539 -18.047 -17.703 1 80.31 341 ALA A N 1
ATOM 2572 C CA . ALA A 1 341 ? -13.336 -19.172 -18.172 1 80.31 341 ALA A CA 1
ATOM 2573 C C . ALA A 1 341 ? -13.477 -20.234 -17.094 1 80.31 341 ALA A C 1
ATOM 2575 O O . ALA A 1 341 ? -14.445 -21 -17.094 1 80.31 341 ALA A O 1
ATOM 2576 N N . ASN A 1 342 ? -12.617 -20.234 -16.188 1 85.5 342 ASN A N 1
ATOM 2577 C CA . ASN A 1 342 ? -12.594 -21.312 -15.219 1 85.5 342 ASN A CA 1
ATOM 2578 C C . ASN A 1 342 ? -13.211 -20.891 -13.891 1 85.5 342 ASN A C 1
ATOM 2580 O O . ASN A 1 342 ? -13.227 -19.703 -13.562 1 85.5 342 ASN A O 1
ATOM 2584 N N . LYS A 1 343 ? -13.836 -21.797 -13.227 1 87.88 343 LYS A N 1
ATOM 2585 C CA . LYS A 1 343 ? -14.102 -21.734 -11.797 1 87.88 343 LYS A CA 1
ATOM 2586 C C . LYS A 1 343 ? -13.062 -22.5 -11 1 87.88 343 LYS A C 1
ATOM 2588 O O . LYS A 1 343 ? -12.789 -23.672 -11.289 1 87.88 343 LYS A O 1
ATOM 2593 N N . GLY A 1 344 ? -12.547 -21.812 -10.062 1 93.81 344 GLY A N 1
ATOM 2594 C CA . GLY A 1 344 ? -11.5 -22.453 -9.281 1 93.81 344 GLY A CA 1
ATOM 2595 C C . GLY A 1 344 ? -10.219 -22.672 -10.07 1 93.81 344 GLY A C 1
ATOM 2596 O O . GLY A 1 344 ? -9.883 -21.859 -10.945 1 93.81 344 GLY A O 1
ATOM 2597 N N . LYS A 1 345 ? -9.469 -23.688 -9.75 1 96.44 345 LYS A N 1
ATOM 2598 C CA . LYS A 1 345 ? -8.141 -23.969 -10.289 1 96.44 345 LYS A CA 1
ATOM 2599 C C . LYS A 1 345 ? -8.234 -24.609 -11.672 1 96.44 345 LYS A C 1
ATOM 2601 O O . LYS A 1 345 ? -8.938 -25.594 -11.852 1 96.44 345 LYS A O 1
ATOM 2606 N N . SER A 1 346 ? -7.555 -24.016 -12.633 1 97.25 346 SER A N 1
ATOM 2607 C CA . SER A 1 346 ? -7.398 -24.625 -13.945 1 97.25 346 SER A CA 1
ATOM 2608 C C . SER A 1 346 ? -6.191 -25.562 -13.977 1 97.25 346 SER A C 1
ATOM 2610 O O . SER A 1 346 ? -5.098 -25.188 -13.547 1 97.25 346 SER A O 1
ATOM 2612 N N . VAL A 1 347 ? -6.438 -26.781 -14.398 1 97.81 347 VAL A N 1
ATOM 2613 C CA . VAL A 1 347 ? -5.398 -27.797 -14.531 1 97.81 347 VAL A CA 1
ATOM 2614 C C . VAL A 1 347 ? -5.477 -28.438 -15.922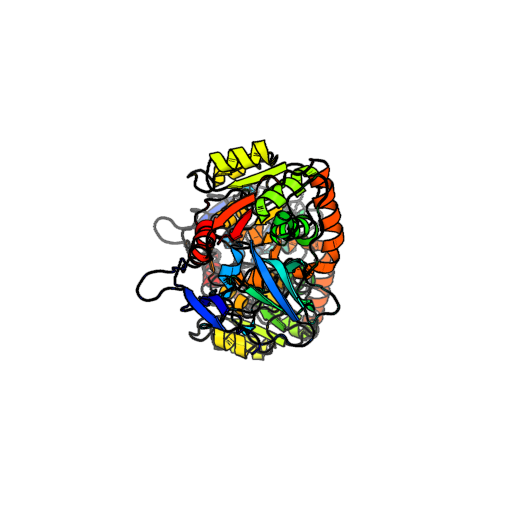 1 97.81 347 VAL A C 1
ATOM 2616 O O . VAL A 1 347 ? -6.566 -28.734 -16.406 1 97.81 347 VAL A O 1
ATOM 2619 N N . THR A 1 348 ? -4.367 -28.594 -16.578 1 98.31 348 THR A N 1
ATOM 2620 C CA . THR A 1 348 ? -4.32 -29.328 -17.828 1 98.31 348 THR A CA 1
ATOM 2621 C C . THR A 1 348 ? -4.008 -30.797 -17.594 1 98.31 348 THR A C 1
ATOM 2623 O O . THR A 1 348 ? -2.998 -31.125 -16.953 1 98.31 348 THR A O 1
ATOM 2626 N N . LYS A 1 349 ? -4.875 -31.656 -17.969 1 98.75 349 LYS A N 1
ATOM 2627 C CA . LYS A 1 349 ? -4.562 -33.062 -18.078 1 98.75 349 LYS A CA 1
ATOM 2628 C C . LYS A 1 349 ? -3.965 -33.406 -19.438 1 98.75 349 LYS A C 1
ATOM 2630 O O . LYS A 1 349 ? -4.648 -33.312 -20.469 1 98.75 349 LYS A O 1
ATOM 2635 N N . LEU A 1 350 ? -2.73 -33.75 -19.391 1 98.69 350 LEU A N 1
ATOM 2636 C CA . LEU A 1 350 ? -2.033 -34 -20.656 1 98.69 350 LEU A CA 1
ATOM 2637 C C . LEU A 1 350 ? -2.434 -35.344 -21.25 1 98.69 350 LEU A C 1
ATOM 2639 O O . LEU A 1 350 ? -2.291 -36.375 -20.609 1 98.69 350 LEU A O 1
ATOM 2643 N N . ILE A 1 351 ? -2.953 -35.281 -22.391 1 98 351 ILE A N 1
ATOM 2644 C CA . ILE A 1 351 ? -3.32 -36.5 -23.094 1 98 351 ILE A CA 1
ATOM 2645 C C . ILE A 1 351 ? -2.447 -36.656 -24.344 1 98 351 ILE A C 1
ATOM 2647 O O . ILE A 1 351 ? -1.763 -35.719 -24.75 1 98 351 ILE A O 1
ATOM 2651 N N . ALA A 1 352 ? -2.467 -37.875 -24.969 1 89.75 352 ALA A N 1
ATOM 2652 C CA . ALA A 1 352 ? -1.653 -38.156 -26.141 1 89.75 352 ALA A CA 1
ATOM 2653 C C . ALA A 1 352 ? -2.215 -37.469 -27.391 1 89.75 352 ALA A C 1
ATOM 2655 O O . ALA A 1 352 ? -3.426 -37.281 -27.5 1 89.75 352 ALA A O 1
ATOM 2656 N N . MET B 1 1 ? -22.062 48.125 27.297 1 38.19 1 MET B N 1
ATOM 2657 C CA . MET B 1 1 ? -22.438 47.312 26.172 1 38.19 1 MET B CA 1
ATOM 2658 C C . MET B 1 1 ? -21.266 46.438 25.719 1 38.19 1 MET B C 1
ATOM 2660 O O . MET B 1 1 ? -20.125 46.906 25.656 1 38.19 1 MET B O 1
ATOM 2664 N N . ALA B 1 2 ? -21.297 45.188 26.094 1 50.19 2 ALA B N 1
ATOM 2665 C CA . ALA B 1 2 ? -20.078 44.375 25.875 1 50.19 2 ALA B CA 1
ATOM 2666 C C . ALA B 1 2 ? -19.5 44.656 24.5 1 50.19 2 ALA B C 1
ATOM 2668 O O . ALA B 1 2 ? -20.219 44.688 23.5 1 50.19 2 ALA B O 1
ATOM 2669 N N . GLU B 1 3 ? -18.547 45.531 24.297 1 52.62 3 GLU B N 1
ATOM 2670 C CA . GLU B 1 3 ? -17.922 45.875 23.031 1 52.62 3 GLU B CA 1
ATOM 2671 C C . GLU B 1 3 ? -17.906 44.688 22.078 1 52.62 3 GLU B C 1
ATOM 2673 O O . GLU B 1 3 ? -17.469 43.594 22.438 1 52.62 3 GLU B O 1
ATOM 2678 N N . THR B 1 4 ? -18.844 44.719 21.109 1 68.31 4 THR B N 1
ATOM 2679 C CA . THR B 1 4 ? -18.953 43.719 20.062 1 68.31 4 THR B CA 1
ATOM 2680 C C . THR B 1 4 ? -17.594 43.438 19.438 1 68.31 4 THR B C 1
ATOM 2682 O O . THR B 1 4 ? -16.922 44.344 18.969 1 68.31 4 THR B O 1
ATOM 2685 N N . ARG B 1 5 ? -17 42.25 19.703 1 88.62 5 ARG B N 1
ATOM 2686 C CA . ARG B 1 5 ? -15.719 41.844 19.141 1 88.62 5 ARG B CA 1
ATOM 2687 C C . ARG B 1 5 ? -15.883 41.312 17.719 1 88.62 5 ARG B C 1
ATOM 2689 O O . ARG B 1 5 ? -16.812 40.562 17.453 1 88.62 5 ARG B O 1
ATOM 2696 N N . THR B 1 6 ? -15.266 42 16.797 1 95.25 6 THR B N 1
ATOM 2697 C CA . THR B 1 6 ? -15.273 41.531 15.43 1 95.25 6 THR B CA 1
ATOM 2698 C C . THR B 1 6 ? -13.906 40.969 15.031 1 95.25 6 THR B C 1
ATOM 2700 O O . THR B 1 6 ? -12.914 41.219 15.719 1 95.25 6 THR B O 1
ATOM 2703 N N . THR B 1 7 ? -13.93 40.125 14.055 1 97.25 7 THR B N 1
ATOM 2704 C CA . THR B 1 7 ? -12.688 39.656 13.477 1 97.25 7 THR B CA 1
ATOM 2705 C C . THR B 1 7 ? -12.836 39.438 11.977 1 97.25 7 THR B C 1
ATOM 2707 O O . THR B 1 7 ? -13.93 39.125 11.484 1 97.25 7 THR B O 1
ATOM 2710 N N . LYS B 1 8 ? -11.773 39.719 11.234 1 97.88 8 LYS B N 1
ATOM 2711 C CA . LYS B 1 8 ? -11.711 39.281 9.852 1 97.88 8 LYS B CA 1
ATOM 2712 C C . LYS B 1 8 ? -11.383 37.781 9.766 1 97.88 8 LYS B C 1
ATOM 2714 O O . LYS B 1 8 ? -10.531 37.281 10.5 1 97.88 8 LYS B O 1
ATOM 2719 N N . GLN B 1 9 ? -12.156 37.125 8.875 1 97.69 9 GLN B N 1
ATOM 2720 C CA . GLN B 1 9 ? -12.039 35.656 8.828 1 97.69 9 GLN B CA 1
ATOM 2721 C C . GLN B 1 9 ? -12.195 35.156 7.398 1 97.69 9 GLN B C 1
ATOM 2723 O O . GLN B 1 9 ? -13.016 35.656 6.633 1 97.69 9 GLN B O 1
ATOM 2728 N N . TRP B 1 10 ? -11.383 34.219 6.988 1 98.5 10 TRP B N 1
ATOM 2729 C CA . TRP B 1 10 ? -11.547 33.531 5.707 1 98.5 10 TRP B CA 1
ATOM 2730 C C . TRP B 1 10 ? -12.516 32.344 5.836 1 98.5 10 TRP B C 1
ATOM 2732 O O . TRP B 1 10 ? -12.391 31.531 6.742 1 98.5 10 TRP B O 1
ATOM 2742 N N . VAL B 1 11 ? -13.445 32.312 4.957 1 98.12 11 VAL B N 1
ATOM 2743 C CA . VAL B 1 11 ? -14.469 31.266 4.926 1 98.12 11 VAL B CA 1
ATOM 2744 C C . VAL B 1 11 ? -14.344 30.453 3.641 1 98.12 11 VAL B C 1
ATOM 2746 O O . VAL B 1 11 ? -14.008 31 2.588 1 98.12 11 VAL B O 1
ATOM 2749 N N . LEU B 1 12 ? -14.547 29.109 3.785 1 98.38 12 LEU B N 1
ATOM 2750 C CA . LEU B 1 12 ? -14.617 28.281 2.584 1 98.38 12 LEU B CA 1
ATOM 2751 C C . LEU B 1 12 ? -15.859 28.609 1.767 1 98.38 12 LEU B C 1
ATOM 2753 O O . LEU B 1 12 ? -16.984 28.391 2.219 1 98.38 12 LEU B O 1
ATOM 2757 N N . ALA B 1 13 ? -15.625 29.109 0.602 1 98.06 13 ALA B N 1
ATOM 2758 C CA . ALA B 1 13 ? -16.734 29.562 -0.226 1 98.06 13 ALA B CA 1
ATOM 2759 C C . ALA B 1 13 ? -17.156 28.5 -1.233 1 98.06 13 ALA B C 1
ATOM 2761 O O . ALA B 1 13 ? -18.328 28.375 -1.568 1 98.06 13 ALA B O 1
ATOM 2762 N N . ALA B 1 14 ? -16.203 27.797 -1.725 1 97.06 14 ALA B N 1
ATOM 2763 C CA . ALA B 1 14 ? -16.438 26.734 -2.699 1 97.06 14 ALA B CA 1
ATOM 2764 C C . ALA B 1 14 ? -15.344 25.672 -2.619 1 97.06 14 ALA B C 1
ATOM 2766 O O . ALA B 1 14 ? -14.188 25.969 -2.301 1 97.06 14 ALA B O 1
ATOM 2767 N N . LYS B 1 15 ? -15.766 24.469 -2.904 1 94.19 15 LYS B N 1
ATOM 2768 C CA . LYS B 1 15 ? -14.75 23.422 -3.004 1 94.19 15 LYS B CA 1
ATOM 2769 C C . LYS B 1 1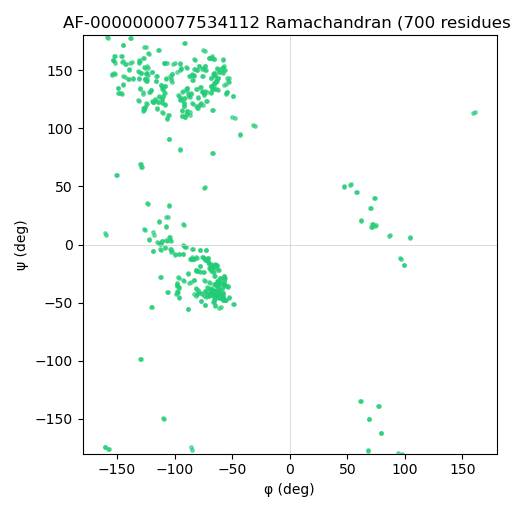5 ? -13.812 23.672 -4.176 1 94.19 15 LYS B C 1
ATOM 2771 O O . LYS B 1 15 ? -14.25 24.016 -5.27 1 94.19 15 LYS B O 1
ATOM 2776 N N . PRO B 1 16 ? -12.617 23.531 -3.883 1 93.31 16 PRO B N 1
ATOM 2777 C CA . PRO B 1 16 ? -11.672 23.812 -4.965 1 93.31 16 PRO B CA 1
ATOM 2778 C C . PRO B 1 16 ? -11.617 22.703 -6.004 1 93.31 16 PRO B C 1
ATOM 2780 O O . PRO B 1 16 ? -11.797 21.531 -5.668 1 93.31 16 PRO B O 1
ATOM 2783 N N . VAL B 1 17 ? -11.422 23.047 -7.266 1 89.25 17 VAL B N 1
ATOM 2784 C CA . VAL B 1 17 ? -11.008 22.188 -8.359 1 89.25 17 VAL B CA 1
ATOM 2785 C C . VAL B 1 17 ? -9.547 22.469 -8.727 1 89.25 17 VAL B C 1
ATOM 2787 O O . VAL B 1 17 ? -9.25 23.516 -9.312 1 89.25 17 VAL B O 1
ATOM 2790 N N . GLY B 1 18 ? -8.703 21.547 -8.383 1 92.12 18 GLY B N 1
ATOM 2791 C CA . GLY B 1 18 ? -7.285 21.859 -8.508 1 92.12 18 GLY B CA 1
ATOM 2792 C C . GLY B 1 18 ? -6.766 22.734 -7.387 1 92.12 18 GLY B C 1
ATOM 2793 O O . GLY B 1 18 ? -7.094 22.516 -6.215 1 92.12 18 GLY B O 1
ATOM 2794 N N . THR B 1 19 ? -5.945 23.672 -7.699 1 94.38 19 THR B N 1
ATOM 2795 C CA . THR B 1 19 ? -5.328 24.562 -6.711 1 94.38 19 THR B CA 1
ATOM 2796 C C . THR B 1 19 ? -6.336 25.594 -6.203 1 94.38 19 THR B C 1
ATOM 2798 O O . THR B 1 19 ? -6.992 26.266 -6.996 1 94.38 19 THR B O 1
ATOM 2801 N N . PRO B 1 20 ? -6.477 25.734 -4.926 1 96.88 20 PRO B N 1
ATOM 2802 C CA . PRO B 1 20 ? -7.395 26.734 -4.359 1 96.88 20 PRO B CA 1
ATOM 2803 C C . PRO B 1 20 ? -7.09 28.156 -4.816 1 96.88 20 PRO B C 1
ATOM 2805 O O . PRO B 1 20 ? -5.945 28.469 -5.164 1 96.88 20 PRO B O 1
ATOM 2808 N N . THR B 1 21 ? -8.133 28.984 -4.816 1 95.44 21 THR B N 1
ATOM 2809 C CA . THR B 1 21 ? -7.973 30.375 -5.238 1 95.44 21 THR B CA 1
ATOM 2810 C C . THR B 1 21 ? -8.766 31.312 -4.324 1 95.44 21 THR B C 1
ATOM 2812 O O . THR B 1 21 ? -9.711 30.875 -3.656 1 95.44 21 THR B O 1
ATOM 2815 N N . ILE B 1 22 ? -8.312 32.562 -4.305 1 96.19 22 ILE B N 1
ATOM 2816 C CA . ILE B 1 22 ? -9.055 33.594 -3.584 1 96.19 22 ILE B CA 1
ATOM 2817 C C . ILE B 1 22 ? -9.609 34.625 -4.57 1 96.19 22 ILE B C 1
ATOM 2819 O O . ILE B 1 22 ? -10.164 35.656 -4.164 1 96.19 22 ILE B O 1
ATOM 2823 N N . THR B 1 23 ? -9.359 34.406 -5.801 1 94.56 23 THR B N 1
ATOM 2824 C CA . THR B 1 23 ? -9.82 35.281 -6.867 1 94.56 23 THR B CA 1
ATOM 2825 C C . THR B 1 23 ? -10.625 34.5 -7.906 1 94.56 23 THR B C 1
ATOM 2827 O O . THR B 1 23 ? -10.711 33.281 -7.844 1 94.56 23 THR B O 1
ATOM 2830 N N . GLY B 1 24 ? -11.289 35.281 -8.836 1 92.69 24 GLY B N 1
ATOM 2831 C CA . GLY B 1 24 ? -12.031 34.625 -9.906 1 92.69 24 GLY B CA 1
ATOM 2832 C C . GLY B 1 24 ? -13.516 34.5 -9.602 1 92.69 24 GLY B C 1
ATOM 2833 O O . GLY B 1 24 ? -13.984 34.969 -8.57 1 92.69 24 GLY B O 1
ATOM 2834 N N . PRO B 1 25 ? -14.297 33.938 -10.461 1 93.44 25 PRO B N 1
ATOM 2835 C CA . PRO B 1 25 ? -15.758 33.844 -10.344 1 93.44 25 PRO B CA 1
ATOM 2836 C C . PRO B 1 25 ? -16.219 32.906 -9.234 1 93.44 25 PRO B C 1
ATOM 2838 O O . PRO B 1 25 ? -17.281 33.094 -8.656 1 93.44 25 PRO B O 1
ATOM 2841 N N . ASN B 1 26 ? -15.508 31.891 -8.977 1 94.88 26 ASN B N 1
ATOM 2842 C CA . ASN B 1 26 ? -15.812 30.906 -7.941 1 94.88 26 ASN B CA 1
ATOM 2843 C C . ASN B 1 26 ? -14.617 30.656 -7.031 1 94.88 26 ASN B C 1
ATOM 2845 O O . ASN B 1 26 ? -14.062 29.562 -7.008 1 94.88 26 ASN B O 1
ATOM 2849 N N . PRO B 1 27 ? -14.258 31.703 -6.27 1 97.56 27 PRO B N 1
ATOM 2850 C CA . PRO B 1 27 ? -13.07 31.531 -5.422 1 97.56 27 PRO B CA 1
ATOM 2851 C C . PRO B 1 27 ? -13.273 30.484 -4.32 1 97.56 27 PRO B C 1
ATOM 2853 O O . PRO B 1 27 ? -14.383 30.344 -3.801 1 97.56 27 PRO B O 1
ATOM 2856 N N . THR B 1 28 ? -12.25 29.781 -3.936 1 98.5 28 THR B N 1
ATOM 2857 C CA . THR B 1 28 ? -12.289 28.781 -2.873 1 98.5 28 THR B CA 1
ATOM 2858 C C . THR B 1 28 ? -12.578 29.438 -1.526 1 98.5 28 THR B C 1
ATOM 2860 O O . THR B 1 28 ? -13.344 28.906 -0.722 1 98.5 28 THR B O 1
ATOM 2863 N N . PHE B 1 29 ? -11.953 30.594 -1.29 1 98.5 29 PHE B N 1
ATOM 2864 C CA . PHE B 1 29 ? -12.102 31.281 -0.017 1 98.5 29 PHE B CA 1
ATOM 2865 C C . PHE B 1 29 ? -12.594 32.719 -0.233 1 98.5 29 PHE B C 1
ATOM 2867 O O . PHE B 1 29 ? -12.219 33.375 -1.213 1 98.5 29 PHE B O 1
ATOM 2874 N N . THR B 1 30 ? -13.328 33.188 0.653 1 98.25 30 THR B N 1
ATOM 2875 C CA . THR B 1 30 ? -13.711 34.594 0.74 1 98.25 30 THR B CA 1
ATOM 2876 C C . THR B 1 30 ? -13.508 35.125 2.156 1 98.25 30 THR B C 1
ATOM 2878 O O . THR B 1 30 ? -13.562 34.375 3.123 1 98.25 30 THR B O 1
ATOM 2881 N N . ILE B 1 31 ? -13.195 36.438 2.25 1 98 31 ILE B N 1
ATOM 2882 C CA . ILE B 1 31 ? -12.922 37.031 3.547 1 98 31 ILE B CA 1
ATOM 2883 C C . ILE B 1 31 ? -14.141 37.844 3.994 1 98 31 ILE B C 1
ATOM 2885 O O . ILE B 1 31 ? -14.789 38.5 3.182 1 98 31 ILE B O 1
ATOM 2889 N N . ARG B 1 32 ? -14.438 37.781 5.27 1 97.06 32 ARG B N 1
ATOM 2890 C CA . ARG B 1 32 ? -15.523 38.562 5.84 1 97.06 32 ARG B CA 1
ATOM 2891 C C . ARG B 1 32 ? -15.195 39 7.262 1 97.06 32 ARG B C 1
ATOM 2893 O O . ARG B 1 32 ? -14.336 38.406 7.922 1 97.06 32 ARG B O 1
ATOM 2900 N N . THR B 1 33 ? -15.859 40.062 7.691 1 97.56 33 THR B N 1
ATOM 2901 C CA . THR B 1 33 ? -15.828 40.469 9.094 1 97.56 33 THR B CA 1
ATOM 2902 C C . THR B 1 33 ? -17.031 39.906 9.844 1 97.56 33 THR B C 1
ATOM 2904 O O . THR B 1 33 ? -18.172 40.125 9.445 1 97.56 33 THR B O 1
ATOM 2907 N N . VAL B 1 34 ? -16.703 39.219 10.883 1 96.38 34 VAL B N 1
ATOM 2908 C CA . VAL B 1 34 ? -17.797 38.594 11.625 1 96.38 34 VAL B CA 1
ATOM 2909 C C . VAL B 1 34 ? -17.766 39.062 13.078 1 96.38 34 VAL B C 1
ATOM 2911 O O . VAL B 1 34 ? -16.703 39.469 13.586 1 96.38 34 VAL B O 1
ATOM 2914 N N . GLU B 1 35 ? -18.938 39.062 13.688 1 96.12 35 GLU B N 1
ATOM 2915 C CA . GLU B 1 35 ? -19.031 39.281 15.125 1 96.12 35 GLU B CA 1
ATOM 2916 C C . GLU B 1 35 ? -18.719 38 15.906 1 96.12 35 GLU B C 1
ATOM 2918 O O . GLU B 1 35 ? -19.188 36.938 15.539 1 96.12 35 GLU B O 1
ATOM 2923 N N . LEU B 1 36 ? -17.922 38.156 16.891 1 95.88 36 LEU B N 1
ATOM 2924 C CA . LEU B 1 36 ? -17.609 37 17.75 1 95.88 36 LEU B CA 1
ATOM 2925 C C . LEU B 1 36 ? -18.609 36.906 18.906 1 95.88 36 LEU B C 1
ATOM 2927 O O . LEU B 1 36 ? -18.906 37.906 19.547 1 95.88 36 LEU B O 1
ATOM 2931 N N . PRO B 1 37 ? -19.094 35.75 19.125 1 94.69 37 PRO B N 1
ATOM 2932 C CA . PRO B 1 37 ? -20 35.562 20.266 1 94.69 37 PRO B CA 1
ATOM 2933 C C . PRO B 1 37 ? -19.297 35.719 21.609 1 94.69 37 PRO B C 1
ATOM 2935 O O . PRO B 1 37 ? -18.062 35.688 21.656 1 94.69 37 PRO B O 1
ATOM 2938 N N . PRO B 1 38 ? -20.156 35.969 22.609 1 95.12 38 PRO B N 1
ATOM 2939 C CA . PRO B 1 38 ? -19.531 35.906 23.938 1 95.12 38 PRO B CA 1
ATOM 2940 C C . PRO B 1 38 ? -18.891 34.562 24.25 1 95.12 38 PRO B C 1
ATOM 2942 O O . PRO B 1 38 ? -19.359 33.531 23.766 1 95.12 38 PRO B O 1
ATOM 2945 N N . LEU B 1 39 ? -17.906 34.625 25.062 1 96.69 39 LEU B N 1
ATOM 2946 C CA . LEU B 1 39 ? -17.234 33.406 25.453 1 96.69 39 LEU B CA 1
ATOM 2947 C C . LEU B 1 39 ? -18.156 32.531 26.297 1 96.69 39 LEU B C 1
ATOM 2949 O O . LEU B 1 39 ? -18.891 33.031 27.156 1 96.69 39 LEU B O 1
ATOM 2953 N N . GLU B 1 40 ? -18.141 31.234 26 1 97 40 GLU B N 1
ATOM 2954 C CA . GLU B 1 40 ? -18.781 30.25 26.875 1 97 40 GLU B CA 1
ATOM 2955 C C . GLU B 1 40 ? -17.781 29.703 27.906 1 97 40 GLU B C 1
ATOM 2957 O O . GLU B 1 40 ? -16.594 30.047 27.875 1 97 40 GLU B O 1
ATOM 2962 N N . GLU B 1 41 ? -18.375 28.906 28.797 1 97.38 41 GLU B N 1
ATOM 2963 C CA . GLU B 1 41 ? -17.5 28.25 29.766 1 97.38 41 GLU B CA 1
ATOM 2964 C C . GLU B 1 41 ? -16.422 27.422 29.078 1 97.38 41 GLU B C 1
ATOM 2966 O O . GLU B 1 41 ? -16.688 26.75 28.078 1 97.38 41 GLU B O 1
ATOM 2971 N N . ASP B 1 42 ? -15.164 27.5 29.594 1 98 42 ASP B N 1
ATOM 2972 C CA . ASP B 1 42 ? -14 26.734 29.156 1 98 42 ASP B CA 1
ATOM 2973 C C . ASP B 1 42 ? -13.5 27.219 27.797 1 98 42 ASP B C 1
ATOM 2975 O O . ASP B 1 42 ? -12.75 26.531 27.125 1 98 42 ASP B O 1
ATOM 2979 N N . GLN B 1 43 ? -13.93 28.422 27.438 1 98 43 GLN B N 1
ATOM 2980 C CA . GLN B 1 43 ? -13.453 28.969 26.172 1 98 43 GLN B CA 1
ATOM 2981 C C . GLN B 1 43 ? -12.484 30.125 26.406 1 98 43 GLN B C 1
ATOM 2983 O O . GLN B 1 43 ? -12.484 30.734 27.484 1 98 43 GLN B O 1
ATOM 2988 N N . ILE B 1 44 ? -11.664 30.375 25.453 1 97.75 44 ILE B N 1
ATOM 2989 C CA . ILE B 1 44 ? -10.734 31.5 25.453 1 97.75 44 ILE B CA 1
ATOM 2990 C C . ILE B 1 44 ? -10.828 32.25 24.125 1 97.75 44 ILE B C 1
ATOM 2992 O O . ILE B 1 44 ? -11.062 31.641 23.078 1 97.75 44 ILE B O 1
ATOM 2996 N N . LEU B 1 45 ? -10.719 33.594 24.172 1 97.44 45 LEU B N 1
ATOM 2997 C CA . LEU B 1 45 ? -10.5 34.406 23 1 97.44 45 LEU B CA 1
ATOM 2998 C C . LEU B 1 45 ? -9.016 34.625 22.75 1 97.44 45 LEU B C 1
ATOM 3000 O O . LEU B 1 45 ? -8.289 35.062 23.641 1 97.44 45 LEU B O 1
ATOM 3004 N N . VAL B 1 46 ? -8.617 34.312 21.578 1 97.5 46 VAL B N 1
ATOM 3005 C CA . VAL B 1 46 ? -7.191 34.312 21.281 1 97.5 46 VAL B CA 1
ATOM 3006 C C . VAL B 1 46 ? -6.902 35.25 20.141 1 97.5 46 VAL B C 1
ATOM 3008 O O . VAL B 1 46 ? -7.617 35.281 19.125 1 97.5 46 VAL B O 1
ATOM 3011 N N . LYS B 1 47 ? -5.895 36.125 20.328 1 97.94 47 LYS B N 1
ATOM 3012 C CA . LYS B 1 47 ? -5.289 36.844 19.219 1 97.94 47 LYS B CA 1
ATOM 3013 C C . LYS B 1 47 ? -4.293 35.969 18.469 1 97.94 47 LYS B C 1
ATOM 3015 O O . LYS B 1 47 ? -3.281 35.562 19.031 1 97.94 47 LYS B O 1
ATOM 3020 N N . VAL B 1 48 ? -4.555 35.719 17.234 1 98.38 48 VAL B N 1
ATOM 3021 C CA . VAL B 1 48 ? -3.686 34.844 16.469 1 98.38 48 VAL B CA 1
ATOM 3022 C C . VAL B 1 48 ? -2.387 35.562 16.125 1 98.38 48 VAL B C 1
ATOM 3024 O O . VAL B 1 48 ? -2.41 36.719 15.656 1 98.38 48 VAL B O 1
ATOM 3027 N N . LEU B 1 49 ? -1.269 34.906 16.391 1 98.56 49 LEU B N 1
ATOM 3028 C CA . LEU B 1 49 ? 0.04 35.469 16.078 1 98.56 49 LEU B CA 1
ATOM 3029 C C . LEU B 1 49 ? 0.661 34.781 14.867 1 98.56 49 LEU B C 1
ATOM 3031 O O . LEU B 1 49 ? 1.293 35.438 14.039 1 98.56 49 LEU B O 1
ATOM 3035 N N . TYR B 1 50 ? 0.521 33.469 14.789 1 98.62 50 TYR B N 1
ATOM 3036 C CA . TYR B 1 50 ? 1.095 32.656 13.711 1 98.62 50 TYR B CA 1
ATOM 3037 C C . TYR B 1 50 ? 0.095 31.625 13.211 1 98.62 50 TYR B C 1
ATOM 3039 O O . TYR B 1 50 ? -0.689 31.078 13.992 1 98.62 50 TYR B O 1
ATOM 3047 N N . PHE B 1 51 ? 0.086 31.375 11.93 1 98.44 51 PHE B N 1
ATOM 3048 C CA . PHE B 1 51 ? -0.633 30.25 11.336 1 98.44 51 PHE B CA 1
ATOM 3049 C C . PHE B 1 51 ? 0.336 29.172 10.852 1 98.44 51 PHE B C 1
ATOM 3051 O O . PHE B 1 51 ? 1.39 29.484 10.297 1 98.44 51 PHE B O 1
ATOM 3058 N N . SER B 1 52 ? -0.005 27.953 11.125 1 97.75 52 SER B N 1
ATOM 3059 C CA . SER B 1 52 ? 0.702 26.828 10.516 1 97.75 52 SER B CA 1
ATOM 3060 C C . SER B 1 52 ? 0.256 26.609 9.07 1 97.75 52 SER B C 1
ATOM 3062 O O . SER B 1 52 ? -0.929 26.406 8.812 1 97.75 52 SER B O 1
ATOM 3064 N N . ASN B 1 53 ? 1.165 26.672 8.133 1 97.12 53 ASN B N 1
ATOM 3065 C CA . ASN B 1 53 ? 0.83 26.422 6.738 1 97.12 53 ASN B CA 1
ATOM 3066 C C . ASN B 1 53 ? 1.114 24.969 6.359 1 97.12 53 ASN B C 1
ATOM 3068 O O . ASN B 1 53 ? 2.129 24.672 5.723 1 97.12 53 ASN B O 1
ATOM 3072 N N . ASP B 1 54 ? 0.182 24.109 6.691 1 95.81 54 ASP B N 1
ATOM 3073 C CA . ASP B 1 54 ? 0.317 22.688 6.422 1 95.81 54 ASP B CA 1
ATOM 3074 C C . ASP B 1 54 ? -0.321 22.312 5.086 1 95.81 54 ASP B C 1
ATOM 3076 O O . ASP B 1 54 ? -1.489 22.625 4.844 1 95.81 54 ASP B O 1
ATOM 3080 N N . ALA B 1 55 ? 0.416 21.578 4.297 1 94.44 55 ALA B N 1
ATOM 3081 C CA . ALA B 1 55 ? -0.127 21.141 3.018 1 94.44 55 ALA B CA 1
ATOM 3082 C C . ALA B 1 55 ? -1.35 20.25 3.219 1 94.44 55 ALA B C 1
ATOM 3084 O O . ALA B 1 55 ? -2.289 20.281 2.42 1 94.44 55 ALA B O 1
ATOM 3085 N N . GLY B 1 56 ? -1.366 19.516 4.312 1 93.88 56 GLY B N 1
ATOM 3086 C CA . GLY B 1 56 ? -2.381 18.5 4.559 1 93.88 56 GLY B CA 1
ATOM 3087 C C . GLY B 1 56 ? -3.762 19.078 4.793 1 93.88 56 GLY B C 1
ATOM 3088 O O . GLY B 1 56 ? -4.766 18.375 4.66 1 93.88 56 GLY B O 1
ATOM 3089 N N . ILE B 1 57 ? -3.879 20.391 5.145 1 94.75 57 ILE B N 1
ATOM 3090 C CA . ILE B 1 57 ? -5.199 20.938 5.426 1 94.75 57 ILE B CA 1
ATOM 3091 C C . ILE B 1 57 ? -5.992 21.062 4.129 1 94.75 57 ILE B C 1
ATOM 3093 O O . ILE B 1 57 ? -7.203 21.297 4.156 1 94.75 57 ILE B O 1
ATOM 3097 N N . ARG B 1 58 ? -5.258 20.891 2.986 1 96.12 58 ARG B N 1
ATOM 3098 C CA . ARG B 1 58 ? -5.945 20.828 1.699 1 96.12 58 ARG B CA 1
ATOM 3099 C C . ARG B 1 58 ? -7.023 19.75 1.7 1 96.12 58 ARG B C 1
ATOM 3101 O O . ARG B 1 58 ? -8.07 19.906 1.07 1 96.12 58 ARG B O 1
ATOM 3108 N N . THR B 1 59 ? -6.785 18.672 2.357 1 94.75 59 THR B N 1
ATOM 3109 C CA . THR B 1 59 ? -7.688 17.531 2.324 1 94.75 59 THR B CA 1
ATOM 3110 C C . THR B 1 59 ? -8.961 17.828 3.117 1 94.75 59 THR B C 1
ATOM 3112 O O . THR B 1 59 ? -9.969 17.141 2.959 1 94.75 59 THR B O 1
ATOM 3115 N N . PHE B 1 60 ? -8.945 18.906 3.887 1 95.19 60 PHE B N 1
ATOM 3116 C CA . PHE B 1 60 ? -10.109 19.25 4.688 1 95.19 60 PHE B CA 1
ATOM 3117 C C . PHE B 1 60 ? -11.188 19.906 3.826 1 95.19 60 PHE B C 1
ATOM 3119 O O . PHE B 1 60 ? -12.344 20.016 4.242 1 95.19 60 PHE B O 1
ATOM 3126 N N . ILE B 1 61 ? -10.758 20.359 2.723 1 96 61 ILE B N 1
ATOM 3127 C CA . ILE B 1 61 ? -11.711 21.125 1.929 1 96 61 ILE B CA 1
ATOM 3128 C C . ILE B 1 61 ? -11.945 20.438 0.589 1 96 61 ILE B C 1
ATOM 3130 O O . ILE B 1 61 ? -12.508 21.031 -0.334 1 96 61 ILE B O 1
ATOM 3134 N N . GLY B 1 62 ? -11.469 19.266 0.484 1 92.06 62 GLY B N 1
ATOM 3135 C CA . GLY B 1 62 ? -11.711 18.516 -0.739 1 92.06 62 GLY B CA 1
ATOM 3136 C C . GLY B 1 62 ? -10.727 17.391 -0.96 1 92.06 62 GLY B C 1
ATOM 3137 O O . GLY B 1 62 ? -9.523 17.625 -1.095 1 92.06 62 GLY B O 1
ATOM 3138 N N . CYS B 1 63 ? -11.125 16.156 -0.916 1 92.19 63 CYS B N 1
ATOM 3139 C CA . CYS B 1 63 ? -10.406 14.945 -1.312 1 92.19 63 CYS B CA 1
ATOM 3140 C C . CYS B 1 63 ? -11.375 13.82 -1.633 1 92.19 63 CYS B C 1
ATOM 3142 O O . CYS B 1 63 ? -12.586 14.023 -1.679 1 92.19 63 CYS B O 1
ATOM 3144 N N . THR B 1 64 ? -10.844 12.656 -1.92 1 92.19 64 THR B N 1
ATOM 3145 C CA . THR B 1 64 ? -11.688 11.57 -2.396 1 92.19 64 THR B CA 1
ATOM 3146 C C . THR B 1 64 ? -12.328 10.828 -1.227 1 92.19 64 THR B C 1
ATOM 3148 O O . THR B 1 64 ? -13.258 10.047 -1.419 1 92.19 64 THR B O 1
ATOM 3151 N N . VAL B 1 65 ? -11.875 11.062 -0.028 1 95.31 65 VAL B N 1
ATOM 3152 C CA . VAL B 1 65 ? -12.375 10.352 1.145 1 95.31 65 VAL B CA 1
ATOM 3153 C C . VAL B 1 65 ? -13.742 10.906 1.539 1 95.31 65 VAL B C 1
ATOM 3155 O O . VAL B 1 65 ? -13.93 12.117 1.604 1 95.31 65 VAL B O 1
ATOM 3158 N N . ASP B 1 66 ? -14.664 9.992 1.77 1 94.5 66 ASP B N 1
ATOM 3159 C CA . ASP B 1 66 ? -15.969 10.398 2.271 1 94.5 66 ASP B CA 1
ATOM 3160 C C . ASP B 1 66 ? -15.836 11.25 3.527 1 94.5 66 ASP B C 1
ATOM 3162 O O . ASP B 1 66 ? -15.039 10.945 4.414 1 94.5 66 ASP B O 1
ATOM 3166 N N . GLU B 1 67 ? -16.656 12.266 3.629 1 93.38 67 GLU B N 1
ATOM 3167 C CA . GLU B 1 67 ? -16.562 13.227 4.727 1 93.38 67 GLU B CA 1
ATOM 3168 C C . GLU B 1 67 ? -16.734 12.531 6.078 1 93.38 67 GLU B C 1
ATOM 3170 O O . GLU B 1 67 ? -16.094 12.906 7.059 1 93.38 67 GLU B O 1
ATOM 3175 N N . ASP B 1 68 ? -17.562 11.508 6.078 1 92.31 68 ASP B N 1
ATOM 3176 C CA . ASP B 1 68 ? -17.859 10.805 7.324 1 92.31 68 ASP B CA 1
ATOM 3177 C C . ASP B 1 68 ? -16.688 9.906 7.738 1 92.31 68 ASP B C 1
ATOM 3179 O O . ASP B 1 68 ? -16.625 9.445 8.883 1 92.31 68 ASP B O 1
ATOM 3183 N N . ARG B 1 69 ? -15.75 9.758 6.812 1 93.62 69 ARG B N 1
ATOM 3184 C CA . ARG B 1 69 ? -14.641 8.836 7.062 1 93.62 69 ARG B CA 1
ATOM 3185 C C . ARG B 1 69 ? -13.328 9.594 7.246 1 93.62 69 ARG B C 1
ATOM 3187 O O . ARG B 1 69 ? -12.289 8.984 7.492 1 93.62 69 ARG B O 1
ATOM 3194 N N . MET B 1 70 ? -13.43 10.914 7.215 1 93.69 70 MET B N 1
ATOM 3195 C CA . MET B 1 70 ? -12.219 11.719 7.312 1 93.69 70 MET B CA 1
ATOM 3196 C C . MET B 1 70 ? -11.57 11.562 8.688 1 93.69 70 MET B C 1
ATOM 3198 O O . MET B 1 70 ? -12.266 11.422 9.695 1 93.69 70 MET B O 1
ATOM 3202 N N . TYR B 1 71 ? -10.25 11.625 8.711 1 87.56 71 TYR B N 1
ATOM 3203 C CA . TYR B 1 71 ? -9.469 11.445 9.93 1 87.56 71 TYR B CA 1
ATOM 3204 C C . TYR B 1 71 ? -9.562 12.688 10.812 1 87.56 71 TYR B C 1
ATOM 3206 O O . TYR B 1 71 ? -9.312 12.617 12.023 1 87.56 71 TYR B O 1
ATOM 3214 N N . LEU B 1 72 ? -9.844 13.789 10.273 1 88.06 72 LEU B N 1
ATOM 3215 C CA . LEU B 1 72 ? -10.195 15.039 10.945 1 88.06 72 LEU B CA 1
ATOM 3216 C C . LEU B 1 72 ? -11.453 15.648 10.336 1 88.06 72 LEU B C 1
ATOM 3218 O O . LEU B 1 72 ? -11.758 15.398 9.172 1 88.06 72 LEU B O 1
ATOM 3222 N N . PRO B 1 73 ? -12.086 16.422 11.062 1 89.5 73 PRO B N 1
ATOM 3223 C CA . PRO B 1 73 ? -13.32 16.984 10.516 1 89.5 73 PRO B CA 1
ATOM 3224 C C . PRO B 1 73 ? -13.07 17.844 9.281 1 89.5 73 PRO B C 1
ATOM 3226 O O . PRO B 1 73 ? -12.172 18.703 9.281 1 89.5 73 PRO B O 1
ATOM 3229 N N . PRO B 1 74 ? -13.883 17.609 8.258 1 94.75 74 PRO B N 1
ATOM 3230 C CA . PRO B 1 74 ? -13.766 18.5 7.098 1 94.75 74 PRO B CA 1
ATOM 3231 C C . PRO B 1 74 ? -14.273 19.906 7.375 1 94.75 74 PRO B C 1
ATOM 3233 O O . PRO B 1 74 ? -14.906 20.141 8.414 1 94.75 74 PRO B O 1
ATOM 3236 N N . VAL B 1 75 ? -13.852 20.844 6.559 1 96.94 75 VAL B N 1
ATOM 3237 C CA . VAL B 1 75 ? -14.383 22.203 6.602 1 96.94 75 VAL B CA 1
ATOM 3238 C C . VAL B 1 75 ? -15.562 22.328 5.641 1 96.94 75 VAL B C 1
ATOM 3240 O O . VAL B 1 75 ? -15.43 22.078 4.441 1 96.94 75 VAL B O 1
ATOM 3243 N N . SER B 1 76 ? -16.719 22.703 6.145 1 96.5 76 SER B N 1
ATOM 3244 C CA . SER B 1 76 ? -17.922 22.828 5.305 1 96.5 76 SER B CA 1
ATOM 3245 C C . SER B 1 76 ? -17.953 24.188 4.602 1 96.5 76 SER B C 1
ATOM 3247 O O . SER B 1 76 ? -17.422 25.172 5.109 1 96.5 76 SER B O 1
ATOM 3249 N N . ILE B 1 77 ? -18.609 24.141 3.424 1 97.25 77 ILE B N 1
ATOM 3250 C CA . ILE B 1 77 ? -18.828 25.391 2.729 1 97.25 77 ILE B CA 1
ATOM 3251 C C . ILE B 1 77 ? -19.547 26.375 3.65 1 97.25 77 ILE B C 1
ATOM 3253 O O . ILE B 1 77 ? -20.531 26.016 4.305 1 97.25 77 ILE B O 1
ATOM 3257 N N . GLY B 1 78 ? -19.016 27.531 3.73 1 97.44 78 GLY B N 1
ATOM 3258 C CA . GLY B 1 78 ? -19.594 28.547 4.59 1 97.44 78 GLY B CA 1
ATOM 3259 C C . GLY B 1 78 ? -18.938 28.641 5.953 1 97.44 78 GLY B C 1
ATOM 3260 O O . GLY B 1 78 ? -19.141 29.609 6.684 1 97.44 78 GLY B O 1
ATOM 3261 N N . ALA B 1 79 ? -18.141 27.688 6.285 1 97 79 ALA B N 1
ATOM 3262 C CA . ALA B 1 79 ? -17.453 27.688 7.57 1 97 79 ALA B CA 1
ATOM 3263 C C . ALA B 1 79 ? -16.047 28.281 7.438 1 97 79 ALA B C 1
ATOM 3265 O O . ALA B 1 79 ? -15.484 28.312 6.34 1 97 79 ALA B O 1
ATOM 3266 N N . PRO B 1 80 ? -15.5 28.781 8.531 1 97.31 80 PRO B N 1
ATOM 3267 C CA . PRO B 1 80 ? -14.133 29.312 8.469 1 97.31 80 PRO B CA 1
ATOM 3268 C C . PRO B 1 80 ? -13.094 28.234 8.188 1 97.31 80 PRO B C 1
ATOM 3270 O O . PRO B 1 80 ? -13.219 27.109 8.688 1 97.31 80 PRO B O 1
ATOM 3273 N N . MET B 1 81 ? -12.148 28.594 7.336 1 97.62 81 MET B N 1
ATOM 3274 C CA . MET B 1 81 ? -11 27.703 7.168 1 97.62 81 MET B CA 1
ATOM 3275 C C . MET B 1 81 ? -10.219 27.578 8.469 1 97.62 81 MET B C 1
ATOM 3277 O O . MET B 1 81 ? -10.258 28.469 9.32 1 97.62 81 MET B O 1
ATOM 3281 N N . ARG B 1 82 ? -9.562 26.375 8.586 1 95.94 82 ARG B N 1
ATOM 3282 C CA . ARG B 1 82 ? -8.906 26.094 9.859 1 95.94 82 ARG B CA 1
ATOM 3283 C C . ARG B 1 82 ? -7.441 25.734 9.641 1 95.94 82 ARG B C 1
ATOM 3285 O O . ARG B 1 82 ? -7.082 25.172 8.602 1 95.94 82 ARG B O 1
ATOM 3292 N N . SER B 1 83 ? -6.617 25.969 10.562 1 96.62 83 SER B N 1
ATOM 3293 C CA .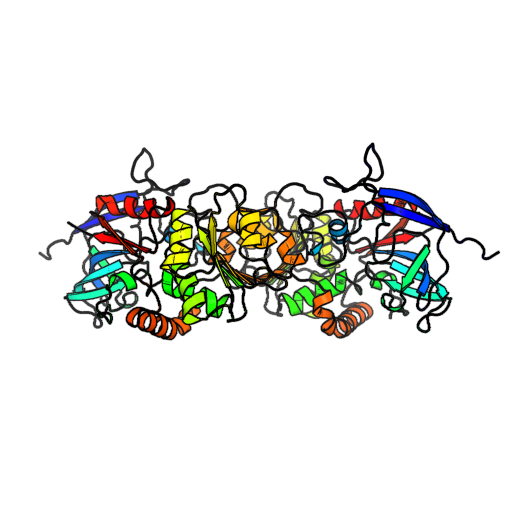 SER B 1 83 ? -5.227 25.531 10.648 1 96.62 83 SER B CA 1
ATOM 3294 C C . SER B 1 83 ? -4.723 25.562 12.086 1 96.62 83 SER B C 1
ATOM 3296 O O . SER B 1 83 ? -5.48 25.875 13.008 1 96.62 83 SER B O 1
ATOM 3298 N N . GLY B 1 84 ? -3.49 25.156 12.289 1 96.62 84 GLY B N 1
ATOM 3299 C CA . GLY B 1 84 ? -2.824 25.359 13.562 1 96.62 84 GLY B CA 1
ATOM 3300 C C . GLY B 1 84 ? -2.422 26.812 13.789 1 96.62 84 GLY B C 1
ATOM 3301 O O . GLY B 1 84 ? -2.15 27.547 12.828 1 96.62 84 GLY B O 1
ATOM 3302 N N . ILE B 1 85 ? -2.408 27.188 15.078 1 98.06 85 ILE B N 1
ATOM 3303 C CA . ILE B 1 85 ? -2.02 28.562 15.367 1 98.06 85 ILE B CA 1
ATOM 3304 C C . ILE B 1 85 ? -1.194 28.609 16.641 1 98.06 85 ILE B C 1
ATOM 3306 O O . ILE B 1 85 ? -1.194 27.641 17.422 1 98.06 85 ILE B O 1
ATOM 3310 N N . ILE B 1 86 ? -0.416 29.609 16.734 1 98.31 86 ILE B N 1
ATOM 3311 C CA . ILE B 1 86 ? 0.02 30.141 18.016 1 98.31 86 ILE B CA 1
ATOM 3312 C C . ILE B 1 86 ? -0.649 31.5 18.266 1 98.31 86 ILE B C 1
ATOM 3314 O O . ILE B 1 86 ? -0.715 32.344 17.359 1 98.31 86 ILE B O 1
ATOM 3318 N N . GLY B 1 87 ? -1.195 31.641 19.406 1 98.12 87 GLY B N 1
ATOM 3319 C CA . GLY B 1 87 ? -1.877 32.906 19.734 1 98.12 87 GLY B CA 1
ATOM 3320 C C . GLY B 1 87 ? -1.738 33.312 21.188 1 98.12 87 GLY B C 1
ATOM 3321 O O . GLY B 1 87 ? -1.144 32.562 21.984 1 98.12 87 GLY B O 1
ATOM 3322 N N . GLU B 1 88 ? -2.197 34.5 21.438 1 98.38 88 GLU B N 1
ATOM 3323 C CA . GLU B 1 88 ? -2.213 35.062 22.781 1 98.38 88 GLU B CA 1
ATOM 3324 C C . GLU B 1 88 ? -3.639 35.188 23.312 1 98.38 88 GLU B C 1
ATOM 3326 O O . GLU B 1 88 ? -4.516 35.719 22.641 1 98.38 88 GLU B O 1
ATOM 3331 N N . VAL B 1 89 ? -3.795 34.75 24.547 1 98.25 89 VAL B N 1
ATOM 3332 C CA . VAL B 1 89 ? -5.117 34.812 25.156 1 98.25 89 VAL B CA 1
ATOM 3333 C C . VAL B 1 89 ? -5.469 36.25 25.469 1 98.25 89 VAL B C 1
ATOM 3335 O O . VAL B 1 89 ? -4.742 36.938 26.203 1 98.25 89 VAL B O 1
ATOM 3338 N N . LEU B 1 90 ? -6.574 36.688 24.938 1 97.56 90 LEU B N 1
ATOM 3339 C CA . LEU B 1 90 ? -7.066 38.062 25.156 1 97.56 90 LEU B CA 1
ATOM 3340 C C . LEU B 1 90 ? -8.117 38.094 26.266 1 97.56 90 LEU B C 1
ATOM 3342 O O . LEU B 1 90 ? -8.242 39.094 26.969 1 97.56 90 LEU B O 1
ATOM 3346 N N . GLU B 1 91 ? -8.961 37.094 26.25 1 97.56 91 GLU B N 1
ATOM 3347 C CA . GLU B 1 91 ? -10.016 36.875 27.234 1 97.56 91 GLU B CA 1
ATOM 3348 C C . GLU B 1 91 ? -10.125 35.406 27.578 1 97.56 91 GLU B C 1
ATOM 3350 O O . GLU B 1 91 ? -9.828 34.531 26.766 1 97.56 91 GLU B O 1
ATOM 3355 N N . SER B 1 92 ? -10.578 35.125 28.859 1 97.94 92 SER B N 1
ATOM 3356 C CA . SER B 1 92 ? -10.594 33.719 29.266 1 97.94 92 SER B CA 1
ATOM 3357 C C . SER B 1 92 ? -11.773 33.438 30.203 1 97.94 92 SER B C 1
ATOM 3359 O O . SER B 1 92 ? -12.07 34.219 31.094 1 97.94 92 SER B O 1
ATOM 3361 N N . LYS B 1 93 ? -12.469 32.438 29.875 1 98 93 LYS B N 1
ATOM 3362 C CA . LYS B 1 93 ? -13.391 31.812 30.812 1 98 93 LYS B CA 1
ATOM 3363 C C . LYS B 1 93 ? -12.93 30.406 31.156 1 98 93 LYS B C 1
ATOM 3365 O O . LYS B 1 93 ? -13.742 29.547 31.531 1 98 93 LYS B O 1
ATOM 3370 N N . SER B 1 94 ? -11.727 30.141 30.938 1 97.69 94 SER B N 1
ATOM 3371 C CA . SER B 1 94 ? -11.07 28.859 31.203 1 97.69 94 SER B CA 1
ATOM 3372 C C . SER B 1 94 ? -10.367 28.875 32.562 1 97.69 94 SER B C 1
ATOM 3374 O O . SER B 1 94 ? -9.859 29.906 33 1 97.69 94 SER B O 1
ATOM 3376 N N . LYS B 1 95 ? -10.273 27.766 33.188 1 96.88 95 LYS B N 1
ATOM 3377 C CA . LYS B 1 95 ? -9.469 27.594 34.406 1 96.88 95 LYS B CA 1
ATOM 3378 C C . LYS B 1 95 ? -8.023 27.266 34.031 1 96.88 95 LYS B C 1
ATOM 3380 O O . LYS B 1 95 ? -7.137 27.359 34.906 1 96.88 95 LYS B O 1
ATOM 3385 N N . LYS B 1 96 ? -7.797 26.953 32.812 1 97.25 96 LYS B N 1
ATOM 3386 C CA . LYS B 1 96 ? -6.492 26.469 32.375 1 97.25 96 LYS B CA 1
ATOM 3387 C C . LYS B 1 96 ? -5.621 27.625 31.875 1 97.25 96 LYS B C 1
ATOM 3389 O O . LYS B 1 96 ? -4.391 27.562 31.953 1 97.25 96 LYS B O 1
ATOM 3394 N N . PHE B 1 97 ? -6.246 28.625 31.344 1 98.25 97 PHE B N 1
ATOM 3395 C CA . PHE B 1 97 ? -5.504 29.703 30.703 1 98.25 97 PHE B CA 1
ATOM 3396 C C . PHE B 1 97 ? -5.957 31.062 31.219 1 98.25 97 PHE B C 1
ATOM 3398 O O . PHE B 1 97 ? -7.141 31.25 31.516 1 98.25 97 PHE B O 1
ATOM 3405 N N . THR B 1 98 ? -5.043 32 31.281 1 97.88 98 THR B N 1
ATOM 3406 C CA . THR B 1 98 ? -5.336 33.375 31.656 1 97.88 98 THR B CA 1
ATOM 3407 C C . THR B 1 98 ? -4.895 34.344 30.562 1 97.88 98 THR B C 1
ATOM 3409 O O . THR B 1 98 ? -4.148 33.969 29.656 1 97.88 98 THR B O 1
ATOM 3412 N N . VAL B 1 99 ? -5.398 35.531 30.672 1 98 99 VAL B N 1
ATOM 3413 C CA . VAL B 1 99 ? -5.07 36.594 29.703 1 98 99 VAL B CA 1
ATOM 3414 C C . VAL B 1 99 ? -3.557 36.75 29.625 1 98 99 VAL B C 1
ATOM 3416 O O . VAL B 1 99 ? -2.873 36.812 30.641 1 98 99 VAL B O 1
ATOM 3419 N N . GLY B 1 100 ? -3.039 36.781 28.453 1 98.12 100 GLY B N 1
ATOM 3420 C CA . GLY B 1 100 ? -1.609 36.938 28.234 1 98.12 100 GLY B CA 1
ATOM 3421 C C . GLY B 1 100 ? -0.888 35.656 27.953 1 98.12 100 GLY B C 1
ATOM 3422 O O . GLY B 1 100 ? 0.224 35.656 27.422 1 98.12 100 GLY B O 1
ATOM 3423 N N . ASP B 1 101 ? -1.523 34.562 28.281 1 98.25 101 ASP B N 1
ATOM 3424 C CA . ASP B 1 101 ? -0.918 33.25 28 1 98.25 101 ASP B CA 1
ATOM 3425 C C . ASP B 1 101 ? -0.769 33.031 26.5 1 98.25 101 ASP B C 1
ATOM 3427 O O . ASP B 1 101 ? -1.644 33.406 25.719 1 98.25 101 ASP B O 1
ATOM 3431 N N . LEU B 1 102 ? 0.39 32.406 26.125 1 98.31 102 LEU B N 1
ATOM 3432 C CA . LEU B 1 102 ? 0.524 31.906 24.766 1 98.31 102 LEU B CA 1
ATOM 3433 C C . LEU B 1 102 ? 0.01 30.484 24.656 1 98.31 102 LEU B C 1
ATOM 3435 O O . LEU B 1 102 ? 0.245 29.656 25.547 1 98.31 102 LEU B O 1
ATOM 3439 N N . ILE B 1 103 ? -0.762 30.219 23.625 1 98 103 ILE B N 1
ATOM 3440 C CA . ILE B 1 103 ? -1.32 28.891 23.422 1 98 103 ILE B CA 1
ATOM 3441 C C . ILE B 1 103 ? -1.064 28.438 21.984 1 98 103 ILE B C 1
ATOM 3443 O O . ILE B 1 103 ? -0.764 29.266 21.109 1 98 103 ILE B O 1
ATOM 3447 N N . MET B 1 104 ? -1.105 27.188 21.797 1 96.88 104 MET B N 1
ATOM 3448 C CA . MET B 1 104 ? -1.066 26.594 20.453 1 96.88 104 MET B CA 1
ATOM 3449 C C . MET B 1 104 ? -2.244 25.656 20.234 1 96.88 104 MET B C 1
ATOM 3451 O O . MET B 1 104 ? -2.697 25 21.172 1 96.88 104 MET B O 1
ATOM 3455 N N . ASP B 1 105 ? -2.785 25.641 19.094 1 94.56 105 ASP B N 1
ATOM 3456 C CA . ASP B 1 105 ? -3.766 24.688 18.594 1 94.56 105 ASP B CA 1
ATOM 3457 C C . ASP B 1 105 ? -3.271 24.047 17.297 1 94.56 105 ASP B C 1
ATOM 3459 O O . ASP B 1 105 ? -2.699 24.703 16.438 1 94.56 105 ASP B O 1
ATOM 3463 N N . PHE B 1 106 ? -3.516 22.734 17.125 1 88.38 106 PHE B N 1
ATOM 3464 C CA . PHE B 1 106 ? -2.898 22 16.031 1 88.38 106 PHE B CA 1
ATOM 3465 C C . PHE B 1 106 ? -3.629 22.25 14.711 1 88.38 106 PHE B C 1
ATOM 3467 O O . PHE B 1 106 ? -3.006 22.328 13.656 1 88.38 106 PHE B O 1
ATOM 3474 N N . HIS B 1 107 ? -4.934 22.312 14.773 1 86.5 107 HIS B N 1
ATOM 3475 C CA . HIS B 1 107 ? -5.531 22.344 13.445 1 86.5 107 HIS B CA 1
ATOM 3476 C C . HIS B 1 107 ? -6.953 22.891 13.5 1 86.5 107 HIS B C 1
ATOM 3478 O O . HIS B 1 107 ? -7.652 22.906 12.484 1 86.5 107 HIS B O 1
ATOM 3484 N N . LEU B 1 108 ? -7.426 23.422 14.562 1 89.06 108 LEU B N 1
ATOM 3485 C CA . LEU B 1 108 ? -8.852 23.688 14.664 1 89.06 108 LEU B CA 1
ATOM 3486 C C . LEU B 1 108 ? -9.125 25.188 14.68 1 89.06 108 LEU B C 1
ATOM 3488 O O . LEU B 1 108 ? -10.281 25.609 14.617 1 89.06 108 LEU B O 1
ATOM 3492 N N . ALA B 1 109 ? -8.102 25.938 14.703 1 92.69 109 ALA B N 1
ATOM 3493 C CA . ALA B 1 109 ? -8.336 27.375 14.766 1 92.69 109 ALA B CA 1
ATOM 3494 C C . ALA B 1 109 ? -8.609 27.953 13.375 1 92.69 109 ALA B C 1
ATOM 3496 O O . ALA B 1 109 ? -8.008 27.516 12.391 1 92.69 109 ALA B O 1
ATOM 3497 N N . SER B 1 110 ? -9.445 28.922 13.352 1 95.75 110 SER B N 1
ATOM 3498 C CA . SER B 1 110 ? -9.852 29.547 12.094 1 95.75 110 SER B CA 1
ATOM 3499 C C . SER B 1 110 ? -8.766 30.453 11.547 1 95.75 110 SER B C 1
ATOM 3501 O O . SER B 1 110 ? -7.965 31 12.312 1 95.75 110 SER B O 1
ATOM 3503 N N . TRP B 1 111 ? -8.758 30.594 10.211 1 98.06 111 TRP B N 1
ATOM 3504 C CA . TRP B 1 111 ? -8.023 31.656 9.555 1 98.06 111 TRP B CA 1
ATOM 3505 C C . TRP B 1 111 ? -8.641 33.031 9.875 1 98.06 111 TRP B C 1
ATOM 3507 O O . TRP B 1 111 ? -9.297 33.625 9.023 1 98.06 111 TRP B O 1
ATOM 3517 N N . SER B 1 112 ? -8.352 33.531 11.031 1 98 112 SER B N 1
ATOM 3518 C CA . SER B 1 112 ? -8.906 34.781 11.523 1 98 112 SER B CA 1
ATOM 3519 C C . SER B 1 112 ? -7.898 35.531 12.391 1 98 112 SER B C 1
ATOM 3521 O O . SER B 1 112 ? -6.91 34.938 12.836 1 98 112 SER B O 1
ATOM 3523 N N . GLU B 1 113 ? -8.133 36.812 12.586 1 98.19 113 GLU B N 1
ATOM 3524 C CA . GLU B 1 113 ? -7.281 37.594 13.461 1 98.19 113 GLU B CA 1
ATOM 3525 C C . GLU B 1 113 ? -7.438 37.156 14.922 1 98.19 113 GLU B C 1
ATOM 3527 O O . GLU B 1 113 ? -6.457 37.125 15.672 1 98.19 113 GLU B O 1
ATOM 3532 N N . LYS B 1 114 ? -8.68 36.938 15.242 1 97.5 114 LYS B N 1
ATOM 3533 C CA . LYS B 1 114 ? -9.055 36.406 16.562 1 97.5 114 LYS B CA 1
ATOM 3534 C C . LYS B 1 114 ? -9.867 35.125 16.422 1 97.5 114 LYS B C 1
ATOM 3536 O O . LYS B 1 114 ? -10.664 34.969 15.5 1 97.5 114 LYS B O 1
ATOM 3541 N N . ALA B 1 115 ? -9.672 34.281 17.391 1 95.81 115 ALA B N 1
ATOM 3542 C CA . ALA B 1 115 ? -10.414 33 17.375 1 95.81 115 ALA B CA 1
ATOM 3543 C C . ALA B 1 115 ? -10.867 32.625 18.781 1 95.81 115 ALA B C 1
ATOM 3545 O O . ALA B 1 115 ? -10.164 32.875 19.75 1 95.81 115 ALA B O 1
ATOM 3546 N N . ILE B 1 116 ? -12.031 32.062 18.891 1 96.69 116 ILE B N 1
ATOM 3547 C CA . ILE B 1 116 ? -12.508 31.453 20.141 1 96.69 116 ILE B CA 1
ATOM 3548 C C . ILE B 1 116 ? -12.203 29.969 20.125 1 96.69 116 ILE B C 1
ATOM 3550 O O . ILE B 1 116 ? -12.539 29.25 19.172 1 96.69 116 ILE B O 1
ATOM 3554 N N . LEU B 1 117 ? -11.523 29.5 21.172 1 97 117 LEU B N 1
ATOM 3555 C CA . LEU B 1 117 ? -11.148 28.094 21.266 1 97 117 LEU B CA 1
ATOM 3556 C C . LEU B 1 117 ? -11.641 27.5 22.578 1 97 117 LEU B C 1
ATOM 3558 O O . LEU B 1 117 ? -11.711 28.188 23.594 1 97 117 LEU B O 1
ATOM 3562 N N . ASN B 1 118 ? -12.078 26.219 22.469 1 96.5 118 ASN B N 1
ATOM 3563 C CA . ASN B 1 118 ? -12.203 25.453 23.703 1 96.5 118 ASN B CA 1
ATOM 3564 C C . ASN B 1 118 ? -10.836 25.172 24.328 1 96.5 118 ASN B C 1
ATOM 3566 O O . ASN B 1 118 ? -9.914 24.75 23.625 1 96.5 118 ASN B O 1
ATOM 3570 N N . ASP B 1 119 ? -10.727 25.375 25.625 1 95.69 119 ASP B N 1
ATOM 3571 C CA . ASP B 1 119 ? -9.43 25.25 26.281 1 95.69 119 ASP B CA 1
ATOM 3572 C C . ASP B 1 119 ? -8.898 23.828 26.203 1 95.69 119 ASP B C 1
ATOM 3574 O O . ASP B 1 119 ? -7.695 23.594 26.328 1 95.69 119 ASP B O 1
ATOM 3578 N N . ALA B 1 120 ? -9.812 22.859 25.953 1 93.88 120 ALA B N 1
ATOM 3579 C CA . ALA B 1 120 ? -9.406 21.453 25.859 1 93.88 120 ALA B CA 1
ATOM 3580 C C . ALA B 1 120 ? -8.578 21.203 24.609 1 93.88 120 ALA B C 1
ATOM 3582 O O . ALA B 1 120 ? -7.793 20.25 24.562 1 93.88 120 ALA B O 1
ATOM 3583 N N . LEU B 1 121 ? -8.664 22.047 23.656 1 90.25 121 LEU B N 1
ATOM 3584 C CA . LEU B 1 121 ? -8.016 21.844 22.375 1 90.25 121 LEU B CA 1
ATOM 3585 C C . LEU B 1 121 ? -6.762 22.703 22.25 1 90.25 121 LEU B C 1
ATOM 3587 O O . LEU B 1 121 ? -6.039 22.625 21.25 1 90.25 121 LEU B O 1
ATOM 3591 N N . ALA B 1 122 ? -6.531 23.5 23.25 1 95.06 122 ALA B N 1
ATOM 3592 C CA . ALA B 1 122 ? -5.359 24.375 23.25 1 95.06 122 ALA B CA 1
ATOM 3593 C C . ALA B 1 122 ? -4.277 23.828 24.188 1 95.06 122 ALA B C 1
ATOM 3595 O O . ALA B 1 122 ? -4.578 23.219 25.219 1 95.06 122 ALA B O 1
ATOM 3596 N N . GLN B 1 123 ? -3.078 24.031 23.766 1 94.25 123 GLN B N 1
ATOM 3597 C CA . GLN B 1 123 ? -1.917 23.672 24.578 1 94.25 123 GLN B CA 1
ATOM 3598 C C . GLN B 1 123 ? -1.116 24.922 24.953 1 94.25 123 GLN B C 1
ATOM 3600 O O . GLN B 1 123 ? -1.003 25.859 24.141 1 94.25 123 GLN B O 1
ATOM 3605 N N . PRO B 1 124 ? -0.56 24.891 26.172 1 95.62 124 PRO B N 1
ATOM 3606 C CA . PRO B 1 124 ? 0.289 26.031 26.531 1 95.62 124 PRO B CA 1
ATOM 3607 C C . PRO B 1 124 ? 1.586 26.078 25.719 1 95.62 124 PRO B 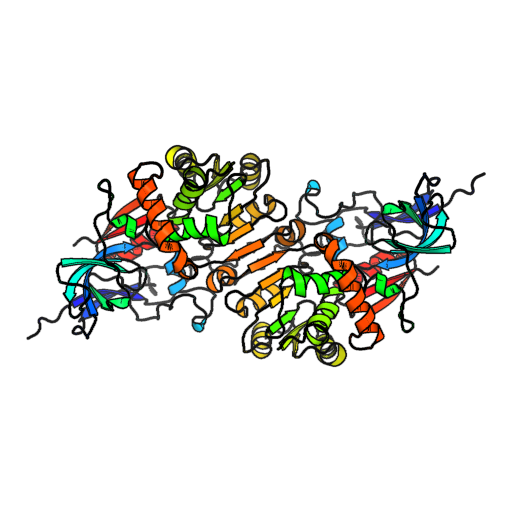C 1
ATOM 3609 O O . PRO B 1 124 ? 2.17 25.031 25.422 1 95.62 124 PRO B O 1
ATOM 3612 N N . VAL B 1 125 ? 2.014 27.203 25.391 1 96 125 VAL B N 1
ATOM 3613 C CA . VAL B 1 125 ? 3.289 27.438 24.734 1 96 125 VAL B CA 1
ATOM 3614 C C . VAL B 1 125 ? 4.285 28.031 25.719 1 96 125 VAL B C 1
ATOM 3616 O O . VAL B 1 125 ? 4.082 29.141 26.234 1 96 125 VAL B O 1
ATOM 3619 N N . ALA B 1 126 ? 5.285 27.281 26.062 1 93.81 126 ALA B N 1
ATOM 3620 C CA . ALA B 1 126 ? 6.348 27.734 26.938 1 93.81 126 ALA B CA 1
ATOM 3621 C C . ALA B 1 126 ? 7.59 28.141 26.156 1 93.81 126 ALA B C 1
ATOM 3623 O O . ALA B 1 126 ? 7.754 27.734 25 1 93.81 126 ALA B O 1
ATOM 3624 N N . PRO B 1 127 ? 8.391 29.016 26.797 1 95.19 127 PRO B N 1
ATOM 3625 C CA . PRO B 1 127 ? 9.664 29.312 26.141 1 95.19 127 PRO B CA 1
ATOM 3626 C C . PRO B 1 127 ? 10.469 28.047 25.828 1 95.19 127 PRO B C 1
ATOM 3628 O O . PRO B 1 127 ? 10.453 27.094 26.609 1 95.19 127 PRO B O 1
ATOM 3631 N N . LEU B 1 128 ? 11.125 28.094 24.719 1 95.56 128 LEU B N 1
ATOM 3632 C CA . LEU B 1 128 ? 11.961 26.969 24.297 1 95.56 128 LEU B CA 1
ATOM 3633 C C . LEU B 1 128 ? 13.406 27.172 24.719 1 95.56 128 LEU B C 1
ATOM 3635 O O . LEU B 1 128 ? 13.852 28.312 24.891 1 95.56 128 LEU B O 1
ATOM 3639 N N . PRO B 1 129 ? 14.086 26.109 24.938 1 95.31 129 PRO B N 1
ATOM 3640 C CA . PRO B 1 129 ? 15.5 26.25 25.312 1 95.31 129 PRO B CA 1
ATOM 3641 C C . PRO B 1 129 ? 16.344 26.844 24.188 1 95.31 129 PRO B C 1
ATOM 3643 O O . PRO B 1 129 ? 15.922 26.891 23.031 1 95.31 129 PRO B O 1
ATOM 3646 N N . ALA B 1 130 ? 17.516 27.391 24.594 1 94.5 130 ALA B N 1
ATOM 3647 C CA . ALA B 1 130 ? 18.562 27.875 23.688 1 94.5 130 ALA B CA 1
ATOM 3648 C C . ALA B 1 130 ? 18.047 29.016 22.828 1 94.5 130 ALA B C 1
ATOM 3650 O O . ALA B 1 130 ? 18.516 29.219 21.703 1 94.5 130 ALA B O 1
ATOM 3651 N N . GLY B 1 131 ? 16.969 29.656 23.266 1 93.75 131 GLY B N 1
ATOM 3652 C CA . GLY B 1 131 ? 16.453 30.797 22.562 1 93.75 131 GLY B CA 1
ATOM 3653 C C . GLY B 1 131 ? 15.719 30.422 21.281 1 93.75 131 GLY B C 1
ATOM 3654 O O . GLY B 1 131 ? 15.523 31.266 20.406 1 93.75 131 GLY B O 1
ATOM 3655 N N . LEU B 1 132 ? 15.336 29.188 21.094 1 95.75 132 LEU B N 1
ATOM 3656 C CA . LEU B 1 132 ? 14.609 28.734 19.906 1 95.75 132 LEU B CA 1
ATOM 3657 C C . LEU B 1 132 ? 13.258 29.438 19.797 1 95.75 132 LEU B C 1
ATOM 3659 O O . LEU B 1 132 ? 12.609 29.703 20.812 1 95.75 132 LEU B O 1
ATOM 3663 N N . SER B 1 133 ? 12.922 29.703 18.625 1 96.12 133 SER B N 1
ATOM 3664 C CA . SER B 1 133 ? 11.664 30.375 18.359 1 96.12 133 SER B CA 1
ATOM 3665 C C . SER B 1 133 ? 10.469 29.516 18.75 1 96.12 133 SER B C 1
ATOM 3667 O O . SER B 1 133 ? 10.477 28.297 18.516 1 96.12 133 SER B O 1
ATOM 3669 N N . ILE B 1 134 ? 9.375 30.109 19.234 1 96.38 134 ILE B N 1
ATOM 3670 C CA . ILE B 1 134 ? 8.172 29.375 19.625 1 96.38 134 ILE B CA 1
ATOM 3671 C C . ILE B 1 134 ? 7.438 28.891 18.375 1 96.38 134 ILE B C 1
ATOM 3673 O O . ILE B 1 134 ? 6.539 28.047 18.469 1 96.38 134 ILE B O 1
ATOM 3677 N N . THR B 1 135 ? 7.824 29.422 17.172 1 96.88 135 THR B N 1
ATOM 3678 C CA . THR B 1 135 ? 7.184 28.984 15.93 1 96.88 135 THR B CA 1
ATOM 3679 C C . THR B 1 135 ? 7.48 27.516 15.656 1 96.88 135 THR B C 1
ATOM 3681 O O . THR B 1 135 ? 6.766 26.875 14.891 1 96.88 135 THR B O 1
ATOM 3684 N N . HIS B 1 136 ? 8.492 26.984 16.328 1 96.75 136 HIS B N 1
ATOM 3685 C CA . HIS B 1 136 ? 8.836 25.578 16.125 1 96.75 136 HIS B CA 1
ATOM 3686 C C . HIS B 1 136 ? 7.75 24.656 16.672 1 96.75 136 HIS B C 1
ATOM 3688 O O . HIS B 1 136 ? 7.664 23.5 16.281 1 96.75 136 HIS B O 1
ATOM 3694 N N . TYR B 1 137 ? 6.848 25.188 17.547 1 96.06 137 TYR B N 1
ATOM 3695 C CA . TYR B 1 137 ? 5.691 24.438 18.016 1 96.06 137 TYR B CA 1
ATOM 3696 C C . TYR B 1 137 ? 4.734 24.141 16.859 1 96.06 137 TYR B C 1
ATOM 3698 O O . TYR B 1 137 ? 3.9 23.234 16.953 1 96.06 137 TYR B O 1
ATOM 3706 N N . LEU B 1 138 ? 4.879 24.891 15.734 1 96.25 138 LEU B N 1
ATOM 3707 C CA . LEU B 1 138 ? 4.039 24.672 14.562 1 96.25 138 LEU B CA 1
ATOM 3708 C C . LEU B 1 138 ? 4.773 23.844 13.523 1 96.25 138 LEU B C 1
ATOM 3710 O O . LEU B 1 138 ? 4.188 23.438 12.516 1 96.25 138 LEU B O 1
ATOM 3714 N N . GLY B 1 139 ? 6.047 23.625 13.758 1 95 139 GLY B N 1
ATOM 3715 C CA . GLY B 1 139 ? 6.875 22.953 12.766 1 95 139 GLY B CA 1
ATOM 3716 C C . GLY B 1 139 ? 7.66 21.797 13.336 1 95 139 GLY B C 1
ATOM 3717 O O . GLY B 1 139 ? 7.09 20.734 13.617 1 95 139 GLY B O 1
ATOM 3718 N N . ALA B 1 140 ? 8.922 22.016 13.656 1 96.25 140 ALA B N 1
ATOM 3719 C CA . ALA B 1 140 ? 9.875 20.984 14.047 1 96.25 140 ALA B CA 1
ATOM 3720 C C . ALA B 1 140 ? 9.438 20.281 15.328 1 96.25 140 ALA B C 1
ATOM 3722 O O . ALA B 1 140 ? 9.68 19.094 15.508 1 96.25 140 ALA B O 1
ATOM 3723 N N . PHE B 1 141 ? 8.758 21.062 16.219 1 95.62 141 PHE B N 1
ATOM 3724 C CA . PHE B 1 141 ? 8.344 20.469 17.5 1 95.62 141 PHE B CA 1
ATOM 3725 C C . PHE B 1 141 ? 6.84 20.234 17.516 1 95.62 141 PHE B C 1
ATOM 3727 O O . PHE B 1 141 ? 6.277 19.859 18.547 1 95.62 141 PHE B O 1
ATOM 3734 N N . GLY B 1 142 ? 6.203 20.5 16.422 1 93.88 142 GLY B N 1
ATOM 3735 C CA . GLY B 1 142 ? 4.77 20.312 16.281 1 93.88 142 GLY B CA 1
ATOM 3736 C C . GLY B 1 142 ? 4.402 19.172 15.359 1 93.88 142 GLY B C 1
ATOM 3737 O O . GLY B 1 142 ? 5.078 18.141 15.336 1 93.88 142 GLY B O 1
ATOM 3738 N N . GLY B 1 143 ? 3.301 19.297 14.711 1 93.69 143 GLY B N 1
ATOM 3739 C CA . GLY B 1 143 ? 2.727 18.234 13.906 1 93.69 143 GLY B CA 1
ATOM 3740 C C . GLY B 1 143 ? 3.699 17.656 12.898 1 93.69 143 GLY B C 1
ATOM 3741 O O . GLY B 1 143 ? 3.836 16.438 12.781 1 93.69 143 GLY B O 1
ATOM 3742 N N . SER B 1 144 ? 4.441 18.484 12.141 1 94.88 144 SER B N 1
ATOM 3743 C CA . SER B 1 144 ? 5.344 18.047 11.078 1 94.88 144 SER B CA 1
ATOM 3744 C C . SER B 1 144 ? 6.512 17.25 11.648 1 94.88 144 SER B C 1
ATOM 3746 O O . SER B 1 144 ? 6.828 16.156 11.156 1 94.88 144 SER B O 1
ATOM 3748 N N . GLY B 1 145 ? 7.148 17.828 12.695 1 96.69 145 GLY B N 1
ATOM 3749 C CA . GLY B 1 145 ? 8.281 17.141 13.289 1 96.69 145 GLY B CA 1
ATOM 3750 C C . GLY B 1 145 ? 7.902 15.844 13.969 1 96.69 145 GLY B C 1
ATOM 3751 O O . GLY B 1 145 ? 8.602 14.844 13.828 1 96.69 145 GLY B O 1
ATOM 3752 N N . LEU B 1 146 ? 6.789 15.859 14.648 1 97.06 146 LEU B N 1
ATOM 3753 C CA . LEU B 1 146 ? 6.324 14.68 15.367 1 97.06 146 LEU B CA 1
ATOM 3754 C C . LEU B 1 146 ? 5.895 13.586 14.398 1 97.06 146 LEU B C 1
ATOM 3756 O O . LEU B 1 146 ? 6.16 12.406 14.625 1 97.06 146 LEU B O 1
ATOM 3760 N N . ALA B 1 147 ? 5.258 13.977 13.336 1 97.5 147 ALA B N 1
ATOM 3761 C CA . ALA B 1 147 ? 4.914 13.016 12.289 1 97.5 147 ALA B CA 1
ATOM 3762 C C . ALA B 1 147 ? 6.168 12.367 11.711 1 97.5 147 ALA B C 1
ATOM 3764 O O . ALA B 1 147 ? 6.199 11.156 11.492 1 97.5 147 ALA B O 1
ATOM 3765 N N . GLY B 1 148 ? 7.168 13.18 11.469 1 98.5 148 GLY B N 1
ATOM 3766 C CA . GLY B 1 148 ? 8.422 12.641 10.961 1 98.5 148 GLY B CA 1
ATOM 3767 C C . GLY B 1 148 ? 9.078 11.656 11.914 1 98.5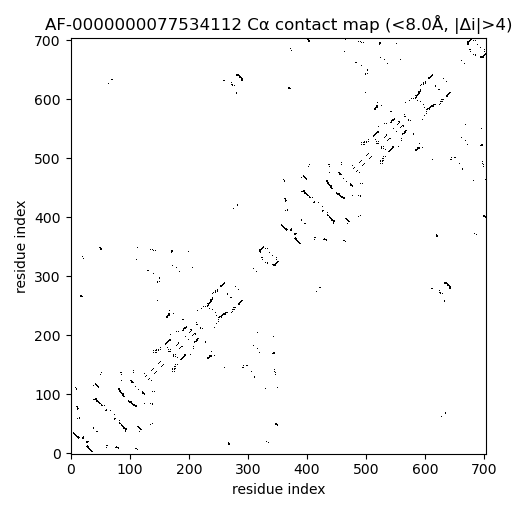 148 GLY B C 1
ATOM 3768 O O . GLY B 1 148 ? 9.5 10.57 11.5 1 98.5 148 GLY B O 1
ATOM 3769 N N . TYR B 1 149 ? 9.133 12.031 13.18 1 98.62 149 TYR B N 1
ATOM 3770 C CA . TYR B 1 149 ? 9.773 11.219 14.203 1 98.62 149 TYR B CA 1
ATOM 3771 C C . TYR B 1 149 ? 9.031 9.898 14.398 1 98.62 149 TYR B C 1
ATOM 3773 O O . TYR B 1 149 ? 9.625 8.828 14.297 1 98.62 149 TYR B O 1
ATOM 3781 N N . VAL B 1 150 ? 7.77 10.008 14.609 1 98.31 150 VAL B N 1
ATOM 3782 C CA . VAL B 1 150 ? 6.969 8.828 14.914 1 98.31 150 VAL B CA 1
ATOM 3783 C C . VAL B 1 150 ? 6.859 7.945 13.672 1 98.31 150 VAL B C 1
ATOM 3785 O O . VAL B 1 150 ? 6.918 6.715 13.766 1 98.31 150 VAL B O 1
ATOM 3788 N N . GLY B 1 151 ? 6.629 8.562 12.516 1 98.69 151 GLY B N 1
ATOM 3789 C CA . GLY B 1 151 ? 6.527 7.812 11.273 1 98.69 151 GLY B CA 1
ATOM 3790 C C . GLY B 1 151 ? 7.77 6.988 10.977 1 98.69 151 GLY B C 1
ATOM 3791 O O . GLY B 1 151 ? 7.668 5.836 10.555 1 98.69 151 GLY B O 1
ATOM 3792 N N . LEU B 1 152 ? 8.93 7.57 11.211 1 98.88 152 LEU B N 1
ATOM 3793 C CA . LEU B 1 152 ? 10.188 6.906 10.906 1 98.88 152 LEU B CA 1
ATOM 3794 C C . LEU B 1 152 ? 10.469 5.789 11.906 1 98.88 152 LEU B C 1
ATOM 3796 O O . LEU B 1 152 ? 10.805 4.668 11.508 1 98.88 152 LEU B O 1
ATOM 3800 N N . LEU B 1 153 ? 10.273 6.066 13.18 1 98.75 153 LEU B N 1
ATOM 3801 C CA . LEU B 1 153 ? 10.812 5.18 14.203 1 98.75 153 LEU B CA 1
ATOM 3802 C C . LEU B 1 153 ? 9.75 4.195 14.688 1 98.75 153 LEU B C 1
ATOM 3804 O O . LEU B 1 153 ? 10.078 3.09 15.125 1 98.75 153 LEU B O 1
ATOM 3808 N N . HIS B 1 154 ? 8.484 4.605 14.602 1 98.5 154 HIS B N 1
ATOM 3809 C CA . HIS B 1 154 ? 7.461 3.748 15.195 1 98.5 154 HIS B CA 1
ATOM 3810 C C . HIS B 1 154 ? 6.559 3.148 14.125 1 98.5 154 HIS B C 1
ATOM 3812 O O . HIS B 1 154 ? 6.027 2.049 14.297 1 98.5 154 HIS B O 1
ATOM 3818 N N . VAL B 1 155 ? 6.367 3.797 13 1 98.69 155 VAL B N 1
ATOM 3819 C CA . VAL B 1 155 ? 5.562 3.254 11.906 1 98.69 155 VAL B CA 1
ATOM 3820 C C . VAL B 1 155 ? 6.445 2.414 10.984 1 98.69 155 VAL B C 1
ATOM 3822 O O . VAL B 1 155 ? 6.219 1.211 10.836 1 98.69 155 VAL B O 1
ATOM 3825 N N . ALA B 1 156 ? 7.512 3.018 10.477 1 98.75 156 ALA B N 1
ATOM 3826 C CA . ALA B 1 156 ? 8.414 2.318 9.562 1 98.75 156 ALA B CA 1
ATOM 3827 C C . ALA B 1 156 ? 9.406 1.451 10.328 1 98.75 156 ALA B C 1
ATOM 3829 O O . ALA B 1 156 ? 10.031 0.56 9.758 1 98.75 156 ALA B O 1
ATOM 3830 N N . GLU B 1 157 ? 9.648 1.777 11.633 1 98.75 157 GLU B N 1
ATOM 3831 C CA . GLU B 1 157 ? 10.547 1.04 12.508 1 98.75 157 GLU B CA 1
ATOM 3832 C C . GLU B 1 157 ? 11.961 0.976 11.93 1 98.75 157 GLU B C 1
ATOM 3834 O O . GLU B 1 157 ? 12.555 -0.101 11.852 1 98.75 157 GLU B O 1
ATOM 3839 N N . ALA B 1 158 ? 12.406 2.102 11.469 1 98.88 158 ALA B N 1
ATOM 3840 C CA . ALA B 1 158 ? 13.742 2.209 10.898 1 98.88 158 ALA B CA 1
ATOM 3841 C C . ALA B 1 158 ? 14.812 1.856 11.938 1 98.88 158 ALA B C 1
ATOM 3843 O O . ALA B 1 158 ? 14.633 2.105 13.133 1 98.88 158 ALA B O 1
ATOM 3844 N N . LYS B 1 159 ? 15.914 1.297 11.477 1 98.88 159 LYS B N 1
ATOM 3845 C CA . LYS B 1 159 ? 17.047 0.885 12.297 1 98.88 159 LYS B CA 1
ATOM 3846 C C . LYS B 1 159 ? 18.359 1.491 11.781 1 98.88 159 LYS B C 1
ATOM 3848 O O . LYS B 1 159 ? 18.422 1.956 10.641 1 98.88 159 LYS B O 1
ATOM 3853 N N . PRO B 1 160 ? 19.344 1.526 12.648 1 98.88 160 PRO B N 1
ATOM 3854 C CA . PRO B 1 160 ? 20.609 2.135 12.258 1 98.88 160 PRO B CA 1
ATOM 3855 C C . PRO B 1 160 ? 21.219 1.483 11.016 1 98.88 160 PRO B C 1
ATOM 3857 O O . PRO B 1 160 ? 21.906 2.152 10.234 1 98.88 160 PRO B O 1
ATOM 3860 N N . GLU B 1 161 ? 20.953 0.242 10.734 1 98.75 161 GLU B N 1
ATOM 3861 C CA . GLU B 1 161 ? 21.562 -0.472 9.617 1 98.75 161 GLU B CA 1
ATOM 3862 C C . GLU B 1 161 ? 20.812 -0.216 8.312 1 98.75 161 GLU B C 1
ATOM 3864 O O . GLU B 1 161 ? 21.219 -0.675 7.25 1 98.75 161 GLU B O 1
ATOM 3869 N N . HIS B 1 162 ? 19.719 0.515 8.375 1 98.88 162 HIS B N 1
ATOM 3870 C CA . HIS B 1 162 ? 18.828 0.662 7.238 1 98.88 162 HIS B CA 1
ATOM 3871 C C . HIS B 1 162 ? 19.297 1.769 6.301 1 98.88 162 HIS B C 1
ATOM 3873 O O . HIS B 1 162 ? 19.922 2.74 6.746 1 98.88 162 HIS B O 1
ATOM 3879 N N . THR B 1 163 ? 19.047 1.539 5.012 1 98.88 163 THR B N 1
ATOM 3880 C CA . THR B 1 163 ? 18.953 2.621 4.035 1 98.88 163 THR B CA 1
ATOM 3881 C C . THR B 1 163 ? 17.562 3.234 4.023 1 98.88 163 THR B C 1
ATOM 3883 O O . THR B 1 163 ? 16.578 2.535 3.785 1 98.88 163 THR B O 1
ATOM 3886 N N . VAL B 1 164 ? 17.5 4.566 4.301 1 98.94 164 VAL B N 1
ATOM 3887 C CA . VAL B 1 164 ? 16.234 5.289 4.398 1 98.94 164 VAL B CA 1
ATOM 3888 C C . VAL B 1 164 ? 16.125 6.305 3.262 1 98.94 164 VAL B C 1
ATOM 3890 O O . VAL B 1 164 ? 17.062 7.082 3.029 1 98.94 164 VAL B O 1
ATOM 3893 N N . VAL B 1 165 ? 15.016 6.254 2.492 1 98.94 165 VAL B N 1
ATOM 3894 C CA . VAL B 1 165 ? 14.719 7.262 1.48 1 98.94 165 VAL B CA 1
ATOM 3895 C C . VAL B 1 165 ? 13.523 8.102 1.927 1 98.94 165 VAL B C 1
ATOM 3897 O O . VAL B 1 165 ? 12.547 7.57 2.461 1 98.94 165 VAL B O 1
ATOM 3900 N N . VAL B 1 166 ? 13.617 9.406 1.763 1 98.94 166 VAL B N 1
ATOM 3901 C CA . VAL B 1 166 ? 12.594 10.336 2.227 1 98.94 166 VAL B CA 1
ATOM 3902 C C . VAL B 1 166 ? 12.133 11.219 1.067 1 98.94 166 VAL B C 1
ATOM 3904 O O . VAL B 1 166 ? 12.938 11.945 0.475 1 98.94 166 VAL B O 1
ATOM 3907 N N . SER B 1 167 ? 10.852 11.133 0.713 1 98.81 167 SER B N 1
ATOM 3908 C CA . SER B 1 167 ? 10.336 12.055 -0.298 1 98.81 167 SER B CA 1
ATOM 3909 C C . SER B 1 167 ? 9.961 13.398 0.315 1 98.81 167 SER B C 1
ATOM 3911 O O . SER B 1 167 ? 9.75 13.492 1.525 1 98.81 167 SER B O 1
ATOM 3913 N N . ALA B 1 168 ? 9.898 14.445 -0.576 1 98.12 168 ALA B N 1
ATOM 3914 C CA . ALA B 1 168 ? 9.719 15.812 -0.098 1 98.12 168 ALA B CA 1
ATOM 3915 C C . ALA B 1 168 ? 10.664 16.125 1.056 1 98.12 168 ALA B C 1
ATOM 3917 O O . ALA B 1 168 ? 10.242 16.641 2.092 1 98.12 168 ALA B O 1
ATOM 3918 N N . ALA B 1 169 ? 11.922 15.82 0.834 1 98.38 169 ALA B N 1
ATOM 3919 C CA . ALA B 1 169 ? 12.922 15.852 1.901 1 98.38 169 ALA B CA 1
ATOM 3920 C C . ALA B 1 169 ? 13.195 17.281 2.35 1 98.38 169 ALA B C 1
ATOM 3922 O O . ALA B 1 169 ? 13.719 17.516 3.441 1 98.38 169 ALA B O 1
ATOM 3923 N N . ALA B 1 170 ? 12.875 18.234 1.51 1 97.38 170 ALA B N 1
ATOM 3924 C CA . ALA B 1 170 ? 13.133 19.641 1.845 1 97.38 170 ALA B CA 1
ATOM 3925 C C . ALA B 1 170 ? 11.922 20.266 2.518 1 97.38 170 ALA B C 1
ATOM 3927 O O . ALA B 1 170 ? 11.945 21.453 2.873 1 97.38 170 ALA B O 1
ATOM 3928 N N . GLY B 1 171 ? 10.875 19.531 2.674 1 96.62 171 GLY B N 1
ATOM 3929 C CA . GLY B 1 171 ? 9.648 20.047 3.256 1 96.62 171 GLY B CA 1
ATOM 3930 C C . GLY B 1 171 ? 9.641 20 4.773 1 96.62 171 GLY B C 1
ATOM 3931 O O . GLY B 1 171 ? 10.656 19.672 5.395 1 96.62 171 GLY B O 1
ATOM 3932 N N . ALA B 1 172 ? 8.516 20.391 5.348 1 96.5 172 ALA B N 1
ATOM 3933 C CA . ALA B 1 172 ? 8.367 20.5 6.797 1 96.5 172 ALA B CA 1
ATOM 3934 C C . ALA B 1 172 ? 8.602 19.141 7.473 1 96.5 172 ALA B C 1
ATOM 3936 O O . ALA B 1 172 ? 9.469 19.031 8.344 1 96.5 172 ALA B O 1
ATOM 3937 N N . THR B 1 173 ? 7.898 18.125 7.059 1 97.69 173 THR B N 1
ATOM 3938 C CA . THR B 1 173 ? 8.023 16.797 7.652 1 97.69 173 THR B CA 1
ATOM 3939 C C . THR B 1 173 ? 9.289 16.094 7.16 1 97.69 173 THR B C 1
ATOM 3941 O O . THR B 1 173 ? 10.062 15.562 7.957 1 97.69 173 THR B O 1
ATOM 3944 N N . GLY B 1 174 ? 9.562 16.219 5.879 1 98.31 174 GLY B N 1
ATOM 3945 C CA . GLY B 1 174 ? 10.695 15.539 5.277 1 98.31 174 GLY B CA 1
ATOM 3946 C C . GLY B 1 174 ? 12.023 15.969 5.863 1 98.31 174 GLY B C 1
ATOM 3947 O O . GLY B 1 174 ? 12.906 15.133 6.098 1 98.31 174 GLY B O 1
ATOM 3948 N N . SER B 1 175 ? 12.203 17.234 6.094 1 98.31 175 SER B N 1
ATOM 3949 C CA . SER B 1 175 ? 13.461 17.734 6.641 1 98.31 175 SER B CA 1
ATOM 3950 C C . SER B 1 175 ? 13.711 17.172 8.039 1 98.31 175 SER B C 1
ATOM 3952 O O . SER B 1 175 ? 14.859 16.906 8.406 1 98.31 175 SER B O 1
ATOM 3954 N N . MET B 1 176 ? 12.633 16.984 8.773 1 98.12 176 MET B N 1
ATOM 3955 C CA . MET B 1 176 ? 12.766 16.391 10.102 1 98.12 176 MET B CA 1
ATOM 3956 C C . MET B 1 176 ? 13.062 14.906 10.016 1 98.12 176 MET B C 1
ATOM 3958 O O . MET B 1 176 ? 13.875 14.383 10.789 1 98.12 176 MET B O 1
ATOM 3962 N N . VAL B 1 177 ? 12.43 14.188 9.102 1 98.88 177 VAL B N 1
ATOM 3963 C CA . VAL B 1 177 ? 12.688 12.766 8.914 1 98.88 177 VAL B CA 1
ATOM 3964 C C . VAL B 1 177 ? 14.164 12.547 8.594 1 98.88 177 VAL B C 1
ATOM 3966 O O . VAL B 1 177 ? 14.812 11.664 9.164 1 98.88 177 VAL B O 1
ATOM 3969 N N . VAL B 1 178 ? 14.703 13.352 7.66 1 98.88 178 VAL B N 1
ATOM 3970 C CA . VAL B 1 178 ? 16.109 13.25 7.27 1 98.88 178 VAL B CA 1
ATOM 3971 C C . VAL B 1 178 ? 17 13.391 8.5 1 98.88 178 VAL B C 1
ATOM 3973 O O . VAL B 1 178 ? 17.859 12.555 8.75 1 98.88 178 VAL B O 1
ATOM 3976 N N . GLN B 1 179 ? 16.734 14.375 9.289 1 98.75 179 GLN B N 1
ATOM 3977 C CA . GLN B 1 179 ? 17.609 14.648 10.422 1 98.75 179 GLN B CA 1
ATOM 3978 C C . GLN B 1 179 ? 17.438 13.602 11.516 1 98.75 179 GLN B C 1
ATOM 3980 O O . GLN B 1 179 ? 18.422 13.18 12.133 1 98.75 179 GLN B O 1
ATOM 3985 N N . VAL B 1 180 ? 16.203 13.195 11.789 1 98.81 180 VAL B N 1
ATOM 3986 C CA . VAL B 1 180 ? 15.992 12.125 12.758 1 98.81 180 VAL B CA 1
ATOM 3987 C C . VAL B 1 180 ? 16.719 10.859 12.305 1 98.81 180 VAL B C 1
ATOM 3989 O O . VAL B 1 180 ? 17.359 10.188 13.117 1 98.81 180 VAL B O 1
ATOM 3992 N N . ALA B 1 181 ? 16.656 10.531 11.039 1 98.94 181 ALA B N 1
ATOM 3993 C CA . ALA B 1 181 ? 17.297 9.336 10.492 1 98.94 181 ALA B CA 1
ATOM 3994 C C . ALA B 1 181 ? 18.812 9.414 10.625 1 98.94 181 ALA B C 1
ATOM 3996 O O . ALA B 1 181 ? 19.453 8.453 11.062 1 98.94 181 ALA B O 1
ATOM 3997 N N . VAL B 1 182 ? 19.375 10.586 10.273 1 98.62 182 VAL B N 1
ATOM 3998 C CA . VAL B 1 182 ? 20.828 10.688 10.227 1 98.62 182 VAL B CA 1
ATOM 3999 C C . VAL B 1 182 ? 21.375 10.961 11.633 1 98.62 182 VAL B C 1
ATOM 4001 O O . VAL B 1 182 ? 22.312 10.305 12.078 1 98.62 182 VAL B O 1
ATOM 4004 N N . LYS B 1 183 ? 20.734 11.859 12.398 1 98.31 183 LYS B N 1
ATOM 4005 C CA . LYS B 1 183 ? 21.359 12.414 13.586 1 98.31 183 LYS B CA 1
ATOM 4006 C C . LYS B 1 183 ? 20.906 11.688 14.844 1 98.31 183 LYS B C 1
ATOM 4008 O O . LYS B 1 183 ? 21.641 11.617 15.836 1 98.31 183 LYS B O 1
ATOM 4013 N N . LEU B 1 184 ? 19.688 11.281 14.875 1 98.25 184 LEU B N 1
ATOM 4014 C CA . LEU B 1 184 ? 19.172 10.641 16.078 1 98.25 184 LEU B CA 1
ATOM 4015 C C . LEU B 1 184 ? 19.25 9.125 15.969 1 98.25 184 LEU B C 1
ATOM 4017 O O . LEU B 1 184 ? 19.719 8.453 16.891 1 98.25 184 LEU B O 1
ATOM 4021 N N . LEU B 1 185 ? 18.844 8.578 14.844 1 98.5 185 LEU B N 1
ATOM 4022 C CA . LEU B 1 185 ? 18.844 7.137 14.633 1 98.5 185 LEU B CA 1
ATOM 4023 C C . LEU B 1 185 ? 20.234 6.652 14.234 1 98.5 185 LEU B C 1
ATOM 4025 O O . LEU B 1 185 ? 20.672 5.582 14.656 1 98.5 185 LEU B O 1
ATOM 4029 N N . GLY B 1 186 ? 20.891 7.457 13.438 1 98.69 186 GLY B N 1
ATOM 4030 C CA . GLY B 1 186 ? 22.172 7.02 12.898 1 98.69 186 GLY B CA 1
ATOM 4031 C C . GLY B 1 186 ? 22.031 5.973 11.812 1 98.69 186 GLY B C 1
ATOM 4032 O O . GLY B 1 186 ? 22.797 5.012 11.766 1 98.69 186 GLY B O 1
ATOM 4033 N N . ALA B 1 187 ? 21.062 6.129 10.961 1 98.81 187 ALA B N 1
ATOM 4034 C CA . ALA B 1 187 ? 20.844 5.184 9.867 1 98.81 187 ALA B CA 1
ATOM 4035 C C . ALA B 1 187 ? 22.094 5.082 8.977 1 98.81 187 ALA B C 1
ATOM 4037 O O . ALA B 1 187 ? 22.781 6.078 8.742 1 98.81 187 ALA B O 1
ATOM 4038 N N . LYS B 1 188 ? 22.297 3.91 8.438 1 98.62 188 LYS B N 1
ATOM 4039 C CA . LYS B 1 188 ? 23.453 3.617 7.602 1 98.62 188 LYS B CA 1
ATOM 4040 C C . LYS B 1 188 ? 23.516 4.547 6.395 1 98.62 188 LYS B C 1
ATOM 4042 O O . LYS B 1 188 ? 24.594 5.02 6.02 1 98.62 188 LYS B O 1
ATOM 4047 N N . ARG B 1 189 ? 22.438 4.758 5.793 1 98.81 189 ARG B N 1
ATOM 4048 C CA . ARG B 1 189 ? 22.344 5.621 4.621 1 98.81 189 ARG B CA 1
ATOM 4049 C C . ARG B 1 189 ? 21 6.316 4.547 1 98.81 189 ARG B C 1
ATOM 4051 O O . ARG B 1 189 ? 19.953 5.676 4.715 1 98.81 189 ARG B O 1
ATOM 4058 N N . VAL B 1 190 ? 21 7.609 4.355 1 98.94 190 VAL B N 1
ATOM 4059 C CA . VAL B 1 190 ? 19.797 8.414 4.223 1 98.94 190 VAL B CA 1
ATOM 4060 C C . VAL B 1 190 ? 19.844 9.195 2.908 1 98.94 190 VAL B C 1
ATOM 4062 O O . VAL B 1 190 ? 20.797 9.922 2.641 1 98.94 190 VAL B O 1
ATOM 4065 N N . VAL B 1 191 ? 18.828 8.984 2.047 1 98.94 191 VAL B N 1
ATOM 4066 C CA . VAL B 1 191 ? 18.719 9.641 0.75 1 98.94 191 VAL B CA 1
ATOM 4067 C C . VAL B 1 191 ? 17.453 10.477 0.7 1 98.94 191 VAL B C 1
ATOM 4069 O O . VAL B 1 191 ? 16.344 9.961 0.912 1 98.94 191 VAL B O 1
ATOM 4072 N N . GLY B 1 192 ? 17.578 11.781 0.444 1 98.94 192 GLY B N 1
ATOM 4073 C CA . GLY B 1 192 ? 16.422 12.633 0.233 1 98.94 192 GLY B CA 1
ATOM 4074 C C . GLY B 1 192 ? 16 12.719 -1.221 1 98.94 192 GLY B C 1
ATOM 4075 O O . GLY B 1 192 ? 16.797 12.453 -2.123 1 98.94 192 GLY B O 1
ATOM 4076 N N . ILE B 1 193 ? 14.766 12.961 -1.459 1 98.88 193 ILE B N 1
ATOM 4077 C CA . ILE B 1 193 ? 14.211 13.328 -2.76 1 98.88 193 ILE B CA 1
ATOM 4078 C C . ILE B 1 193 ? 13.609 14.727 -2.688 1 98.88 193 ILE B C 1
ATOM 4080 O O . ILE B 1 193 ? 12.797 15.016 -1.804 1 98.88 193 ILE B O 1
ATOM 4084 N N . ALA B 1 194 ? 14.023 15.609 -3.521 1 98.06 194 ALA B N 1
ATOM 4085 C CA . ALA B 1 194 ? 13.516 16.984 -3.557 1 98.06 194 ALA B CA 1
ATOM 4086 C C . ALA B 1 194 ? 13.305 17.453 -4.992 1 98.06 194 ALA B C 1
ATOM 4088 O O . ALA B 1 194 ? 13.539 16.688 -5.941 1 98.06 194 ALA B O 1
ATOM 4089 N N . GLY B 1 195 ? 12.805 18.672 -5.164 1 96.31 195 GLY B N 1
ATOM 4090 C CA . GLY B 1 195 ? 12.297 19.094 -6.465 1 96.31 195 GLY B CA 1
ATOM 4091 C C . GLY B 1 195 ? 13.242 20.016 -7.207 1 96.31 195 GLY B C 1
ATOM 4092 O O . GLY B 1 195 ? 12.891 20.562 -8.25 1 96.31 195 GLY B O 1
ATOM 4093 N N . SER B 1 196 ? 14.43 20.312 -6.672 1 96.81 196 SER B N 1
ATOM 4094 C CA . SER B 1 196 ? 15.461 21.109 -7.34 1 96.81 196 SER B CA 1
ATOM 4095 C C . SER B 1 196 ? 16.859 20.719 -6.859 1 96.81 196 SER B C 1
ATOM 4097 O O . SER B 1 196 ? 17 20.141 -5.781 1 96.81 196 SER B O 1
ATOM 4099 N N . ASP B 1 197 ? 17.812 21.016 -7.727 1 97.5 197 ASP B N 1
ATOM 4100 C CA . ASP B 1 197 ? 19.203 20.719 -7.348 1 97.5 197 ASP B CA 1
ATOM 4101 C C . ASP B 1 197 ? 19.609 21.531 -6.117 1 97.5 197 ASP B C 1
ATOM 4103 O O . ASP B 1 197 ? 20.375 21.047 -5.277 1 97.5 197 ASP B O 1
ATOM 4107 N N . GLU B 1 198 ? 19.109 22.719 -6.039 1 97.06 198 GLU B N 1
ATOM 4108 C CA . GLU B 1 198 ? 19.406 23.562 -4.883 1 97.06 198 GLU B CA 1
ATOM 4109 C C . GLU B 1 198 ? 18.859 22.953 -3.6 1 97.06 198 GLU B C 1
ATOM 4111 O O . GLU B 1 198 ? 19.547 22.906 -2.578 1 97.06 198 GLU B O 1
ATOM 4116 N N . LYS B 1 199 ? 17.688 22.469 -3.658 1 97.06 199 LYS B N 1
ATOM 4117 C CA . LYS B 1 199 ? 17.078 21.828 -2.49 1 97.06 199 LYS B CA 1
ATOM 4118 C C . LYS B 1 199 ? 17.797 20.531 -2.139 1 97.06 199 LYS B C 1
ATOM 4120 O O . LYS B 1 199 ? 17.984 20.203 -0.962 1 97.06 199 LYS B O 1
ATOM 4125 N N . CYS B 1 200 ? 18.188 19.828 -3.162 1 98.44 200 CYS B N 1
ATOM 4126 C CA . CYS B 1 200 ? 18.938 18.594 -2.908 1 98.44 200 CYS B CA 1
ATOM 4127 C C . CYS B 1 200 ? 20.25 18.906 -2.203 1 98.44 200 CYS B C 1
ATOM 4129 O O . CYS B 1 200 ? 20.641 18.219 -1.264 1 98.44 200 CYS B O 1
ATOM 4131 N N . ALA B 1 201 ? 20.922 19.938 -2.672 1 98.38 201 ALA B N 1
ATOM 4132 C CA . ALA B 1 201 ? 22.156 20.344 -2.016 1 98.38 201 ALA B CA 1
ATOM 4133 C C . ALA B 1 201 ? 21.906 20.734 -0.563 1 98.38 201 ALA B C 1
ATOM 4135 O O . ALA B 1 201 ? 22.688 20.391 0.327 1 98.38 201 ALA B O 1
ATOM 4136 N N . TRP B 1 202 ? 20.828 21.453 -0.334 1 97.5 202 TRP B N 1
ATOM 4137 C CA . TRP B 1 202 ? 20.469 21.875 1.014 1 97.5 202 TRP B CA 1
ATOM 4138 C C . TRP B 1 202 ? 20.172 20.672 1.904 1 97.5 202 TRP B C 1
ATOM 4140 O O . TRP B 1 202 ? 20.625 20.625 3.053 1 97.5 202 TRP B O 1
ATOM 4150 N N . VAL B 1 203 ? 19.484 19.641 1.374 1 98.44 203 VAL B N 1
ATOM 4151 C CA . VAL B 1 203 ? 19.156 18.422 2.1 1 98.44 203 VAL B CA 1
ATOM 4152 C C . VAL B 1 203 ? 20.422 17.672 2.467 1 98.44 203 VAL B C 1
ATOM 4154 O O . VAL B 1 203 ? 20.562 17.172 3.59 1 98.44 203 VAL B O 1
ATOM 4157 N N . ARG B 1 204 ? 21.344 17.625 1.581 1 98.56 204 ARG B N 1
ATOM 4158 C CA . ARG B 1 204 ? 22.609 16.922 1.816 1 98.56 204 ARG B CA 1
ATOM 4159 C C . ARG B 1 204 ? 23.484 17.703 2.777 1 98.56 204 ARG B C 1
ATOM 4161 O O . ARG B 1 204 ? 23.922 17.188 3.803 1 98.56 204 ARG B O 1
ATOM 4168 N N . ASP B 1 205 ? 23.688 18.969 2.471 1 98.12 205 ASP B N 1
ATOM 4169 C CA . ASP B 1 205 ? 24.781 19.734 3.084 1 98.12 205 ASP B CA 1
ATOM 4170 C C . ASP B 1 205 ? 24.328 20.359 4.402 1 98.12 205 ASP B C 1
ATOM 4172 O O . ASP B 1 205 ? 25.141 20.531 5.316 1 98.12 205 ASP B O 1
ATOM 4176 N N . HIS B 1 206 ? 23.062 20.719 4.457 1 97.56 206 HIS B N 1
ATOM 4177 C CA . HIS B 1 206 ? 22.562 21.391 5.652 1 97.56 206 HIS B CA 1
ATOM 4178 C C . HIS B 1 206 ? 21.859 20.422 6.586 1 97.56 206 HIS B C 1
ATOM 4180 O O . HIS B 1 206 ? 22.062 20.453 7.801 1 97.56 206 HIS B O 1
ATOM 4186 N N . LEU B 1 207 ? 21.062 19.516 6.039 1 98 207 LEU B N 1
ATOM 4187 C CA . LEU B 1 207 ? 20.297 18.609 6.875 1 98 207 LEU B CA 1
ATOM 4188 C C . LEU B 1 207 ? 21.094 17.344 7.195 1 98 207 LEU B C 1
ATOM 4190 O O . LEU B 1 207 ? 20.781 16.625 8.141 1 98 207 LEU B O 1
ATOM 4194 N N . GLY B 1 208 ? 22.062 16.984 6.332 1 98.38 208 GLY B N 1
ATOM 4195 C CA . GLY B 1 208 ? 22.984 15.914 6.672 1 98.38 208 GLY B CA 1
ATOM 4196 C C . GLY B 1 208 ? 22.688 14.625 5.938 1 98.38 208 GLY B C 1
ATOM 4197 O O . GLY B 1 208 ? 23.328 13.594 6.195 1 98.38 208 GLY B O 1
ATOM 4198 N N . ALA B 1 209 ? 21.766 14.602 5.016 1 98.88 209 ALA B N 1
ATOM 4199 C CA . ALA B 1 209 ? 21.531 13.398 4.23 1 98.88 209 ALA B CA 1
ATOM 4200 C C . ALA B 1 209 ? 22.797 12.953 3.508 1 98.88 209 ALA B C 1
ATOM 4202 O O . ALA B 1 209 ? 23.641 13.781 3.137 1 98.88 209 ALA B O 1
ATOM 4203 N N . HIS B 1 210 ? 22.906 11.672 3.301 1 98.88 210 HIS B N 1
ATOM 4204 C CA . HIS B 1 210 ? 24.062 11.148 2.605 1 98.88 210 HIS B CA 1
ATOM 4205 C C . HIS B 1 210 ? 24 11.445 1.112 1 98.88 210 HIS B C 1
ATOM 4207 O O . HIS B 1 210 ? 25.031 11.562 0.45 1 98.88 210 HIS B O 1
ATOM 4213 N N . ALA B 1 211 ? 22.828 11.508 0.559 1 98.88 211 ALA B N 1
ATOM 4214 C CA . ALA B 1 211 ? 22.547 11.883 -0.825 1 98.88 211 ALA B CA 1
ATOM 4215 C C . ALA B 1 211 ? 21.156 12.508 -0.961 1 98.88 211 ALA B C 1
ATOM 4217 O O . ALA B 1 211 ? 20.344 12.414 -0.045 1 98.88 211 ALA B O 1
ATOM 4218 N N . CYS B 1 212 ? 20.953 13.164 -2.018 1 98.88 212 CYS B N 1
ATOM 4219 C CA . CYS B 1 212 ? 19.625 13.68 -2.373 1 98.88 212 CYS B CA 1
ATOM 4220 C C . CYS B 1 212 ? 19.453 13.742 -3.887 1 98.88 212 CYS B C 1
ATOM 4222 O O . CYS B 1 212 ? 20.375 14.141 -4.605 1 98.88 212 CYS B O 1
ATOM 4224 N N . VAL B 1 213 ? 18.328 13.297 -4.355 1 98.81 213 VAL B N 1
ATOM 4225 C CA . VAL B 1 213 ? 18.109 13.25 -5.797 1 98.81 213 VAL B CA 1
ATOM 4226 C C . VAL B 1 213 ? 16.906 14.117 -6.168 1 98.81 213 VAL B C 1
ATOM 4228 O O . VAL B 1 213 ? 15.977 14.266 -5.375 1 98.81 213 VAL B O 1
ATOM 4231 N N . ASN B 1 214 ? 16.953 14.703 -7.367 1 98.62 214 ASN B N 1
ATOM 4232 C CA . ASN B 1 214 ? 15.922 15.578 -7.914 1 98.62 214 ASN B CA 1
ATOM 4233 C C . ASN B 1 214 ? 14.875 14.789 -8.703 1 98.62 214 ASN B C 1
ATOM 4235 O O . ASN B 1 214 ? 15.164 14.297 -9.797 1 98.62 214 ASN B O 1
ATOM 4239 N N . TYR B 1 215 ? 13.648 14.727 -8.195 1 97.56 215 TYR B N 1
ATOM 4240 C CA . TYR B 1 215 ? 12.633 13.867 -8.812 1 97.56 215 TYR B CA 1
ATOM 4241 C C . TYR B 1 215 ? 12.195 14.422 -10.164 1 97.56 215 TYR B C 1
ATOM 4243 O O . TYR B 1 215 ? 11.547 13.734 -10.945 1 97.56 215 TYR B O 1
ATOM 4251 N N . LYS B 1 216 ? 12.508 15.695 -10.422 1 96.81 216 LYS B N 1
ATOM 4252 C CA . LYS B 1 216 ? 12.148 16.312 -11.695 1 96.81 216 LYS B CA 1
ATOM 4253 C C . LYS B 1 216 ? 13.164 15.984 -12.781 1 96.81 216 LYS B C 1
ATOM 4255 O O . LYS B 1 216 ? 12.938 16.25 -13.961 1 96.81 216 LYS B O 1
ATOM 4260 N N . SER B 1 217 ? 14.289 15.445 -12.359 1 97.38 217 SER B N 1
ATOM 4261 C CA . SER B 1 217 ? 15.305 15.023 -13.32 1 97.38 217 SER B CA 1
ATOM 4262 C C . SER B 1 217 ? 14.781 13.898 -14.219 1 97.38 217 SER B C 1
ATOM 4264 O O . SER B 1 217 ? 14.109 12.984 -13.742 1 97.38 217 SER B O 1
ATOM 4266 N N . PRO B 1 218 ? 15.125 13.922 -15.578 1 96.62 218 PRO B N 1
ATOM 4267 C CA . PRO B 1 218 ? 14.75 12.82 -16.469 1 96.62 218 PRO B CA 1
ATOM 4268 C C . PRO B 1 218 ? 15.406 11.492 -16.078 1 96.62 218 PRO B C 1
ATOM 4270 O O . PRO B 1 218 ? 14.969 10.43 -16.516 1 96.62 218 PRO B O 1
ATOM 4273 N N . THR B 1 219 ? 16.438 11.586 -15.312 1 97.62 219 THR B N 1
ATOM 4274 C CA . THR B 1 219 ? 17.141 10.383 -14.898 1 97.62 219 THR B CA 1
ATOM 4275 C C . THR B 1 219 ? 16.844 10.062 -13.43 1 97.62 219 THR B C 1
ATOM 4277 O O . THR B 1 219 ? 17.672 9.461 -12.75 1 97.62 219 THR B O 1
ATOM 4280 N N . PHE B 1 220 ? 15.766 10.516 -12.898 1 97.88 220 PHE B N 1
ATOM 4281 C CA . PHE B 1 220 ? 15.391 10.398 -11.492 1 97.88 220 PHE B CA 1
ATOM 4282 C C . PHE B 1 220 ? 15.57 8.969 -11 1 97.88 220 PHE B C 1
ATOM 4284 O O . PHE B 1 220 ? 16.25 8.727 -10 1 97.88 220 PHE B O 1
ATOM 4291 N N . VAL B 1 221 ? 15.023 7.965 -11.703 1 96.88 221 VAL B N 1
ATOM 4292 C CA . VAL B 1 221 ? 15.047 6.574 -11.266 1 96.88 221 VAL B CA 1
ATOM 4293 C C . VAL B 1 221 ? 16.484 6.055 -11.25 1 96.88 221 VAL B C 1
ATOM 4295 O O . VAL B 1 221 ? 16.891 5.371 -10.305 1 96.88 221 VAL B O 1
ATOM 4298 N N . GLU B 1 222 ? 17.234 6.387 -12.242 1 97.81 222 GLU B N 1
ATOM 4299 C CA . GLU B 1 222 ? 18.656 6.012 -12.281 1 97.81 222 GLU B CA 1
ATOM 4300 C C . GLU B 1 222 ? 19.438 6.688 -11.156 1 97.81 222 GLU B C 1
ATOM 4302 O O . GLU B 1 222 ? 20.312 6.07 -10.547 1 97.81 222 GLU B O 1
ATOM 4307 N N . ASP B 1 223 ? 19.141 7.969 -10.938 1 98.62 223 ASP B N 1
ATOM 4308 C CA . ASP B 1 223 ? 19.797 8.711 -9.867 1 98.62 223 ASP B CA 1
ATOM 4309 C C . ASP B 1 223 ? 19.5 8.102 -8.5 1 98.62 223 ASP B C 1
ATOM 4311 O O . ASP B 1 223 ? 20.375 8.008 -7.645 1 98.62 223 ASP B O 1
ATOM 4315 N N . LEU B 1 224 ? 18.266 7.691 -8.32 1 98.56 224 LEU B N 1
ATOM 4316 C CA . LEU B 1 224 ? 17.859 7.066 -7.066 1 98.56 224 LEU B CA 1
ATOM 4317 C C . LEU B 1 224 ? 18.594 5.742 -6.863 1 98.56 224 LEU B C 1
ATOM 4319 O O . LEU B 1 224 ? 19.047 5.438 -5.758 1 98.56 224 LEU B O 1
ATOM 4323 N N . LYS B 1 225 ? 18.703 4.973 -7.887 1 97.94 225 LYS B N 1
ATOM 4324 C CA . LYS B 1 225 ? 19.438 3.721 -7.828 1 97.94 225 LYS B CA 1
ATOM 4325 C C . LYS B 1 225 ? 20.906 3.967 -7.453 1 97.94 225 LYS B C 1
ATOM 4327 O O . LYS B 1 225 ? 21.453 3.252 -6.617 1 97.94 225 LYS B O 1
ATOM 4332 N N . ALA B 1 226 ? 21.516 4.992 -8.047 1 98.5 226 ALA B N 1
ATOM 4333 C CA . ALA B 1 226 ? 22.891 5.336 -7.746 1 98.5 226 ALA B CA 1
ATOM 4334 C C . ALA B 1 226 ? 23.047 5.801 -6.301 1 98.5 226 ALA B C 1
ATOM 4336 O O . ALA B 1 226 ? 24.062 5.539 -5.656 1 98.5 226 ALA B O 1
ATOM 4337 N N . ALA B 1 227 ? 22.031 6.461 -5.801 1 98.62 227 ALA B N 1
ATOM 4338 C CA . ALA B 1 227 ? 22.078 7.02 -4.453 1 98.62 227 ALA B CA 1
ATOM 4339 C C . ALA B 1 227 ? 21.828 5.938 -3.402 1 98.62 227 ALA B C 1
ATOM 4341 O O . ALA B 1 227 ? 22.172 6.113 -2.23 1 98.62 227 ALA B O 1
ATOM 4342 N N . ALA B 1 228 ? 21.172 4.863 -3.793 1 97.69 228 ALA B N 1
ATOM 4343 C CA . ALA B 1 228 ? 20.875 3.746 -2.9 1 97.69 228 ALA B CA 1
ATOM 4344 C C . ALA B 1 228 ? 21.297 2.42 -3.523 1 97.69 228 ALA B C 1
ATOM 4346 O O . ALA B 1 228 ? 20.469 1.557 -3.789 1 97.69 228 ALA B O 1
ATOM 4347 N N . PRO B 1 229 ? 22.547 2.199 -3.65 1 95.88 229 PRO B N 1
ATOM 4348 C CA . PRO B 1 229 ? 23.031 1.032 -4.391 1 95.88 229 PRO B CA 1
ATOM 4349 C C . PRO B 1 229 ? 22.656 -0.288 -3.721 1 95.88 229 PRO B C 1
ATOM 4351 O O . PRO B 1 229 ? 22.547 -1.317 -4.391 1 95.88 229 PRO B O 1
ATOM 4354 N N . ASP B 1 230 ? 22.484 -0.277 -2.379 1 95.56 230 ASP B N 1
ATOM 4355 C CA . ASP B 1 230 ? 22.109 -1.492 -1.658 1 95.56 230 ASP B CA 1
ATOM 4356 C C . ASP B 1 230 ? 20.594 -1.615 -1.519 1 95.56 230 ASP B C 1
ATOM 4358 O O . ASP B 1 230 ? 20.109 -2.344 -0.655 1 95.56 230 ASP B O 1
ATOM 4362 N N . GLU B 1 231 ? 19.844 -0.91 -2.268 1 97.75 231 GLU B N 1
ATOM 4363 C CA . GLU B 1 231 ? 18.391 -0.852 -2.227 1 97.75 231 GLU B CA 1
ATOM 4364 C C . GLU B 1 231 ? 17.891 -0.187 -0.942 1 97.75 231 GLU B C 1
ATOM 4366 O O . GLU B 1 231 ? 18.688 0.43 -0.219 1 97.75 231 GLU B O 1
ATOM 4371 N N . VAL B 1 232 ? 16.641 -0.122 -0.761 1 98.88 232 VAL B N 1
ATOM 4372 C CA . VAL B 1 232 ? 16.031 0.74 0.248 1 98.88 232 VAL B CA 1
ATOM 4373 C C . VAL B 1 232 ? 15.258 -0.107 1.259 1 98.88 232 VAL B C 1
ATOM 4375 O O . VAL B 1 232 ? 14.383 -0.889 0.882 1 98.88 232 VAL B O 1
ATOM 4378 N N . ASP B 1 233 ? 15.586 -0.001 2.559 1 98.94 233 ASP B N 1
ATOM 4379 C CA . ASP B 1 233 ? 14.875 -0.706 3.623 1 98.94 233 ASP B CA 1
ATOM 4380 C C . ASP B 1 233 ? 13.586 0.018 3.994 1 98.94 233 ASP B C 1
ATOM 4382 O O . ASP B 1 233 ? 12.555 -0.62 4.23 1 98.94 233 ASP B O 1
ATOM 4386 N N . VAL B 1 234 ? 13.68 1.336 4.078 1 98.94 234 VAL B N 1
ATOM 4387 C CA . VAL B 1 234 ? 12.555 2.162 4.512 1 98.94 234 VAL B CA 1
ATOM 4388 C C . VAL B 1 234 ? 12.367 3.324 3.539 1 98.94 234 VAL B C 1
ATOM 4390 O O . VAL B 1 234 ? 13.32 4.043 3.223 1 98.94 234 VAL B O 1
ATOM 4393 N N . PHE B 1 235 ? 11.25 3.465 3.002 1 98.94 235 PHE B N 1
ATOM 4394 C CA . PHE B 1 235 ? 10.852 4.648 2.25 1 98.94 235 PHE B CA 1
ATOM 4395 C C . PHE B 1 235 ? 9.789 5.438 3.002 1 98.94 235 PHE B C 1
ATOM 4397 O O . PHE B 1 235 ? 8.703 4.918 3.273 1 98.94 235 PHE B O 1
ATOM 4404 N N . PHE B 1 236 ? 10.094 6.633 3.467 1 98.94 236 PHE B N 1
ATOM 4405 C CA . PHE B 1 236 ? 9.156 7.57 4.07 1 98.94 236 PHE B CA 1
ATOM 4406 C C . PHE B 1 236 ? 8.562 8.5 3.018 1 98.94 236 PHE B C 1
ATOM 4408 O O . PHE B 1 236 ? 9.242 9.406 2.535 1 98.94 236 PHE B O 1
ATOM 4415 N N . ASP B 1 237 ? 7.312 8.312 2.736 1 98.94 237 ASP B N 1
ATOM 4416 C CA . ASP B 1 237 ? 6.754 8.961 1.551 1 98.94 237 ASP B CA 1
ATOM 4417 C C . ASP B 1 237 ? 5.766 10.055 1.935 1 98.94 237 ASP B C 1
ATOM 4419 O O . ASP B 1 237 ? 4.766 9.789 2.607 1 98.94 237 ASP B O 1
ATOM 4423 N N . ASN B 1 238 ? 6.031 11.242 1.485 1 98.38 238 ASN B N 1
ATOM 4424 C CA . ASN B 1 238 ? 5.156 12.398 1.659 1 98.38 238 ASN B CA 1
ATOM 4425 C C . ASN B 1 238 ? 4.484 12.797 0.348 1 98.38 238 ASN B C 1
ATOM 4427 O O . ASN B 1 238 ? 3.66 13.711 0.32 1 98.38 238 ASN B O 1
ATOM 4431 N N . VAL B 1 239 ? 4.777 12.117 -0.763 1 97.69 239 VAL B N 1
ATOM 4432 C CA . VAL B 1 239 ? 4.48 12.688 -2.072 1 97.69 239 VAL B CA 1
ATOM 4433 C C . VAL B 1 239 ? 3.525 11.766 -2.832 1 97.69 239 VAL B C 1
ATOM 4435 O O . VAL B 1 239 ? 2.447 12.195 -3.252 1 97.69 239 VAL B O 1
ATOM 4438 N N . GLY B 1 240 ? 3.826 10.547 -2.988 1 97.62 240 GLY B N 1
ATOM 4439 C CA . GLY B 1 240 ? 3.08 9.625 -3.832 1 97.62 240 GLY B CA 1
ATOM 4440 C C . GLY B 1 240 ? 3.406 9.773 -5.305 1 97.62 240 GLY B C 1
ATOM 4441 O O . GLY B 1 240 ? 4.516 10.164 -5.664 1 97.62 240 GLY B O 1
ATOM 4442 N N . GLY B 1 241 ? 2.521 9.242 -6.18 1 96.75 241 GLY B N 1
ATOM 4443 C CA . GLY B 1 241 ? 2.621 9.406 -7.621 1 96.75 241 GLY B CA 1
ATOM 4444 C C . GLY B 1 241 ? 3.893 8.812 -8.195 1 96.75 241 GLY B C 1
ATOM 4445 O O . GLY B 1 241 ? 4.293 7.707 -7.832 1 96.75 241 GLY B O 1
ATOM 4446 N N . ALA B 1 242 ? 4.516 9.602 -9.078 1 96.62 242 ALA B N 1
ATOM 4447 C CA . ALA B 1 242 ? 5.695 9.148 -9.812 1 96.62 242 ALA B CA 1
ATOM 4448 C C . ALA B 1 242 ? 6.863 8.883 -8.859 1 96.62 242 ALA B C 1
ATOM 4450 O O . ALA B 1 242 ? 7.668 7.98 -9.102 1 96.62 242 ALA B O 1
ATOM 4451 N N . VAL B 1 243 ? 6.957 9.656 -7.809 1 98.38 243 VAL B N 1
ATOM 4452 C CA . VAL B 1 243 ? 8.031 9.484 -6.836 1 98.38 243 VAL B CA 1
ATOM 4453 C C . VAL B 1 243 ? 7.875 8.148 -6.121 1 98.38 243 VAL B C 1
ATOM 4455 O O . VAL B 1 243 ? 8.836 7.375 -6.023 1 98.38 243 VAL B O 1
ATOM 4458 N N . PHE B 1 244 ? 6.711 7.832 -5.652 1 98.69 244 PHE B N 1
ATOM 4459 C CA . PHE B 1 244 ? 6.395 6.543 -5.055 1 98.69 244 PHE B CA 1
ATOM 4460 C C . PHE B 1 244 ? 6.691 5.406 -6.027 1 98.69 244 PHE B C 1
ATOM 4462 O O . PHE B 1 244 ? 7.328 4.418 -5.656 1 98.69 244 PHE B O 1
ATOM 4469 N N . ASP B 1 245 ? 6.223 5.586 -7.242 1 98.31 245 ASP B N 1
ATOM 4470 C CA . ASP B 1 245 ? 6.406 4.578 -8.281 1 98.31 245 ASP B CA 1
ATOM 4471 C C . ASP B 1 245 ? 7.887 4.281 -8.5 1 98.31 245 ASP B C 1
ATOM 4473 O O . ASP B 1 245 ? 8.289 3.117 -8.578 1 98.31 245 ASP B O 1
ATOM 4477 N N . GLY B 1 246 ? 8.68 5.344 -8.633 1 97.94 246 GLY B N 1
ATOM 4478 C CA . GLY B 1 246 ? 10.109 5.16 -8.781 1 97.94 246 GLY B CA 1
ATOM 4479 C C . GLY B 1 246 ? 10.758 4.477 -7.594 1 97.94 246 GLY B C 1
ATOM 4480 O O . GLY B 1 246 ? 11.633 3.621 -7.758 1 97.94 246 GLY B O 1
ATOM 4481 N N . ALA B 1 247 ? 10.328 4.805 -6.367 1 98.62 247 ALA B N 1
ATOM 4482 C CA . ALA B 1 247 ? 10.883 4.227 -5.145 1 98.62 247 ALA B CA 1
ATOM 4483 C C . ALA B 1 247 ? 10.609 2.729 -5.074 1 98.62 247 ALA B C 1
ATOM 4485 O O . ALA B 1 247 ? 11.43 1.963 -4.559 1 98.62 247 ALA B O 1
ATOM 4486 N N . LEU B 1 248 ? 9.469 2.287 -5.562 1 98.56 248 LEU B N 1
ATOM 4487 C CA . LEU B 1 248 ? 9.117 0.871 -5.559 1 98.56 248 LEU B CA 1
ATOM 4488 C C . LEU B 1 248 ? 10.211 0.039 -6.227 1 98.56 248 LEU B C 1
ATOM 4490 O O . LEU B 1 248 ? 10.531 -1.058 -5.762 1 98.56 248 LEU B O 1
ATOM 4494 N N . THR B 1 249 ? 10.805 0.577 -7.25 1 97.75 249 THR B N 1
ATOM 4495 C CA . THR B 1 249 ? 11.789 -0.175 -8.023 1 97.75 249 THR B CA 1
ATOM 4496 C C . THR B 1 249 ? 13.086 -0.334 -7.238 1 97.75 249 THR B C 1
ATOM 4498 O O . THR B 1 249 ? 13.977 -1.083 -7.645 1 97.75 249 THR B O 1
ATOM 4501 N N . ARG B 1 250 ? 13.156 0.311 -6.051 1 98.06 250 ARG B N 1
ATOM 4502 C CA . ARG B 1 250 ? 14.398 0.297 -5.289 1 98.06 250 ARG B CA 1
ATOM 4503 C C . ARG B 1 250 ? 14.203 -0.369 -3.93 1 98.06 250 ARG B C 1
ATOM 4505 O O . ARG B 1 250 ? 15.156 -0.555 -3.178 1 98.06 250 ARG B O 1
ATOM 4512 N N . MET B 1 251 ? 13.016 -0.701 -3.621 1 98.81 251 MET B N 1
ATOM 4513 C CA . MET B 1 251 ? 12.742 -1.242 -2.293 1 98.81 251 MET B CA 1
ATOM 4514 C C . MET B 1 251 ? 13.367 -2.623 -2.127 1 98.81 251 MET B C 1
ATOM 4516 O O . MET B 1 251 ? 13.289 -3.457 -3.031 1 98.81 251 MET B O 1
ATOM 4520 N N . LYS B 1 252 ? 13.945 -2.811 -1.032 1 98.12 252 LYS B N 1
ATOM 4521 C CA . LYS B 1 252 ? 14.484 -4.117 -0.666 1 98.12 252 LYS B CA 1
ATOM 4522 C C . LYS B 1 252 ? 13.375 -5.094 -0.304 1 98.12 252 LYS B C 1
ATOM 4524 O O . LYS B 1 252 ? 12.273 -4.676 0.082 1 98.12 252 LYS B O 1
ATOM 4529 N N . LYS B 1 253 ? 13.734 -6.414 -0.51 1 97.69 253 LYS B N 1
ATOM 4530 C CA . LYS B 1 253 ? 12.805 -7.434 -0.026 1 97.69 253 LYS B CA 1
ATOM 4531 C C . LYS B 1 253 ? 12.398 -7.164 1.42 1 97.69 253 LYS B C 1
ATOM 4533 O O . LYS B 1 253 ? 13.25 -6.883 2.268 1 97.69 253 LYS B O 1
ATOM 4538 N N . HIS B 1 254 ? 11.078 -7.133 1.672 1 98.25 254 HIS B N 1
ATOM 4539 C CA . HIS B 1 254 ? 10.469 -6.918 2.98 1 98.25 254 HIS B CA 1
ATOM 4540 C C . HIS B 1 254 ? 10.648 -5.473 3.439 1 98.25 254 HIS B C 1
ATOM 4542 O O . HIS B 1 254 ? 10.578 -5.184 4.637 1 98.25 254 HIS B O 1
ATOM 4548 N N . GLY B 1 255 ? 11.016 -4.547 2.525 1 98.75 255 GLY B N 1
ATOM 4549 C CA . GLY B 1 255 ? 11.078 -3.133 2.855 1 98.75 255 GLY B CA 1
ATOM 4550 C C . GLY B 1 255 ? 9.758 -2.578 3.35 1 98.75 255 GLY B C 1
ATOM 4551 O O . GLY B 1 255 ? 8.703 -3.176 3.125 1 98.75 255 GLY B O 1
ATOM 4552 N N . VAL B 1 256 ? 9.859 -1.467 4.043 1 98.94 256 VAL B N 1
ATOM 4553 C CA . VAL B 1 256 ? 8.68 -0.836 4.625 1 98.94 256 VAL B CA 1
ATOM 4554 C C . VAL B 1 256 ? 8.523 0.579 4.07 1 98.94 256 VAL B C 1
ATOM 4556 O O . VAL B 1 256 ? 9.5 1.321 3.967 1 98.94 256 VAL B O 1
ATOM 4559 N N . ILE B 1 257 ? 7.328 0.891 3.67 1 98.94 257 ILE B N 1
ATOM 4560 C CA . ILE B 1 257 ? 7.004 2.232 3.199 1 98.94 257 ILE B CA 1
ATOM 4561 C C . ILE B 1 257 ? 5.996 2.881 4.145 1 98.94 257 ILE B C 1
ATOM 4563 O O . ILE B 1 257 ? 4.898 2.359 4.34 1 98.94 257 ILE B O 1
ATOM 4567 N N . ALA B 1 258 ? 6.348 3.939 4.785 1 98.94 258 ALA B N 1
ATOM 4568 C CA . ALA B 1 258 ? 5.438 4.746 5.594 1 98.94 258 ALA B CA 1
ATOM 4569 C C . ALA B 1 258 ? 4.844 5.891 4.781 1 98.94 258 ALA B C 1
ATOM 4571 O O . ALA B 1 258 ? 5.57 6.777 4.324 1 98.94 258 ALA B O 1
ATOM 4572 N N . ILE B 1 259 ? 3.561 5.859 4.582 1 98.75 259 ILE B N 1
ATOM 4573 C CA . ILE B 1 259 ? 2.863 6.902 3.836 1 98.75 259 ILE B CA 1
ATOM 4574 C C . ILE B 1 259 ? 2.336 7.961 4.801 1 98.75 259 ILE B C 1
ATOM 4576 O O . ILE B 1 259 ? 1.35 7.73 5.504 1 98.75 259 ILE B O 1
ATOM 4580 N N . CYS B 1 260 ? 2.932 9.102 4.719 1 98.12 260 CYS B N 1
ATOM 4581 C CA . CYS B 1 260 ? 2.594 10.203 5.609 1 98.12 260 CYS B CA 1
ATOM 4582 C C . CYS B 1 260 ? 1.633 11.172 4.938 1 98.12 260 CYS B C 1
ATOM 4584 O O . CYS B 1 260 ? 0.807 11.797 5.605 1 98.12 260 CYS B O 1
ATOM 4586 N N . GLY B 1 261 ? 1.791 11.297 3.695 1 95.5 261 GLY B N 1
ATOM 4587 C CA . GLY B 1 261 ? 0.976 12.18 2.879 1 95.5 261 GLY B CA 1
ATOM 4588 C C . GLY B 1 261 ? 1.014 11.836 1.402 1 95.5 261 GLY B C 1
ATOM 4589 O O . GLY B 1 261 ? 1.548 10.797 1.017 1 95.5 261 GLY B O 1
ATOM 4590 N N . ALA B 1 262 ? 0.384 12.672 0.613 1 95.06 262 ALA B N 1
ATOM 4591 C CA . ALA B 1 262 ? 0.286 12.508 -0.835 1 95.06 262 ALA B CA 1
ATOM 4592 C C . ALA B 1 262 ? 0.179 13.859 -1.533 1 95.06 262 ALA B C 1
ATOM 4594 O O . ALA B 1 262 ? -0.744 14.086 -2.32 1 95.06 262 ALA B O 1
ATOM 4595 N N . VAL B 1 263 ? 1.177 14.633 -1.316 1 93.44 263 VAL B N 1
ATOM 4596 C CA . VAL B 1 263 ? 1.096 16.031 -1.742 1 93.44 263 VAL B CA 1
ATOM 4597 C C . VAL B 1 263 ? 0.933 16.094 -3.26 1 93.44 263 VAL B C 1
ATOM 4599 O O . VAL B 1 263 ? 0.375 17.062 -3.787 1 93.44 263 VAL B O 1
ATOM 4602 N N . SER B 1 264 ? 1.318 15.055 -3.984 1 91.31 264 SER B N 1
ATOM 4603 C CA . SER B 1 264 ? 1.237 15.055 -5.441 1 91.31 264 SER B CA 1
ATOM 4604 C C . SER B 1 264 ? -0.213 15.086 -5.914 1 91.31 264 SER B C 1
ATOM 4606 O O . SER B 1 264 ? -0.496 15.508 -7.035 1 91.31 264 SER B O 1
ATOM 4608 N N . ILE B 1 265 ? -1.092 14.625 -5.043 1 92.5 265 ILE B N 1
ATOM 4609 C CA . ILE B 1 265 ? -2.451 14.5 -5.559 1 92.5 265 ILE B CA 1
ATOM 4610 C C . ILE B 1 265 ? -3.363 15.5 -4.855 1 92.5 265 ILE B C 1
ATOM 4612 O O . ILE B 1 265 ? -4.555 15.586 -5.164 1 92.5 265 ILE B O 1
ATOM 4616 N N . TYR B 1 266 ? -2.871 16.312 -3.943 1 94.12 266 TYR B N 1
ATOM 4617 C CA . TYR B 1 266 ? -3.719 17.234 -3.191 1 94.12 266 TYR B CA 1
ATOM 4618 C C . TYR B 1 266 ? -4.43 18.219 -4.125 1 94.12 266 TYR B C 1
ATOM 4620 O O . TYR B 1 266 ? -5.621 18.484 -3.961 1 94.12 266 TYR B O 1
ATOM 4628 N N . ASN B 1 267 ? -3.686 18.734 -5.062 1 95.38 267 ASN B N 1
ATOM 4629 C CA . ASN B 1 267 ? -4.266 19.734 -5.961 1 95.38 267 ASN B CA 1
ATOM 4630 C C . ASN B 1 267 ? -4.492 19.156 -7.355 1 95.38 267 ASN B C 1
ATOM 4632 O O . ASN B 1 267 ? -4.621 19.906 -8.328 1 95.38 267 ASN B O 1
ATOM 4636 N N . SER B 1 268 ? -4.453 17.875 -7.465 1 92.62 268 SER B N 1
ATOM 4637 C CA . SER B 1 268 ? -4.645 17.219 -8.758 1 92.62 268 SER B CA 1
ATOM 4638 C C . SER B 1 268 ? -6.008 16.531 -8.828 1 92.62 268 SER B C 1
ATOM 4640 O O . SER B 1 268 ? -6.48 15.961 -7.848 1 92.62 268 SER B O 1
ATOM 4642 N N . GLU B 1 269 ? -6.59 16.594 -9.984 1 89.38 269 GLU B N 1
ATOM 4643 C CA . GLU B 1 269 ? -7.828 15.844 -10.211 1 89.38 269 GLU B CA 1
ATOM 4644 C C . GLU B 1 269 ? -7.543 14.469 -10.812 1 89.38 269 GLU B C 1
ATOM 4646 O O . GLU B 1 269 ? -8.453 13.656 -10.969 1 89.38 269 GLU B O 1
ATOM 4651 N N . GLU B 1 270 ? -6.328 14.297 -11.156 1 93 270 GLU B N 1
ATOM 4652 C CA . GLU B 1 270 ? -5.934 13.047 -11.789 1 93 270 GLU B CA 1
ATOM 4653 C C . GLU B 1 270 ? -5.633 11.969 -10.75 1 93 270 GLU B C 1
ATOM 4655 O O . GLU B 1 270 ? -5.055 12.258 -9.703 1 93 270 GLU B O 1
ATOM 4660 N N . PRO B 1 271 ? -6.035 10.719 -11.047 1 94.69 271 PRO B N 1
ATOM 4661 C CA . PRO B 1 271 ? -5.695 9.633 -10.125 1 94.69 271 PRO B CA 1
ATOM 4662 C C . PRO B 1 271 ? -4.199 9.32 -10.102 1 94.69 271 PRO B C 1
ATOM 4664 O O . PRO B 1 271 ? -3.463 9.75 -10.992 1 94.69 271 PRO B O 1
ATOM 4667 N N . THR B 1 272 ? -3.791 8.664 -9.023 1 96.25 272 THR B N 1
ATOM 4668 C CA . THR B 1 272 ? -2.42 8.172 -8.922 1 96.25 272 THR B CA 1
ATOM 4669 C C . THR B 1 272 ? -2.176 7.047 -9.922 1 96.25 272 THR B C 1
ATOM 4671 O O . THR B 1 272 ? -2.996 6.137 -10.055 1 96.25 272 THR B O 1
ATOM 4674 N N . THR B 1 273 ? -1.105 7.164 -10.648 1 96.06 273 THR B N 1
ATOM 4675 C CA . THR B 1 273 ? -0.713 6.137 -11.609 1 96.06 273 THR B CA 1
ATOM 4676 C C . THR B 1 273 ? 0.554 5.422 -11.148 1 96.06 273 THR B C 1
ATOM 4678 O O . THR B 1 273 ? 1.561 6.066 -10.844 1 96.06 273 THR B O 1
ATOM 4681 N N . ILE B 1 274 ? 0.507 4.109 -11.047 1 97.62 274 ILE B N 1
ATOM 4682 C CA . ILE B 1 274 ? 1.628 3.299 -10.578 1 97.62 274 ILE B CA 1
ATOM 4683 C C . ILE B 1 274 ? 1.933 2.203 -11.602 1 97.62 274 ILE B C 1
ATOM 4685 O O . ILE B 1 274 ? 1.123 1.298 -11.812 1 97.62 274 ILE B O 1
ATOM 4689 N N . ARG B 1 275 ? 3.064 2.205 -12.211 1 96.75 275 ARG B N 1
ATOM 4690 C CA . ARG B 1 275 ? 3.514 1.203 -13.172 1 96.75 275 ARG B CA 1
ATOM 4691 C C . ARG B 1 275 ? 4.113 -0.006 -12.461 1 96.75 275 ARG B C 1
ATOM 4693 O O . ARG B 1 275 ? 3.998 -1.135 -12.938 1 96.75 275 ARG B O 1
ATOM 4700 N N . ASN B 1 276 ? 4.688 0.208 -11.328 1 97.44 276 ASN B N 1
ATOM 4701 C CA . ASN B 1 276 ? 5.504 -0.813 -10.688 1 97.44 276 ASN B CA 1
ATOM 4702 C C . ASN B 1 276 ? 4.77 -1.452 -9.508 1 97.44 276 ASN B C 1
ATOM 4704 O O . ASN B 1 276 ? 5.398 -1.859 -8.531 1 97.44 276 ASN B O 1
ATOM 4708 N N . TRP B 1 277 ? 3.436 -1.571 -9.625 1 97.56 277 TRP B N 1
ATOM 4709 C CA . TRP B 1 277 ? 2.578 -2.088 -8.562 1 97.56 277 TRP B CA 1
ATOM 4710 C C . TRP B 1 277 ? 3.02 -3.486 -8.141 1 97.56 277 TRP B C 1
ATOM 4712 O O . TRP B 1 277 ? 2.996 -3.816 -6.949 1 97.56 277 TRP B O 1
ATOM 4722 N N . PHE B 1 278 ? 3.506 -4.285 -9.062 1 97.19 278 PHE B N 1
ATOM 4723 C CA . PHE B 1 278 ? 3.797 -5.691 -8.789 1 97.19 278 PHE B CA 1
ATOM 4724 C C . PHE B 1 278 ? 5.016 -5.824 -7.883 1 97.19 278 PHE B C 1
ATOM 4726 O O . PHE B 1 278 ? 5.25 -6.887 -7.301 1 97.19 278 PHE B O 1
ATOM 4733 N N . GLU B 1 279 ? 5.84 -4.727 -7.688 1 98 279 GLU B N 1
ATOM 4734 C CA . GLU B 1 279 ? 6.953 -4.723 -6.742 1 98 279 GLU B CA 1
ATOM 4735 C C . GLU B 1 279 ? 6.48 -5.062 -5.332 1 98 279 GLU B C 1
ATOM 4737 O O . GLU B 1 279 ? 7.227 -5.645 -4.543 1 98 279 GLU B O 1
ATOM 4742 N N . ILE B 1 280 ? 5.227 -4.73 -5.023 1 98.44 280 ILE B N 1
ATOM 4743 C CA . ILE B 1 280 ? 4.688 -4.941 -3.686 1 98.44 280 ILE B CA 1
ATOM 4744 C C . ILE B 1 280 ? 4.645 -6.434 -3.375 1 98.44 280 ILE B C 1
ATOM 4746 O O . ILE B 1 280 ? 5.039 -6.859 -2.287 1 98.44 280 ILE B O 1
ATOM 4750 N N . VAL B 1 281 ? 4.23 -7.215 -4.332 1 97.25 281 VAL B N 1
ATOM 4751 C CA . VAL B 1 281 ? 4.195 -8.664 -4.16 1 97.25 281 VAL B CA 1
ATOM 4752 C C . VAL B 1 281 ? 5.605 -9.234 -4.297 1 97.25 281 VAL B C 1
ATOM 4754 O O . VAL B 1 281 ? 6.066 -9.984 -3.43 1 97.25 281 VAL B O 1
ATOM 4757 N N . SER B 1 282 ? 6.305 -8.812 -5.395 1 97.06 282 SER B N 1
ATOM 4758 C CA . SER B 1 282 ? 7.598 -9.391 -5.734 1 97.06 282 SER B CA 1
ATOM 4759 C C . SER B 1 282 ? 8.602 -9.211 -4.605 1 97.06 282 SER B C 1
ATOM 4761 O O . SER B 1 282 ? 9.383 -10.117 -4.305 1 97.06 282 SER B O 1
ATOM 4763 N N . GLN B 1 283 ? 8.539 -8.055 -3.955 1 98.12 283 GLN B N 1
ATOM 4764 C CA . GLN B 1 283 ? 9.508 -7.766 -2.906 1 98.12 283 GLN B CA 1
ATOM 4765 C C . GLN B 1 283 ? 8.891 -7.914 -1.521 1 98.12 283 GLN B C 1
ATOM 4767 O O . GLN B 1 283 ? 9.531 -7.621 -0.511 1 98.12 283 GLN B O 1
ATOM 4772 N N . ARG B 1 284 ? 7.645 -8.391 -1.426 1 98.25 284 ARG B N 1
ATOM 4773 C CA . ARG B 1 284 ? 6.969 -8.609 -0.152 1 98.25 284 ARG B CA 1
ATOM 4774 C C . ARG B 1 284 ? 7.004 -7.352 0.708 1 98.25 284 ARG B C 1
ATOM 4776 O O . ARG B 1 284 ? 7.352 -7.41 1.89 1 98.25 284 ARG B O 1
ATOM 4783 N N . LEU B 1 285 ? 6.578 -6.215 0.122 1 98.81 285 LEU B N 1
ATOM 4784 C CA . LEU B 1 285 ? 6.652 -4.93 0.806 1 98.81 285 LEU B CA 1
ATOM 4785 C C . LEU B 1 285 ? 5.508 -4.777 1.805 1 98.81 285 LEU B C 1
ATOM 4787 O O . LEU B 1 285 ? 4.469 -5.422 1.664 1 98.81 285 LEU B O 1
ATOM 4791 N N . THR B 1 286 ? 5.77 -3.967 2.807 1 98.94 286 THR B N 1
ATOM 4792 C CA . THR B 1 286 ? 4.723 -3.492 3.707 1 98.94 286 THR B CA 1
ATOM 4793 C C . THR B 1 286 ? 4.535 -1.984 3.57 1 98.94 286 THR B C 1
ATOM 4795 O O . THR B 1 286 ? 5.5 -1.222 3.68 1 98.94 286 THR B O 1
ATOM 4798 N N . ILE B 1 287 ? 3.354 -1.577 3.258 1 98.94 287 ILE B N 1
ATOM 4799 C CA . ILE B 1 287 ? 2.984 -0.169 3.162 1 98.94 287 ILE B CA 1
ATOM 4800 C C . ILE B 1 287 ? 2.043 0.196 4.309 1 98.94 287 ILE B C 1
ATOM 4802 O O . ILE B 1 287 ? 1.039 -0.482 4.535 1 98.94 287 ILE B O 1
ATOM 4806 N N . LYS B 1 288 ? 2.379 1.237 5.031 1 98.88 288 LYS B N 1
ATOM 4807 C CA . LYS B 1 288 ? 1.571 1.676 6.168 1 98.88 288 LYS B CA 1
ATOM 4808 C C . LYS B 1 288 ? 1.219 3.156 6.051 1 98.88 288 LYS B C 1
ATOM 4810 O O . LYS B 1 288 ? 2.107 4.012 6.012 1 98.88 288 LYS B O 1
ATOM 4815 N N . GLY B 1 289 ? -0.063 3.404 5.953 1 98.75 289 GLY B N 1
ATOM 4816 C CA . GLY B 1 289 ? -0.497 4.766 6.215 1 98.75 289 GLY B CA 1
ATOM 4817 C C . GLY B 1 289 ? -0.629 5.078 7.695 1 98.75 289 GLY B C 1
ATOM 4818 O O . GLY B 1 289 ? -0.931 4.191 8.492 1 98.75 289 GLY B O 1
ATOM 4819 N N . PHE B 1 290 ? -0.406 6.371 8.039 1 98.19 290 PHE B N 1
ATOM 4820 C CA . PHE B 1 290 ? -0.51 6.676 9.461 1 98.19 290 PHE B CA 1
ATOM 4821 C C . PHE B 1 290 ? -0.889 8.133 9.68 1 98.19 290 PHE B C 1
ATOM 4823 O O . PHE B 1 290 ? -0.765 8.953 8.766 1 98.19 290 PHE B O 1
ATOM 4830 N N . PHE B 1 291 ? -1.379 8.359 10.781 1 94.5 291 PHE B N 1
ATOM 4831 C CA . PHE B 1 291 ? -1.663 9.695 11.305 1 94.5 291 PHE B CA 1
ATOM 4832 C C . PHE B 1 291 ? -1.03 9.883 12.68 1 94.5 291 PHE B C 1
ATOM 4834 O O . PHE B 1 291 ? -1.185 9.031 13.562 1 94.5 291 PHE B O 1
ATOM 4841 N N . MET B 1 292 ? -0.354 10.969 12.805 1 92.94 292 MET B N 1
ATOM 4842 C CA . MET B 1 292 ? 0.484 11.195 13.984 1 92.94 292 MET B CA 1
ATOM 4843 C C . MET B 1 292 ? -0.338 11.109 15.266 1 92.94 292 MET B C 1
ATOM 4845 O O . MET B 1 292 ? 0.15 10.633 16.281 1 92.94 292 MET B O 1
ATOM 4849 N N . PHE B 1 293 ? -1.599 11.438 15.203 1 90.69 293 PHE B N 1
ATOM 4850 C CA . PHE B 1 293 ? -2.416 11.516 16.406 1 90.69 293 PHE B CA 1
ATOM 4851 C C . PHE B 1 293 ? -2.768 10.117 16.922 1 90.69 293 PHE B C 1
ATOM 4853 O O . PHE B 1 293 ? -3.248 9.961 18.047 1 90.69 293 PHE B O 1
ATOM 4860 N N . ASP B 1 294 ? -2.504 9.117 16.125 1 94.31 294 ASP B N 1
ATOM 4861 C CA . ASP B 1 294 ? -2.676 7.742 16.594 1 94.31 294 ASP B CA 1
ATOM 4862 C C . ASP B 1 294 ? -1.514 7.32 17.484 1 94.31 294 ASP B C 1
ATOM 4864 O O . ASP B 1 294 ? -1.544 6.242 18.078 1 94.31 294 ASP B O 1
ATOM 4868 N N . TYR B 1 295 ? -0.531 8.195 17.609 1 96 295 TYR B N 1
ATOM 4869 C CA . TYR B 1 295 ? 0.674 7.879 18.375 1 96 295 TYR B CA 1
ATOM 4870 C C . TYR B 1 295 ? 0.914 8.906 19.469 1 96 295 TYR B C 1
ATOM 4872 O O . TYR B 1 295 ? 2.059 9.25 19.766 1 96 295 TYR B O 1
ATOM 4880 N N . VAL B 1 296 ? -0.055 9.414 20.062 1 92 296 VAL B N 1
ATOM 4881 C CA . VAL B 1 296 ? 0.008 10.469 21.062 1 92 296 VAL B CA 1
ATOM 4882 C C . VAL B 1 296 ? 0.83 9.992 22.266 1 92 296 VAL B C 1
ATOM 4884 O O . VAL B 1 296 ? 1.485 10.797 22.938 1 92 296 VAL B O 1
ATOM 4887 N N . ASP B 1 297 ? 0.8 8.688 22.469 1 96.19 297 ASP B N 1
ATOM 4888 C CA . ASP B 1 297 ? 1.545 8.125 23.578 1 96.19 297 ASP B CA 1
ATOM 4889 C C . ASP B 1 297 ? 3.051 8.266 23.375 1 96.19 297 ASP B C 1
ATOM 4891 O O . ASP B 1 297 ? 3.828 8.203 24.328 1 96.19 297 ASP B O 1
ATOM 4895 N N . LYS B 1 298 ? 3.477 8.492 22.125 1 96.56 298 LYS B N 1
ATOM 4896 C CA . LYS B 1 298 ? 4.895 8.602 21.797 1 96.56 298 LYS B CA 1
ATOM 4897 C C . LYS B 1 298 ? 5.344 10.062 21.766 1 96.56 298 LYS B C 1
ATOM 4899 O O . LYS B 1 298 ? 6.543 10.344 21.766 1 96.56 298 LYS B O 1
ATOM 4904 N N . VAL B 1 299 ? 4.41 10.984 21.859 1 92.88 299 VAL B N 1
ATOM 4905 C CA . VAL B 1 299 ? 4.648 12.398 21.578 1 92.88 299 VAL B CA 1
ATOM 4906 C C . VAL B 1 299 ? 5.555 12.992 22.656 1 92.88 299 VAL B C 1
ATOM 4908 O O . VAL B 1 299 ? 6.508 13.711 22.359 1 92.88 299 VAL B O 1
ATOM 4911 N N . PRO B 1 300 ? 5.367 12.68 23.969 1 93.81 300 PRO B N 1
ATOM 4912 C CA . PRO B 1 300 ? 6.234 13.289 24.969 1 93.81 300 PRO B CA 1
ATOM 4913 C C . PRO B 1 300 ? 7.707 12.938 24.781 1 93.81 300 PRO B C 1
ATOM 4915 O O . PRO B 1 300 ? 8.57 13.82 24.797 1 93.81 300 PRO B O 1
ATOM 4918 N N . LYS B 1 301 ? 7.934 11.711 24.547 1 96 301 LYS B N 1
ATOM 4919 C CA . LYS B 1 301 ? 9.312 11.289 24.312 1 96 301 LYS B CA 1
ATOM 4920 C C . LYS B 1 301 ? 9.867 11.906 23.031 1 96 301 LYS B C 1
ATOM 4922 O O . LYS B 1 301 ? 11.016 12.352 23 1 96 301 LYS B O 1
ATOM 4927 N N . ALA B 1 302 ? 9.07 11.93 22.016 1 96.69 302 ALA B N 1
ATOM 4928 C CA . ALA B 1 302 ? 9.492 12.5 20.734 1 96.69 302 ALA B CA 1
ATOM 4929 C C . ALA B 1 302 ? 9.859 13.977 20.891 1 96.69 302 ALA B C 1
ATOM 4931 O O . ALA B 1 302 ? 10.914 14.406 20.422 1 96.69 302 ALA B O 1
ATOM 4932 N N . MET B 1 303 ? 9.055 14.688 21.594 1 94.88 303 MET B N 1
ATOM 4933 C CA . MET B 1 303 ? 9.289 16.109 21.797 1 94.88 303 MET B CA 1
ATOM 4934 C C . MET B 1 303 ? 10.562 16.344 22.594 1 94.88 303 MET B C 1
ATOM 4936 O O . MET B 1 303 ? 11.367 17.219 22.266 1 94.88 303 MET B O 1
ATOM 4940 N N . GLU B 1 304 ? 10.703 15.555 23.609 1 96.25 304 GLU B N 1
ATOM 4941 C CA . GLU B 1 304 ? 11.898 15.664 24.438 1 96.25 304 GLU B CA 1
ATOM 4942 C C . GLU B 1 304 ? 13.164 15.453 23.609 1 96.25 304 GLU B C 1
ATOM 4944 O O . GLU B 1 304 ? 14.102 16.25 23.703 1 96.25 304 GLU B O 1
ATOM 4949 N N . GLU B 1 305 ? 13.148 14.469 22.812 1 97.56 305 GLU B N 1
ATOM 4950 C CA . GLU B 1 305 ? 14.328 14.133 22.031 1 97.56 305 GLU B CA 1
ATOM 4951 C C . GLU B 1 305 ? 14.602 15.188 20.953 1 97.56 305 GLU B C 1
ATOM 4953 O O . GLU B 1 305 ? 15.742 15.609 20.781 1 97.56 305 GLU B O 1
ATOM 4958 N N . ILE B 1 306 ? 13.562 15.625 20.297 1 97.69 306 ILE B N 1
ATOM 4959 C CA . ILE B 1 306 ? 13.742 16.562 19.203 1 97.69 306 ILE B CA 1
ATOM 4960 C C . ILE B 1 306 ? 14.164 17.922 19.766 1 97.69 306 ILE B C 1
ATOM 4962 O O . ILE B 1 306 ? 15.094 18.547 19.25 1 97.69 306 ILE B O 1
ATOM 4966 N N . ILE B 1 307 ? 13.539 18.375 20.812 1 97.12 307 ILE B N 1
ATOM 4967 C CA . ILE B 1 307 ? 13.875 19.672 21.422 1 97.12 307 ILE B CA 1
ATOM 4968 C C . ILE B 1 307 ? 15.289 19.625 21.984 1 97.12 307 ILE B C 1
ATOM 4970 O O . ILE B 1 307 ? 16.078 20.547 21.781 1 97.12 307 ILE B O 1
ATOM 4974 N N . GLY B 1 308 ? 15.578 18.5 22.703 1 97.5 308 GLY B N 1
ATOM 4975 C CA . GLY B 1 308 ? 16.922 18.328 23.234 1 97.5 308 GLY B CA 1
ATOM 4976 C C . GLY B 1 308 ? 17.984 18.359 22.156 1 97.5 308 GLY B C 1
ATOM 4977 O O . GLY B 1 308 ? 19 19.062 22.281 1 97.5 308 GLY B O 1
ATOM 4978 N N . ALA B 1 309 ? 17.719 17.641 21.094 1 98 309 ALA B N 1
ATOM 4979 C CA . ALA B 1 309 ? 18.672 17.578 20 1 98 309 ALA B CA 1
ATOM 4980 C C . ALA B 1 309 ? 18.844 18.938 19.328 1 98 309 ALA B C 1
ATOM 4982 O O . ALA B 1 309 ? 19.938 19.297 18.906 1 98 309 ALA B O 1
ATOM 4983 N N . ALA B 1 310 ? 17.75 19.625 19.188 1 97.38 310 ALA B N 1
ATOM 4984 C CA . ALA B 1 310 ? 17.812 20.953 18.594 1 97.38 310 ALA B CA 1
ATOM 4985 C C . ALA B 1 310 ? 18.578 21.922 19.469 1 97.38 310 ALA B C 1
ATOM 4987 O O . ALA B 1 310 ? 19.406 22.703 18.984 1 97.38 310 ALA B O 1
ATOM 4988 N N . ALA B 1 311 ? 18.328 21.859 20.75 1 96.62 311 ALA B N 1
ATOM 4989 C CA . ALA B 1 311 ? 19 22.75 21.703 1 96.62 311 ALA B CA 1
ATOM 4990 C C . ALA B 1 311 ? 20.516 22.5 21.703 1 96.62 311 ALA B C 1
ATOM 4992 O O . ALA B 1 311 ? 21.297 23.438 21.906 1 96.62 311 ALA B O 1
ATOM 4993 N N . GLU B 1 312 ? 20.891 21.266 21.438 1 96.62 312 GLU B N 1
ATOM 4994 C CA . GLU B 1 312 ? 22.297 20.859 21.406 1 96.62 312 GLU B CA 1
ATOM 4995 C C . GLU B 1 312 ? 22.922 21.125 20.031 1 96.62 312 GLU B C 1
ATOM 4997 O O . GLU B 1 312 ? 24.125 21 19.859 1 96.62 312 GLU B O 1
ATOM 5002 N N . GLY B 1 313 ? 22.078 21.391 19.141 1 95.12 313 GLY B N 1
ATOM 5003 C CA . GLY B 1 313 ? 22.562 21.672 17.797 1 95.12 313 GLY B CA 1
ATOM 5004 C C . GLY B 1 313 ? 22.75 20.438 16.953 1 95.12 313 GLY B C 1
ATOM 5005 O O . GLY B 1 313 ? 23.266 20.5 15.836 1 95.12 313 GLY B O 1
ATOM 5006 N N . ARG B 1 314 ? 22.328 19.312 17.438 1 95.88 314 ARG B N 1
ATOM 5007 C CA . ARG B 1 314 ? 22.438 18.078 16.672 1 95.88 314 ARG B CA 1
ATOM 5008 C C . ARG B 1 314 ? 21.453 18.062 15.508 1 95.88 314 ARG B C 1
ATOM 5010 O O . ARG B 1 314 ? 21.75 17.516 14.445 1 95.88 314 ARG B O 1
ATOM 5017 N N . ILE B 1 315 ? 20.25 18.625 15.742 1 96 315 ILE B N 1
ATOM 5018 C CA . ILE B 1 315 ? 19.312 18.844 14.648 1 96 315 ILE B CA 1
ATOM 5019 C C . ILE B 1 315 ? 19.156 20.344 14.406 1 96 315 ILE B C 1
ATOM 5021 O O . ILE B 1 315 ? 19.141 21.141 15.352 1 96 315 ILE B O 1
ATOM 5025 N N . LYS B 1 316 ? 19.156 20.594 13.164 1 95.75 316 LYS B N 1
ATOM 5026 C CA . LYS B 1 316 ? 18.984 21.984 12.742 1 95.75 316 LYS B CA 1
ATOM 5027 C C . LYS B 1 316 ? 17.5 22.344 12.602 1 95.75 316 LYS B C 1
ATOM 5029 O O . LYS B 1 316 ? 16.75 21.641 11.914 1 95.75 316 LYS B O 1
ATOM 5034 N N . VAL B 1 317 ? 17.078 23.438 13.227 1 93.38 317 VAL B N 1
ATOM 5035 C CA . VAL B 1 317 ? 15.68 23.812 13.148 1 93.38 317 VAL B CA 1
ATOM 5036 C C . VAL B 1 317 ? 15.555 25.219 12.555 1 93.38 317 VAL B C 1
ATOM 5038 O O . VAL B 1 317 ? 14.469 25.797 12.562 1 93.38 317 VAL B O 1
ATOM 5041 N N . ASP B 1 318 ? 16.688 25.75 12.148 1 88.94 318 ASP B N 1
ATOM 5042 C CA . ASP B 1 318 ? 16.672 27 11.383 1 88.94 318 ASP B CA 1
ATOM 5043 C C . ASP B 1 318 ? 16.203 26.75 9.953 1 88.94 318 ASP B C 1
ATOM 5045 O O . ASP B 1 318 ? 16.828 27.203 8.992 1 88.94 318 ASP B O 1
ATOM 5049 N N . ILE B 1 319 ? 15.133 26.062 9.758 1 84 319 ILE B N 1
ATOM 5050 C CA . ILE B 1 319 ? 14.664 25.594 8.453 1 84 319 ILE B CA 1
ATOM 5051 C C . ILE B 1 319 ? 13.227 26.062 8.227 1 84 319 ILE B C 1
ATOM 5053 O O . ILE B 1 319 ? 12.586 25.641 7.254 1 84 319 ILE B O 1
ATOM 5057 N N . GLU B 1 320 ? 12.742 26.969 9.031 1 91.44 320 GLU B N 1
ATOM 5058 C CA . GLU B 1 320 ? 11.391 27.484 8.852 1 91.44 320 GLU B CA 1
ATOM 5059 C C . GLU B 1 320 ? 11.375 28.672 7.883 1 91.44 320 GLU B C 1
ATOM 5061 O O . GLU B 1 320 ? 12.344 29.422 7.789 1 91.44 320 GLU B O 1
ATOM 5066 N N . ASP B 1 321 ? 10.344 28.703 7.172 1 94 321 ASP B N 1
ATOM 5067 C CA . ASP B 1 321 ? 10 29.844 6.336 1 94 321 ASP B CA 1
ATOM 5068 C C . ASP B 1 321 ? 8.852 30.656 6.949 1 94 321 ASP B C 1
ATOM 5070 O O . ASP B 1 321 ? 7.684 30.422 6.641 1 94 321 ASP B O 1
ATOM 5074 N N . VAL B 1 322 ? 9.25 31.688 7.805 1 96.81 322 VAL B N 1
ATOM 5075 C CA . VAL B 1 322 ? 8.25 32.531 8.461 1 96.81 322 VAL B CA 1
ATOM 5076 C C . VAL B 1 322 ? 7.91 33.719 7.574 1 96.81 322 VAL B C 1
ATOM 5078 O O . VAL B 1 322 ? 8.75 34.594 7.348 1 96.81 322 VAL B O 1
ATOM 5081 N N . VAL B 1 323 ? 6.711 33.812 7.094 1 97.44 323 VAL B N 1
ATOM 5082 C CA . VAL B 1 323 ? 6.273 34.844 6.164 1 97.44 323 VAL B CA 1
ATOM 5083 C C . VAL B 1 323 ? 5.344 35.812 6.879 1 97.44 323 VAL B C 1
ATOM 5085 O O . VAL B 1 323 ? 4.316 35.406 7.43 1 97.44 323 VAL B O 1
ATOM 5088 N N . GLU B 1 324 ? 5.715 37.062 6.906 1 98.38 324 GLU B N 1
ATOM 5089 C CA . GLU B 1 324 ? 4.797 38.062 7.422 1 98.38 324 GLU B CA 1
ATOM 5090 C C . GLU B 1 324 ? 3.656 38.344 6.441 1 98.38 324 GLU B C 1
ATOM 5092 O O . GLU B 1 324 ? 3.883 38.5 5.242 1 98.38 324 GLU B O 1
ATOM 5097 N N . ALA B 1 325 ? 2.482 38.344 6.938 1 98.56 325 ALA B N 1
ATOM 5098 C CA . ALA B 1 325 ? 1.32 38.531 6.078 1 98.56 325 ALA B CA 1
ATOM 5099 C C . ALA B 1 325 ? 0.151 39.125 6.875 1 98.56 325 ALA B C 1
ATOM 5101 O O . ALA B 1 325 ? 0.01 38.844 8.07 1 98.56 325 ALA B O 1
ATOM 5102 N N . THR B 1 326 ? -0.638 39.969 6.184 1 98.56 326 THR B N 1
ATOM 5103 C CA . THR B 1 326 ? -1.917 40.406 6.746 1 98.56 326 THR B CA 1
ATOM 5104 C C . THR B 1 326 ? -2.949 39.281 6.637 1 98.56 326 THR B C 1
ATOM 5106 O O . THR B 1 326 ? -2.717 38.281 5.957 1 98.56 326 THR B O 1
ATOM 5109 N N . ILE B 1 327 ? -4.047 39.469 7.34 1 98.5 327 ILE B N 1
ATOM 5110 C CA . ILE B 1 327 ? -5.102 38.469 7.32 1 98.5 327 ILE B CA 1
ATOM 5111 C C . ILE B 1 327 ? -5.574 38.219 5.883 1 98.5 327 ILE B C 1
ATOM 5113 O O . ILE B 1 327 ? -5.922 37.125 5.504 1 98.5 327 ILE B O 1
ATOM 5117 N N . GLU B 1 328 ? -5.531 39.25 5 1 98.19 328 GLU B N 1
ATOM 5118 C CA . GLU B 1 328 ? -5.973 39.188 3.607 1 98.19 328 GLU B CA 1
ATOM 5119 C C . GLU B 1 328 ? -5.039 38.281 2.785 1 98.19 328 GLU B C 1
ATOM 5121 O O . GLU B 1 328 ? -5.449 37.719 1.781 1 98.19 328 GLU B O 1
ATOM 5126 N N . GLU B 1 329 ? -3.855 38.094 3.24 1 97.88 329 GLU B N 1
ATOM 5127 C CA . GLU B 1 329 ? -2.83 37.406 2.451 1 97.88 329 GLU B CA 1
ATOM 5128 C C . GLU B 1 329 ? -2.637 35.969 2.912 1 97.88 329 GLU B C 1
ATOM 5130 O O . GLU B 1 329 ? -1.95 35.188 2.252 1 97.88 329 GLU B O 1
ATOM 5135 N N . VAL B 1 330 ? -3.305 35.594 3.975 1 98.25 330 VAL B N 1
ATOM 5136 C CA . VAL B 1 330 ? -3.055 34.312 4.656 1 98.25 330 VAL B CA 1
ATOM 5137 C C . VAL B 1 330 ? -3.254 33.156 3.678 1 98.25 330 VAL B C 1
ATOM 5139 O O . VAL B 1 330 ? -2.389 32.281 3.551 1 98.25 330 VAL B O 1
ATOM 5142 N N . PRO B 1 331 ? -4.355 33.125 2.867 1 98.19 331 PRO B N 1
ATOM 5143 C CA . PRO B 1 331 ? -4.527 31.984 1.962 1 98.19 331 PRO B CA 1
ATOM 5144 C C . PRO B 1 331 ? -3.404 31.859 0.935 1 98.19 331 PRO B C 1
ATOM 5146 O O . PRO B 1 331 ? -2.973 30.766 0.602 1 98.19 331 PRO B O 1
ATOM 5149 N N . ASN B 1 332 ? -2.906 32.969 0.468 1 96.94 332 ASN B N 1
ATOM 5150 C CA . ASN B 1 332 ? -1.868 32.969 -0.557 1 96.94 332 ASN B CA 1
ATOM 5151 C C . ASN B 1 332 ? -0.557 32.375 -0.017 1 96.94 332 ASN B C 1
ATOM 5153 O O . ASN B 1 332 ? 0.165 31.688 -0.732 1 96.94 332 ASN B O 1
ATOM 5157 N N . VAL B 1 333 ? -0.272 32.75 1.239 1 97.31 333 VAL B N 1
ATOM 5158 C CA . VAL B 1 333 ? 0.934 32.188 1.847 1 97.31 333 VAL B CA 1
ATOM 5159 C C . VAL B 1 333 ? 0.823 30.672 1.916 1 97.31 333 VAL B C 1
ATOM 5161 O O . VAL B 1 333 ? 1.776 29.969 1.592 1 97.31 333 VAL B O 1
ATOM 5164 N N . TRP B 1 334 ? -0.344 30.188 2.289 1 97.19 334 TRP B N 1
ATOM 5165 C CA . TRP B 1 334 ? -0.568 28.75 2.369 1 97.19 334 TRP B CA 1
ATOM 5166 C C . TRP B 1 334 ? -0.499 28.109 0.988 1 97.19 334 TRP B C 1
ATOM 5168 O O . TRP B 1 334 ? 0.145 27.078 0.809 1 97.19 334 TRP B O 1
ATOM 5178 N N . ILE B 1 335 ? -1.1 28.688 0.003 1 96.44 335 ILE B N 1
ATOM 5179 C CA . ILE B 1 335 ? -1.149 28.156 -1.354 1 96.44 335 ILE B CA 1
ATOM 5180 C C . ILE B 1 335 ? 0.265 28.047 -1.917 1 96.44 335 ILE B C 1
ATOM 5182 O O . ILE B 1 335 ? 0.573 27.109 -2.658 1 96.44 335 ILE B O 1
ATOM 5186 N N . ASN B 1 336 ? 1.154 28.906 -1.508 1 94.81 336 ASN B N 1
ATOM 5187 C CA . ASN B 1 336 ? 2.529 28.922 -1.996 1 94.81 336 ASN B CA 1
ATOM 5188 C C . ASN B 1 336 ? 3.295 27.688 -1.547 1 94.81 336 ASN B C 1
ATOM 5190 O O . ASN B 1 336 ? 4.332 27.344 -2.123 1 94.81 336 ASN B O 1
ATOM 5194 N N . VAL B 1 337 ? 2.824 27.016 -0.502 1 95.06 337 VAL B N 1
ATOM 5195 C CA . VAL B 1 337 ? 3.434 25.781 -0.036 1 95.06 337 VAL B CA 1
ATOM 5196 C C . VAL B 1 337 ? 3.459 24.75 -1.17 1 95.06 337 VAL B C 1
ATOM 5198 O O . VAL B 1 337 ? 4.445 24.031 -1.343 1 95.06 337 VAL B O 1
ATOM 5201 N N . TYR B 1 338 ? 2.465 24.734 -2.041 1 93.69 338 TYR B N 1
ATOM 5202 C CA . TYR B 1 338 ? 2.322 23.75 -3.1 1 93.69 338 TYR B CA 1
ATOM 5203 C C . TYR B 1 338 ? 3.211 24.094 -4.289 1 93.69 338 TYR B C 1
ATOM 5205 O O . TYR B 1 338 ? 3.428 23.25 -5.168 1 93.69 338 TYR B O 1
ATOM 5213 N N . LYS B 1 339 ? 3.725 25.25 -4.258 1 89.25 339 LYS B N 1
ATOM 5214 C CA . LYS B 1 339 ? 4.633 25.672 -5.32 1 89.25 339 LYS B CA 1
ATOM 5215 C C . LYS B 1 339 ? 6.082 25.328 -4.977 1 89.25 339 LYS B C 1
ATOM 5217 O O . LYS B 1 339 ? 6.98 25.516 -5.793 1 89.25 339 LYS B O 1
ATOM 5222 N N . GLY B 1 340 ? 6.27 24.781 -3.832 1 85.38 340 GLY B N 1
ATOM 5223 C CA . GLY B 1 340 ? 7.609 24.422 -3.4 1 85.38 340 GLY B CA 1
ATOM 5224 C C . GLY B 1 340 ? 8.484 25.609 -3.098 1 85.38 340 GLY B C 1
ATOM 5225 O O . GLY B 1 340 ? 9.711 25.547 -3.234 1 85.38 340 GLY B O 1
ATOM 5226 N N . ALA B 1 341 ? 7.953 26.625 -2.672 1 80.31 341 ALA B N 1
ATOM 5227 C CA . ALA B 1 341 ? 8.68 27.875 -2.453 1 80.31 341 ALA B CA 1
ATOM 5228 C C . ALA B 1 341 ? 9.438 27.844 -1.13 1 80.31 341 ALA B C 1
ATOM 5230 O O . ALA B 1 341 ? 10.438 28.547 -0.963 1 80.31 341 ALA B O 1
ATOM 5231 N N . ASN B 1 342 ? 9.031 27.047 -0.266 1 85.38 342 ASN B N 1
ATOM 5232 C CA . ASN B 1 342 ? 9.594 27.078 1.077 1 85.38 342 ASN B CA 1
ATOM 5233 C C . ASN B 1 342 ? 10.609 25.953 1.287 1 85.38 342 ASN B C 1
ATOM 5235 O O . ASN B 1 342 ? 10.547 24.922 0.617 1 85.38 342 ASN B O 1
ATOM 5239 N N . LYS B 1 343 ? 11.594 26.219 2.072 1 88 343 LYS B N 1
ATOM 5240 C CA . LYS B 1 343 ? 12.406 25.188 2.738 1 88 343 LYS B CA 1
ATOM 5241 C C . LYS B 1 343 ? 11.922 24.953 4.168 1 88 343 LYS B C 1
ATOM 5243 O O . LYS B 1 343 ? 11.766 25.906 4.938 1 88 343 LYS B O 1
ATOM 5248 N N . GLY B 1 344 ? 11.719 23.719 4.402 1 93.94 344 GLY B N 1
ATOM 5249 C CA . GLY B 1 344 ? 11.203 23.406 5.727 1 93.94 344 GLY B CA 1
ATOM 5250 C C . GLY B 1 344 ? 9.781 23.891 5.941 1 93.94 344 GLY B C 1
ATOM 5251 O O . GLY B 1 344 ? 8.977 23.906 5.008 1 93.94 344 GLY B O 1
ATOM 5252 N N . LYS B 1 345 ? 9.422 24.219 7.152 1 96.5 345 LYS B N 1
ATOM 5253 C CA . LYS B 1 345 ? 8.062 24.547 7.57 1 96.5 345 LYS B CA 1
ATOM 5254 C C . LYS B 1 345 ? 7.707 25.984 7.195 1 96.5 345 LYS B C 1
ATOM 5256 O O . LYS B 1 345 ? 8.445 26.922 7.52 1 96.5 345 LYS B O 1
ATOM 5261 N N . SER B 1 346 ? 6.594 26.156 6.5 1 97.31 346 SER B N 1
ATOM 5262 C CA . SER B 1 346 ? 6.035 27.484 6.25 1 97.31 346 SER B CA 1
ATOM 5263 C C . SER B 1 346 ? 5.113 27.906 7.383 1 97.31 346 SER B C 1
ATOM 5265 O O . SER B 1 346 ? 4.238 27.156 7.805 1 97.31 346 SER B O 1
ATOM 5267 N N . VAL B 1 347 ? 5.387 29.078 7.902 1 97.81 347 VAL B N 1
ATOM 5268 C CA . VAL B 1 347 ? 4.59 29.672 8.969 1 97.81 347 VAL B CA 1
ATOM 5269 C C . VAL B 1 347 ? 4.215 31.109 8.602 1 97.81 347 VAL B C 1
ATOM 5271 O O . VAL B 1 347 ? 5.051 31.859 8.086 1 97.81 347 VAL B O 1
ATOM 5274 N N . THR B 1 348 ? 2.984 31.469 8.789 1 98.31 348 THR B N 1
ATOM 5275 C CA . THR B 1 348 ? 2.57 32.844 8.609 1 98.31 348 THR B CA 1
ATOM 5276 C C . THR B 1 348 ? 2.66 33.625 9.922 1 98.31 348 THR B C 1
ATOM 5278 O O . THR B 1 348 ? 2.072 33.219 10.93 1 98.31 348 THR B O 1
ATOM 5281 N N . LYS B 1 349 ? 3.439 34.625 9.961 1 98.75 349 LYS B N 1
ATOM 5282 C CA . LYS B 1 349 ? 3.375 35.594 11.039 1 98.75 349 LYS B CA 1
ATOM 5283 C C . LYS B 1 349 ? 2.344 36.688 10.727 1 98.75 349 LYS B C 1
ATOM 5285 O O . LYS B 1 349 ? 2.523 37.469 9.797 1 98.75 349 LYS B O 1
ATOM 5290 N N . LEU B 1 350 ? 1.327 36.688 11.516 1 98.69 350 LEU B N 1
ATOM 5291 C CA . LEU B 1 350 ? 0.234 37.594 11.25 1 98.69 350 LEU B CA 1
ATOM 5292 C C . LEU B 1 350 ? 0.593 39 11.695 1 98.69 350 LEU B C 1
ATOM 5294 O O . LEU B 1 350 ? 0.917 39.219 12.867 1 98.69 350 LEU B O 1
ATOM 5298 N N . ILE B 1 351 ? 0.584 39.875 10.805 1 98 351 ILE B N 1
ATOM 5299 C CA . ILE B 1 351 ? 0.847 41.281 11.109 1 98 351 ILE B CA 1
ATOM 5300 C C . ILE B 1 351 ? -0.412 42.094 10.867 1 98 351 ILE B C 1
ATOM 5302 O O . ILE B 1 351 ? -1.366 41.625 10.25 1 98 351 ILE B O 1
ATOM 5306 N N . ALA B 1 352 ? -0.42 43.375 11.352 1 90 352 ALA B N 1
ATOM 5307 C CA . ALA B 1 352 ? -1.572 44.281 11.219 1 90 352 ALA B CA 1
ATOM 5308 C C . ALA B 1 352 ? -1.706 44.781 9.789 1 90 352 ALA B C 1
ATOM 5310 O O . ALA B 1 352 ? -0.707 44.938 9.086 1 90 352 ALA B O 1
#

Nearest PDB structures (foldseek):
  4hfj-assembly1_A  TM=9.200E-01  e=2.827E-39  Nicotiana tabacum
  1vj1-assembly1_A  TM=8.670E-01  e=6.710E-35  Mus musculus
  2zb4-assembly1_A  TM=8.844E-01  e=1.699E-33  Homo sapiens
  2zb3-assembly1_A  TM=8.921E-01  e=2.332E-33  Mus musculus
  2w4q-assembly1_A  TM=8.810E-01  e=2.055E-33  Homo sapiens

InterPro domains:
  IPR011032 GroES-like superfamily [SSF50129] (6-155)
  IPR013149 Alcohol dehydrogenase-like, C-terminal [PF00107] (173-306)
  IPR020843 Enoylreductase domain [SM00829] (24-317)
  IPR036291 NAD(P)-binding domain superfamily [SSF51735] (137-314)
  IPR041694 Oxidoreductase, N-terminal domain [PF16884] (8-120)
  IPR045010 Medium-chain dehydrogenase/reductase [PTHR43205] (7-349)